Protein AF-A0A7Y5BYQ5-F1 (afdb_monomer)

Sequence (467 aa):
MMKFYLRNGFISLYKTWFILQRSCSLAIIPHFLNCRKAYGVMVCSILTHPNGYDSINAMRAWLTPFIDSIKNLAVIRYLPENFDATERRLVVQAGIVGVVVWAFVFVLKQLVHFTFEWVIRPEERGDSLALLFIPMLFGALVVAWITGLKASTIHFRDSKGKLHALIDAEGDGLERAISLYFSSEPALEQTLLGAEGVEMRWQMPTFSLAIRKFIATLITLGSGGSGGLEGSVTLIGESVAAGLFKPRPVVEKANTRVGWVGKIWKWWQTSTPDDLQTAQLGGIAAAVSALLGAPFAAAFFAIEVMYRRRPIIEKLIYALISSLVSYFLSNVATGGHSSMFEVENLPSPPNNLRFFVALIVLSILIALVSIYFKNMKQSLEHWFFSLPIRRWQRHLLGALVTSMIAYLVTIVCVQWLGYEEGLTLVLGTGEAPLNTALRGELPVMVALLALFAKLFAVLMTVGAGGS

Nearest PDB structures (foldseek):
  6d0n-assembly1_A  TM=8.272E-01  e=2.826E-06  Enterococcus casseliflavus EC10
  6d0k-assembly1_A  TM=7.890E-01  e=6.798E-06  Enterococcus casseliflavus EC10
  6d0j-assembly1_A  TM=7.637E-01  e=7.755E-06  Enterococcus casseliflavus EC10
  8s5z-assembly1_A  TM=1.616E-01  e=8.007E-01  Homo sapiens
  5tzy-assembly1_A  TM=1.833E-01  e=3.562E+00  Homo sapiens

Secondary structure (DSSP, 8-state):
-HHHHHHHHHHHHHHHHHHHHHHHHHHSHHHHTTTHHHHTTTTTSSSS---TTHHHHHHHHHHHHHHHHHHS-THHHHS-TTS-HHHHHHHHHHHHHHHHHHHHHHHHHHHHHHHHHHHHHHHHHSS-GGGGHHHHHHHHHHHHHHHHTT--EEEEE-TT--EEEEETTSS-SHHHHHHHHHTT-HHHHTTTTS--THHHHHHS-SHHHHHHHHHHHHHHHHTT-B--SHHHHHHHHHHHHHHHH---HHHHHHTTT-HHHHHHHHHHS--SHHHHHHHHHHHHHHHHHHHHS-HHHHHHHHHHHHSTT---HHHHHHHHHHHHHHHHHHHHHTTS---SS--TTSPPPP-SHHHHHHHHHHHHHHHHHHHHHHHHHHHHHHHHHHSSS-HHHHHHHHHHHHHHHHHHHHHHIIIII--S-HHHHHSBSSHHHHHHHHTT-S-HHHHHHHHHHHHHHHHHHHHTT--

pLDDT: mean 77.42, std 22.16, range [23.81, 98.38]

Structure (mmCIF, N/CA/C/O backbone):
data_AF-A0A7Y5BYQ5-F1
#
_entry.id   AF-A0A7Y5BYQ5-F1
#
loop_
_atom_site.group_PDB
_atom_site.id
_atom_site.type_symbol
_atom_site.label_atom_id
_atom_site.label_alt_id
_atom_site.label_comp_id
_atom_site.label_asym_id
_atom_site.label_entity_id
_atom_site.label_seq_id
_atom_site.pdbx_PDB_ins_code
_atom_site.Cartn_x
_atom_site.Cartn_y
_atom_site.Cartn_z
_atom_site.occupancy
_atom_site.B_iso_or_equiv
_atom_site.auth_seq_id
_atom_site.auth_comp_id
_atom_site.auth_asym_id
_atom_site.auth_atom_id
_atom_site.pdbx_PDB_model_num
ATOM 1 N N . MET A 1 1 ? 24.410 -1.794 37.552 1.00 28.55 1 MET A N 1
ATOM 2 C CA . MET A 1 1 ? 23.959 -3.205 37.475 1.00 28.55 1 MET A CA 1
ATOM 3 C C . MET A 1 1 ? 22.806 -3.463 36.492 1.00 28.55 1 MET A C 1
ATOM 5 O O . MET A 1 1 ? 22.802 -4.523 35.887 1.00 28.55 1 MET A O 1
ATOM 9 N N . MET A 1 2 ? 21.896 -2.516 36.213 1.00 24.91 2 MET A N 1
ATOM 10 C CA . MET A 1 2 ? 20.742 -2.732 35.306 1.00 24.91 2 MET A CA 1
ATOM 11 C C . MET A 1 2 ? 21.060 -2.727 33.788 1.00 24.91 2 MET A C 1
ATOM 13 O O . MET A 1 2 ? 20.261 -3.191 32.984 1.00 24.91 2 MET A O 1
ATOM 17 N N . LYS A 1 3 ? 22.257 -2.276 33.377 1.00 23.81 3 LYS A N 1
ATOM 18 C CA . LYS A 1 3 ? 22.731 -2.342 31.975 1.00 23.81 3 LYS A CA 1
ATOM 19 C C . LYS A 1 3 ? 23.301 -3.710 31.563 1.00 23.81 3 LYS A C 1
ATOM 21 O O . LYS A 1 3 ? 23.438 -3.962 30.372 1.00 23.81 3 LYS A O 1
ATOM 26 N N . PHE A 1 4 ? 23.619 -4.593 32.515 1.00 24.75 4 PHE A N 1
ATOM 27 C CA . PHE A 1 4 ? 24.216 -5.906 32.216 1.00 24.75 4 PHE A CA 1
ATOM 28 C C . PHE A 1 4 ? 23.153 -7.003 32.003 1.00 24.75 4 PHE A C 1
ATOM 30 O O . PHE A 1 4 ? 23.363 -7.914 31.206 1.00 24.75 4 PHE A O 1
ATOM 37 N N . TYR A 1 5 ? 21.969 -6.869 32.616 1.00 26.53 5 TYR A N 1
ATOM 38 C CA . TYR A 1 5 ? 20.855 -7.815 32.437 1.00 26.53 5 TYR A CA 1
ATOM 39 C C . TYR A 1 5 ? 20.175 -7.711 31.057 1.00 26.53 5 TYR A C 1
ATOM 41 O O . TYR A 1 5 ? 19.800 -8.728 30.479 1.00 26.53 5 TYR A O 1
ATOM 49 N N . LEU A 1 6 ? 20.103 -6.511 30.469 1.00 33.03 6 LEU A N 1
ATOM 50 C CA . LEU A 1 6 ? 19.503 -6.295 29.141 1.00 33.03 6 LEU A CA 1
ATOM 51 C C . LEU A 1 6 ? 20.339 -6.880 27.990 1.00 33.03 6 LEU A C 1
ATOM 53 O O . LEU A 1 6 ? 19.788 -7.287 26.971 1.00 33.03 6 LEU A O 1
ATOM 57 N N . ARG A 1 7 ? 21.666 -6.977 28.153 1.00 29.41 7 ARG A N 1
ATOM 58 C CA . ARG A 1 7 ? 22.562 -7.504 27.110 1.00 29.41 7 ARG A CA 1
ATOM 59 C C . ARG A 1 7 ? 22.572 -9.037 27.059 1.00 29.41 7 ARG A C 1
ATOM 61 O O . ARG A 1 7 ? 22.671 -9.606 25.976 1.00 29.41 7 ARG A O 1
ATOM 68 N N . ASN A 1 8 ? 22.401 -9.700 28.205 1.00 26.36 8 ASN A N 1
ATOM 69 C CA . ASN A 1 8 ? 22.385 -11.164 28.286 1.00 26.36 8 ASN A CA 1
ATOM 70 C C . ASN A 1 8 ? 21.014 -11.775 27.933 1.00 26.36 8 ASN A C 1
ATOM 72 O O . ASN A 1 8 ? 20.973 -12.874 27.382 1.00 26.36 8 ASN A O 1
ATOM 76 N N . GLY A 1 9 ? 19.903 -11.056 28.149 1.00 32.19 9 GLY A N 1
ATOM 77 C CA . GLY A 1 9 ? 18.567 -11.492 27.710 1.00 32.19 9 GLY A CA 1
ATOM 78 C C . GLY A 1 9 ? 18.423 -11.575 26.183 1.00 32.19 9 GLY A C 1
ATOM 79 O O . GLY A 1 9 ? 17.871 -12.544 25.666 1.00 32.19 9 GLY A O 1
ATOM 80 N N . PHE A 1 10 ? 19.006 -10.616 25.456 1.00 33.38 10 PHE A N 1
ATOM 81 C CA . PHE A 1 10 ? 18.963 -10.556 23.987 1.00 33.38 10 PHE A CA 1
ATOM 82 C C . PHE A 1 10 ? 19.744 -11.697 23.308 1.00 33.38 10 PHE A C 1
ATOM 84 O O . PHE A 1 10 ? 19.296 -12.248 22.305 1.00 33.38 10 PHE A O 1
ATOM 91 N N . ILE A 1 11 ? 20.890 -12.096 23.874 1.00 34.03 11 ILE A N 1
ATOM 92 C CA . ILE A 1 11 ? 21.711 -13.209 23.357 1.00 34.03 11 ILE A CA 1
ATOM 93 C C . ILE A 1 11 ? 21.079 -14.568 23.701 1.00 34.03 11 ILE A C 1
ATOM 95 O O . ILE A 1 11 ? 21.167 -15.507 22.909 1.00 34.03 11 ILE A O 1
ATOM 99 N N . SER A 1 12 ? 20.411 -14.667 24.857 1.00 28.33 12 SER A N 1
ATOM 100 C CA . SER A 1 12 ? 19.681 -15.872 25.260 1.00 28.33 12 SER A CA 1
ATOM 101 C C . SER A 1 12 ? 18.512 -16.149 24.310 1.00 28.33 12 SER A C 1
ATOM 103 O O . SER A 1 12 ? 18.453 -17.230 23.739 1.00 28.33 12 SER A O 1
ATOM 105 N N . LEU A 1 13 ? 17.674 -15.145 24.008 1.00 38.09 13 LEU A N 1
ATOM 106 C CA . LEU A 1 13 ? 16.543 -15.272 23.074 1.00 38.09 13 LEU A CA 1
ATOM 107 C C . LEU A 1 13 ? 16.957 -15.724 21.664 1.00 38.09 13 LEU A C 1
ATOM 109 O O . LEU A 1 13 ? 16.285 -16.574 21.086 1.00 38.09 13 LEU A O 1
ATOM 113 N N . TYR A 1 14 ? 18.086 -15.237 21.138 1.00 38.97 14 TYR A N 1
ATOM 114 C CA . TYR A 1 14 ? 18.601 -15.661 19.827 1.00 38.97 14 TYR A CA 1
ATOM 115 C C . TYR A 1 14 ? 19.120 -17.110 19.821 1.00 38.97 14 TYR A C 1
ATOM 117 O O . TYR A 1 14 ? 18.935 -17.838 18.845 1.00 38.97 14 TYR A O 1
ATOM 125 N N . LYS A 1 15 ? 19.740 -17.566 20.919 1.00 28.48 15 LYS A N 1
ATOM 126 C CA . LYS A 1 15 ? 20.156 -18.971 21.069 1.00 28.48 15 LYS A CA 1
ATOM 127 C C . LYS A 1 15 ? 18.957 -19.902 21.233 1.00 28.48 15 LYS A C 1
ATOM 129 O O . LYS A 1 15 ? 18.938 -20.966 20.617 1.00 28.48 15 LYS A O 1
ATOM 134 N N . THR A 1 16 ? 17.942 -19.498 21.996 1.00 32.34 16 THR A N 1
ATOM 135 C CA . THR A 1 16 ? 16.698 -20.267 22.136 1.00 32.34 16 THR A CA 1
ATOM 136 C C . THR A 1 16 ? 15.934 -20.324 20.810 1.00 32.34 16 THR A C 1
ATOM 138 O O . THR A 1 16 ? 15.378 -21.367 20.481 1.00 32.34 16 THR A O 1
ATOM 141 N N . TRP A 1 17 ? 15.987 -19.257 20.002 1.00 37.72 17 TRP A N 1
ATOM 142 C CA . TRP A 1 17 ? 15.413 -19.184 18.652 1.00 37.72 17 TRP A CA 1
ATOM 143 C C . TRP A 1 17 ? 16.045 -20.200 17.683 1.00 37.72 17 TRP A C 1
ATOM 145 O O . TRP A 1 17 ? 15.323 -20.955 17.034 1.00 37.72 17 TRP A O 1
ATOM 155 N N . PHE A 1 18 ? 17.378 -20.328 17.670 1.00 31.55 18 PHE A N 1
ATOM 156 C CA . PHE A 1 18 ? 18.073 -21.309 16.817 1.00 31.55 18 PHE A CA 1
ATOM 157 C C . PHE A 1 18 ? 17.806 -22.769 17.234 1.00 31.55 18 PHE A C 1
ATOM 159 O O . PHE A 1 18 ? 17.791 -23.676 16.399 1.00 31.55 18 PHE A O 1
ATOM 166 N N . ILE A 1 19 ? 17.572 -23.007 18.529 1.00 31.77 19 ILE A N 1
ATOM 167 C CA . ILE A 1 19 ? 17.273 -24.337 19.078 1.00 31.77 19 ILE A CA 1
ATOM 168 C C . ILE A 1 19 ? 15.799 -24.713 18.836 1.00 31.77 19 ILE A C 1
ATOM 170 O O . ILE A 1 19 ? 15.520 -25.843 18.441 1.00 31.77 19 ILE A O 1
ATOM 174 N N . LEU A 1 20 ? 14.855 -23.774 18.978 1.00 29.45 20 LEU A N 1
ATOM 175 C CA . LEU A 1 20 ? 13.424 -24.004 18.719 1.00 29.45 20 LEU A CA 1
ATOM 176 C C . LEU A 1 20 ? 13.118 -24.232 17.232 1.00 29.45 20 LEU A C 1
ATOM 178 O O . LEU A 1 20 ? 12.317 -25.108 16.906 1.00 29.45 20 LEU A O 1
ATOM 182 N N . GLN A 1 21 ? 13.798 -23.523 16.326 1.00 29.75 21 GLN A N 1
ATOM 183 C CA . GLN A 1 21 ? 13.634 -23.713 14.880 1.00 29.75 21 GLN A CA 1
ATOM 184 C C . GLN A 1 21 ? 14.090 -25.113 14.421 1.00 29.75 21 GLN A C 1
ATOM 186 O O . GLN A 1 21 ? 13.446 -25.736 13.571 1.00 29.75 21 GLN A O 1
ATOM 191 N N . ARG A 1 22 ? 15.148 -25.664 15.035 1.00 26.80 22 ARG A N 1
ATOM 192 C CA . ARG A 1 22 ? 15.606 -27.043 14.782 1.00 26.80 22 ARG A CA 1
ATOM 193 C C . ARG A 1 22 ? 14.671 -28.096 15.382 1.00 26.80 22 ARG A C 1
ATOM 195 O O . ARG A 1 22 ? 14.396 -29.094 14.723 1.00 26.80 22 ARG A O 1
ATOM 202 N N . SER A 1 23 ? 14.146 -27.865 16.585 1.00 27.12 23 SER A N 1
ATOM 203 C CA . SER A 1 23 ? 13.278 -28.830 17.277 1.00 27.12 23 SER A CA 1
ATOM 204 C C . SER A 1 23 ? 11.870 -28.935 16.672 1.00 27.12 23 SER A C 1
ATOM 206 O O . SER A 1 23 ? 11.349 -30.043 16.556 1.00 27.12 23 SER A O 1
ATOM 208 N N . CYS A 1 24 ? 11.273 -27.830 16.201 1.00 29.11 24 CYS A N 1
ATOM 209 C CA . CYS A 1 24 ? 9.975 -27.869 15.505 1.00 29.11 24 CYS A CA 1
ATOM 210 C C . CYS A 1 24 ? 10.047 -28.574 14.141 1.00 29.11 24 CYS A C 1
ATOM 212 O O . CYS A 1 24 ? 9.076 -29.203 13.724 1.00 29.11 24 CYS A O 1
ATOM 214 N N . SER A 1 25 ? 11.203 -28.526 13.472 1.00 30.55 25 SER A N 1
ATOM 215 C CA . SER A 1 25 ? 11.397 -29.165 12.164 1.00 30.55 25 SER A CA 1
ATOM 216 C C . SER A 1 25 ? 11.439 -30.698 12.245 1.00 30.55 25 SER A C 1
ATOM 218 O O . SER A 1 25 ? 11.081 -31.361 11.281 1.00 30.55 25 SER A O 1
ATOM 220 N N . LEU A 1 26 ? 11.836 -31.282 13.383 1.00 29.53 26 LEU A N 1
ATOM 221 C CA . LEU A 1 26 ? 12.012 -32.736 13.541 1.00 29.53 26 LEU A CA 1
ATOM 222 C C . LEU A 1 26 ? 10.773 -33.470 14.085 1.00 29.53 26 LEU A C 1
ATOM 224 O O . LEU A 1 26 ? 10.613 -34.659 13.822 1.00 29.53 26 LEU A O 1
ATOM 228 N N . ALA A 1 27 ? 9.874 -32.787 14.800 1.00 28.25 27 ALA A N 1
ATOM 229 C CA . ALA A 1 27 ? 8.742 -33.435 15.474 1.00 28.25 27 ALA A CA 1
ATOM 230 C C . ALA A 1 27 ? 7.498 -33.662 14.584 1.00 28.25 27 ALA A C 1
ATOM 232 O O . ALA A 1 27 ? 6.644 -34.475 14.925 1.00 28.25 27 ALA A O 1
ATOM 233 N N . ILE A 1 28 ? 7.382 -32.974 13.440 1.00 34.12 28 ILE A N 1
ATOM 234 C CA . ILE A 1 28 ? 6.144 -32.937 12.625 1.00 34.12 28 ILE A CA 1
ATOM 235 C C . ILE A 1 28 ? 6.223 -33.849 11.375 1.00 34.12 28 ILE A C 1
ATOM 237 O O . ILE A 1 28 ? 5.218 -34.136 10.723 1.00 34.12 28 ILE A O 1
ATOM 241 N N . ILE A 1 29 ? 7.408 -34.386 11.068 1.00 34.22 29 ILE A N 1
ATOM 242 C CA . ILE A 1 29 ? 7.695 -35.142 9.836 1.00 34.22 29 ILE A CA 1
ATOM 243 C C . ILE A 1 29 ? 6.913 -36.473 9.705 1.00 34.22 29 ILE A C 1
ATOM 245 O O . ILE A 1 29 ? 6.433 -36.750 8.602 1.00 34.22 29 ILE A O 1
ATOM 249 N N . PRO A 1 30 ? 6.704 -37.302 10.754 1.00 26.30 30 PRO A N 1
ATOM 250 C CA . PRO A 1 30 ? 6.110 -38.629 10.548 1.00 26.30 30 PRO A CA 1
ATOM 251 C C . PRO A 1 30 ? 4.612 -38.599 10.211 1.00 26.30 30 PRO A C 1
ATOM 253 O O . PRO A 1 30 ? 4.127 -39.479 9.504 1.00 26.30 30 PRO A O 1
ATOM 256 N N . HIS A 1 31 ? 3.868 -37.586 10.675 1.00 30.16 31 HIS A N 1
ATOM 257 C CA . HIS A 1 31 ? 2.408 -37.550 10.512 1.00 30.16 31 HIS A CA 1
ATOM 258 C C . HIS A 1 31 ? 1.957 -36.955 9.161 1.00 30.16 31 HIS A C 1
ATOM 260 O O . HIS A 1 31 ? 0.866 -37.271 8.684 1.00 30.16 31 HIS A O 1
ATOM 266 N N . PHE A 1 32 ? 2.808 -36.148 8.512 1.00 32.22 32 PHE A N 1
ATOM 267 C CA . PHE A 1 32 ? 2.506 -35.436 7.259 1.00 32.22 32 PHE A CA 1
ATOM 268 C C . PHE A 1 32 ? 2.712 -36.268 5.983 1.00 32.22 32 PHE A C 1
ATOM 270 O O . PHE A 1 32 ? 2.060 -36.016 4.967 1.00 32.22 32 PHE A O 1
ATOM 277 N N . LEU A 1 33 ? 3.571 -37.292 6.025 1.00 29.91 33 LEU A N 1
ATOM 278 C CA . LEU A 1 33 ? 3.846 -38.157 4.868 1.00 29.91 33 LEU A CA 1
ATOM 279 C C . LEU A 1 33 ? 2.621 -38.977 4.427 1.00 29.91 33 LEU A C 1
ATOM 281 O O . LEU A 1 33 ? 2.462 -39.226 3.231 1.00 29.91 33 LEU A O 1
ATOM 285 N N . ASN A 1 34 ? 1.712 -39.314 5.350 1.00 26.88 34 ASN A N 1
ATOM 286 C CA . ASN A 1 34 ? 0.469 -40.020 5.017 1.00 26.88 34 ASN A CA 1
ATOM 287 C C . ASN A 1 34 ? -0.614 -39.111 4.405 1.00 26.88 34 ASN A C 1
ATOM 289 O O . ASN A 1 34 ? -1.394 -39.584 3.583 1.00 26.88 34 ASN A O 1
ATOM 293 N N . CYS A 1 35 ? -0.631 -37.806 4.707 1.00 29.97 35 CYS A N 1
ATOM 294 C CA . CYS A 1 35 ? -1.587 -36.872 4.092 1.00 29.97 35 CYS A CA 1
ATOM 295 C C . CYS A 1 35 ? -1.238 -36.542 2.631 1.00 29.97 35 CYS A C 1
ATOM 297 O O . CYS A 1 35 ? -2.134 -36.330 1.816 1.00 29.97 35 CYS A O 1
ATOM 299 N N . ARG A 1 36 ? 0.048 -36.553 2.253 1.00 28.25 36 ARG A N 1
ATOM 300 C CA . ARG A 1 36 ? 0.512 -36.152 0.909 1.00 28.25 36 ARG A CA 1
ATOM 301 C C . ARG A 1 36 ? -0.052 -37.017 -0.232 1.00 28.25 36 ARG A C 1
ATOM 303 O O . ARG A 1 36 ? -0.213 -36.519 -1.341 1.00 28.25 36 ARG A O 1
ATOM 310 N N . LYS A 1 37 ? -0.383 -38.289 0.031 1.00 29.75 37 LYS A N 1
ATOM 311 C CA . LYS A 1 37 ? -0.948 -39.212 -0.974 1.00 29.75 37 LYS A CA 1
ATOM 312 C C . LYS A 1 37 ? -2.446 -39.014 -1.235 1.00 29.75 37 LYS A C 1
ATOM 314 O O . LYS A 1 37 ? -2.904 -39.388 -2.307 1.00 29.75 37 LYS A O 1
ATOM 319 N N . ALA A 1 38 ? -3.194 -38.416 -0.305 1.00 32.88 38 ALA A N 1
ATOM 320 C CA . ALA A 1 38 ? -4.645 -38.262 -0.439 1.00 32.88 38 ALA A CA 1
ATOM 321 C C . ALA A 1 38 ? -5.052 -37.007 -1.237 1.00 32.88 38 ALA A C 1
ATOM 323 O O . ALA A 1 38 ? -6.038 -37.037 -1.966 1.00 32.88 38 ALA A O 1
ATOM 324 N N . TYR A 1 39 ? -4.280 -35.918 -1.149 1.00 36.16 39 TYR A N 1
ATOM 325 C CA . TYR A 1 39 ? -4.664 -34.621 -1.732 1.00 36.16 39 TYR A CA 1
ATOM 326 C C . TYR A 1 39 ? -4.140 -34.375 -3.158 1.00 36.16 39 TYR A C 1
ATOM 328 O O . TYR A 1 39 ? -4.684 -33.536 -3.872 1.00 36.16 39 TYR A O 1
ATOM 336 N N . GLY A 1 40 ? -3.132 -35.131 -3.611 1.00 29.80 40 GLY A N 1
ATOM 337 C CA . GLY A 1 40 ? -2.525 -34.965 -4.941 1.00 29.80 40 GLY A CA 1
ATOM 338 C C . GLY A 1 40 ? -3.395 -35.407 -6.127 1.00 29.80 40 GLY A C 1
ATOM 339 O O . GLY A 1 40 ? -3.075 -35.073 -7.261 1.00 29.80 40 GLY A O 1
ATOM 340 N N . VAL A 1 41 ? -4.494 -36.133 -5.893 1.00 31.58 41 VAL A N 1
ATOM 341 C CA . VAL A 1 41 ? -5.336 -36.700 -6.968 1.00 31.58 41 VAL A CA 1
ATOM 342 C C . VAL A 1 41 ? -6.572 -35.835 -7.275 1.00 31.58 41 VAL A C 1
ATOM 344 O O . VAL A 1 41 ? -7.161 -35.958 -8.345 1.00 31.58 41 VAL A O 1
ATOM 347 N N . MET A 1 42 ? -6.961 -34.902 -6.397 1.00 29.03 42 MET A N 1
ATOM 348 C CA . MET A 1 42 ? -8.266 -34.227 -6.512 1.00 29.03 42 MET A CA 1
ATOM 349 C C . MET A 1 42 ? -8.250 -32.927 -7.337 1.00 29.03 42 MET A C 1
ATOM 351 O O . MET A 1 42 ? -9.271 -32.550 -7.909 1.00 29.03 42 MET A O 1
ATOM 355 N N . VAL A 1 43 ? -7.094 -32.264 -7.464 1.00 31.09 43 VAL A N 1
ATOM 356 C CA . VAL A 1 43 ? -6.974 -30.946 -8.128 1.00 31.09 43 VAL A CA 1
ATOM 357 C C . VAL A 1 43 ? -7.176 -31.025 -9.652 1.00 31.09 43 VAL A C 1
ATOM 359 O O . VAL A 1 43 ? -7.516 -30.030 -10.283 1.00 31.09 43 VAL A O 1
ATOM 362 N N . CYS A 1 44 ? -7.067 -32.212 -10.256 1.00 26.98 44 CYS A N 1
ATOM 363 C CA . CYS A 1 44 ? -7.225 -32.381 -11.704 1.00 26.98 44 CYS A CA 1
ATOM 364 C C . CYS A 1 44 ? -8.690 -32.550 -12.170 1.00 26.98 44 CYS A C 1
ATOM 366 O O . CYS A 1 44 ? -8.963 -32.445 -13.359 1.00 26.98 44 CYS A O 1
ATOM 368 N N . SER A 1 45 ? -9.652 -32.784 -11.265 1.00 28.34 45 SER A N 1
ATOM 369 C CA . SER A 1 45 ? -11.031 -33.160 -11.655 1.00 28.34 45 SER A CA 1
ATOM 370 C C . SER A 1 45 ? -12.041 -32.002 -11.692 1.00 28.34 45 SER A C 1
ATOM 372 O O . SER A 1 45 ? -13.169 -32.193 -12.133 1.00 28.34 45 SER A O 1
ATOM 374 N N . ILE A 1 46 ? -11.668 -30.797 -11.242 1.00 35.34 46 ILE A N 1
ATOM 375 C CA . ILE A 1 46 ? -12.605 -29.657 -11.124 1.00 35.34 46 IL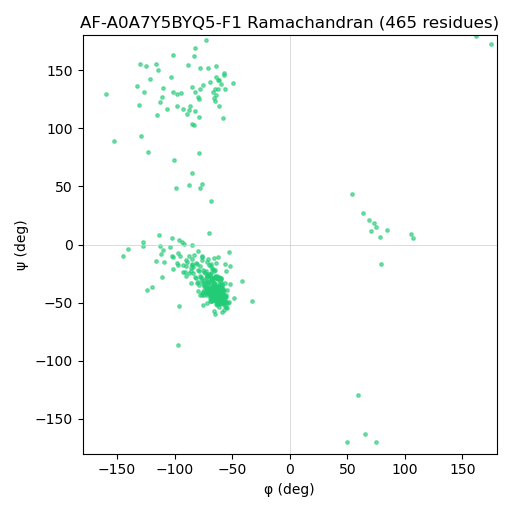E A CA 1
ATOM 376 C C . ILE A 1 46 ? -12.675 -28.817 -12.416 1.00 35.34 46 ILE A C 1
ATOM 378 O O . ILE A 1 46 ? -13.625 -28.064 -12.610 1.00 35.34 46 ILE A O 1
ATOM 382 N N . LEU A 1 47 ? -11.725 -28.976 -13.343 1.00 34.91 47 LEU A N 1
ATOM 383 C CA . LEU A 1 47 ? -11.659 -28.177 -14.576 1.00 34.91 47 LEU A CA 1
ATOM 384 C C . LEU A 1 47 ? -12.290 -28.843 -15.815 1.00 34.91 47 LEU A C 1
ATOM 386 O O . LEU A 1 47 ? -12.229 -28.260 -16.894 1.00 34.91 47 LEU A O 1
ATOM 390 N N . THR A 1 48 ? -12.911 -30.026 -15.699 1.00 32.59 48 THR A N 1
ATOM 391 C CA . THR A 1 48 ? -13.346 -30.809 -16.879 1.00 32.59 48 THR A CA 1
ATOM 392 C C . THR A 1 48 ? -14.811 -31.262 -16.924 1.00 32.59 48 THR A C 1
ATOM 394 O O . THR A 1 48 ? -15.184 -31.884 -17.918 1.00 32.59 48 THR A O 1
ATOM 397 N N . HIS A 1 49 ? -15.686 -30.933 -15.958 1.00 30.33 49 HIS A N 1
ATOM 398 C CA . HIS A 1 49 ? -17.085 -31.409 -15.994 1.00 30.33 49 HIS A CA 1
ATOM 399 C C . HIS A 1 49 ? -18.172 -30.315 -15.875 1.00 30.33 49 HIS A C 1
ATOM 401 O O . HIS A 1 49 ? -18.120 -29.494 -14.961 1.00 30.33 49 HIS A O 1
ATOM 407 N N . PRO A 1 50 ? -19.195 -30.306 -16.764 1.00 33.97 50 PRO A N 1
ATOM 408 C CA . PRO A 1 50 ? -20.145 -29.202 -16.907 1.00 33.97 50 PRO A CA 1
ATOM 409 C C . PRO A 1 50 ? -21.481 -29.431 -16.168 1.00 33.97 50 PRO A C 1
ATOM 411 O O . PRO A 1 50 ? -22.534 -29.248 -16.769 1.00 33.97 50 PRO A O 1
ATOM 414 N N . ASN A 1 51 ? -21.488 -29.831 -14.888 1.00 35.94 51 ASN A N 1
ATOM 415 C CA . ASN A 1 51 ? -22.744 -30.026 -14.139 1.00 35.94 51 ASN A CA 1
ATOM 416 C C . ASN A 1 51 ? -22.737 -29.341 -12.759 1.00 35.94 51 ASN A C 1
ATOM 418 O O . ASN A 1 51 ? -21.948 -29.661 -11.875 1.00 35.94 51 ASN A O 1
ATOM 422 N N . GLY A 1 52 ? -23.681 -28.414 -12.555 1.00 39.28 52 GLY A N 1
ATOM 423 C CA . GLY A 1 52 ? -23.798 -27.535 -11.380 1.00 39.28 52 GLY A CA 1
ATOM 424 C C . GLY A 1 52 ? -24.217 -28.185 -10.052 1.00 39.28 52 GLY A C 1
ATOM 425 O O . GLY A 1 52 ? -24.492 -27.462 -9.099 1.00 39.28 52 GLY A O 1
ATOM 426 N N . TYR A 1 53 ? -24.264 -29.517 -9.961 1.00 35.75 53 TYR A N 1
ATOM 427 C CA . TYR A 1 53 ? -24.547 -30.238 -8.710 1.00 35.75 53 TYR A CA 1
ATOM 428 C C . TYR A 1 53 ? -23.277 -30.507 -7.875 1.00 35.75 53 TYR A C 1
ATOM 430 O O . TYR A 1 53 ? -23.356 -30.586 -6.648 1.00 35.75 53 TYR A O 1
ATOM 438 N N . ASP A 1 54 ? -22.098 -30.561 -8.504 1.00 42.00 54 ASP A N 1
ATOM 439 C CA . ASP A 1 54 ? -20.828 -30.858 -7.820 1.00 42.00 54 ASP A CA 1
ATOM 440 C C . ASP A 1 54 ? -20.176 -29.629 -7.164 1.00 42.00 54 ASP A C 1
ATOM 442 O O . ASP A 1 54 ? -19.397 -29.765 -6.218 1.00 42.00 54 ASP A O 1
ATOM 446 N N . SER A 1 55 ? -20.555 -28.413 -7.572 1.00 46.22 55 SER A N 1
ATOM 447 C CA . SER A 1 55 ? -20.041 -27.165 -6.98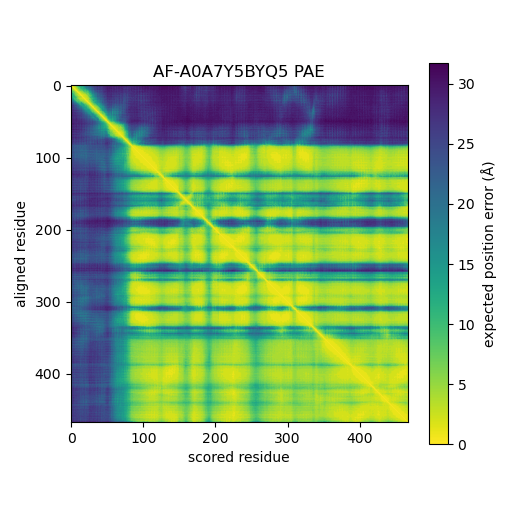4 1.00 46.22 55 SER A CA 1
ATOM 448 C C . SER A 1 55 ? -20.490 -26.968 -5.531 1.00 46.22 55 SER A C 1
ATOM 450 O O . SER A 1 55 ? -19.718 -26.488 -4.703 1.00 46.22 55 SER A O 1
ATOM 452 N N . ILE A 1 56 ? -21.707 -27.402 -5.183 1.00 41.81 56 ILE A N 1
ATOM 453 C CA . ILE A 1 56 ? -22.260 -27.303 -3.824 1.00 41.81 56 ILE A CA 1
ATOM 454 C C . ILE A 1 56 ? -21.572 -28.299 -2.884 1.00 41.81 56 ILE A C 1
ATOM 456 O O . ILE A 1 56 ? -21.288 -27.970 -1.732 1.00 41.81 56 ILE A O 1
ATOM 460 N N . ASN A 1 57 ? -21.247 -29.499 -3.372 1.00 40.97 57 ASN A N 1
ATOM 461 C CA . ASN A 1 57 ? -20.523 -30.502 -2.594 1.00 40.97 57 ASN A CA 1
ATOM 462 C C . ASN A 1 57 ? -19.036 -30.153 -2.447 1.00 40.97 57 ASN A C 1
ATOM 464 O O . ASN A 1 57 ? -18.492 -30.336 -1.361 1.00 40.97 57 ASN A O 1
ATOM 468 N N . ALA A 1 58 ? -18.405 -29.563 -3.467 1.00 45.72 58 ALA A N 1
ATOM 469 C CA . ALA A 1 58 ? -17.052 -29.014 -3.371 1.00 45.72 58 ALA A CA 1
ATOM 470 C C . ALA A 1 58 ? -16.981 -27.823 -2.395 1.00 45.72 58 ALA A C 1
ATOM 472 O O . ALA A 1 58 ? -16.084 -27.753 -1.556 1.00 45.72 58 ALA A O 1
ATOM 473 N N . MET A 1 59 ? -17.974 -26.928 -2.426 1.00 37.97 59 MET A N 1
ATOM 474 C CA . MET A 1 59 ? -18.096 -25.820 -1.475 1.00 37.97 59 MET A CA 1
ATOM 475 C C . MET A 1 59 ? -18.369 -26.318 -0.048 1.00 37.97 59 MET A C 1
ATOM 477 O O . MET A 1 59 ? -17.795 -25.799 0.908 1.00 37.97 59 MET A O 1
ATOM 481 N N . ARG A 1 60 ? -19.190 -27.365 0.117 1.00 40.06 60 ARG A N 1
ATOM 482 C CA . ARG A 1 60 ? -19.407 -28.031 1.409 1.00 40.06 60 ARG A CA 1
ATOM 483 C C . ARG A 1 60 ? -18.130 -28.715 1.904 1.00 40.06 60 ARG A C 1
ATOM 485 O O . ARG A 1 60 ? -17.834 -28.574 3.082 1.00 40.06 60 ARG A O 1
ATOM 492 N N . ALA A 1 61 ? -17.357 -29.364 1.032 1.00 50.94 61 ALA A N 1
ATOM 493 C CA . ALA A 1 61 ? -16.069 -29.979 1.361 1.00 50.94 61 ALA A CA 1
ATOM 494 C C . ALA A 1 61 ? -14.994 -28.945 1.755 1.00 50.94 61 ALA A C 1
ATOM 496 O O . ALA A 1 61 ? -14.184 -29.215 2.640 1.00 50.94 61 ALA A O 1
ATOM 497 N N . TRP A 1 62 ? -15.021 -27.745 1.162 1.00 48.41 62 TRP A N 1
ATOM 498 C CA . TRP A 1 62 ? -14.180 -26.604 1.553 1.00 48.41 62 TRP A CA 1
ATOM 499 C C . TRP A 1 62 ? -14.603 -26.009 2.907 1.00 48.41 62 TRP A C 1
ATOM 501 O O . TRP A 1 62 ? -13.767 -25.683 3.748 1.00 48.41 62 TRP A O 1
ATOM 511 N N . LEU A 1 63 ? -15.914 -25.923 3.154 1.00 41.75 63 LEU A N 1
ATOM 512 C CA . LEU A 1 63 ? -16.473 -25.383 4.394 1.00 41.75 63 LEU A CA 1
ATOM 513 C C . LEU A 1 63 ? -16.385 -26.354 5.576 1.00 41.75 63 LEU A C 1
ATOM 515 O O . LEU A 1 63 ? -16.297 -25.891 6.704 1.00 41.75 63 LEU A O 1
ATOM 519 N N . THR A 1 64 ? -16.404 -27.672 5.372 1.00 49.06 64 THR A N 1
ATOM 520 C CA . THR A 1 64 ? -16.392 -28.662 6.465 1.00 49.06 64 THR A CA 1
ATOM 521 C C . THR A 1 64 ? -15.178 -28.577 7.394 1.00 49.06 64 THR A C 1
ATOM 523 O O . THR A 1 64 ? -15.410 -28.462 8.593 1.00 49.06 64 THR A O 1
ATOM 526 N N . PRO A 1 65 ? -13.911 -28.538 6.928 1.00 51.62 65 PRO A N 1
ATOM 527 C CA . PRO A 1 65 ? -12.769 -28.380 7.830 1.00 51.62 65 PRO A CA 1
ATOM 528 C C . PRO A 1 65 ? -12.758 -27.009 8.518 1.00 51.62 65 PRO A C 1
ATOM 530 O O . PRO A 1 65 ? -12.384 -26.919 9.682 1.00 51.62 65 PRO A O 1
ATOM 533 N N . PHE A 1 66 ? -13.232 -25.949 7.854 1.00 43.53 66 PHE A N 1
ATOM 534 C CA . PHE A 1 66 ? -13.373 -24.619 8.457 1.00 43.53 66 PHE A CA 1
ATOM 535 C C . PHE A 1 66 ? -14.447 -24.600 9.554 1.00 43.53 66 PHE A C 1
ATOM 537 O O . PHE A 1 66 ? -14.212 -24.104 10.653 1.00 43.53 66 PHE A O 1
ATOM 544 N N . ILE A 1 67 ? -15.610 -25.196 9.289 1.00 50.00 67 ILE A N 1
ATOM 545 C CA . ILE A 1 67 ? -16.719 -25.334 10.235 1.00 50.00 67 ILE A CA 1
ATOM 546 C C . ILE A 1 67 ? -16.333 -26.268 11.385 1.00 50.00 67 ILE A C 1
ATOM 548 O O . ILE A 1 67 ? -16.702 -25.979 12.516 1.00 50.00 67 ILE A O 1
ATOM 552 N N . ASP A 1 68 ? -15.577 -27.338 11.146 1.00 46.47 68 ASP A N 1
ATOM 553 C CA . ASP A 1 68 ? -15.107 -28.245 12.197 1.00 46.47 68 ASP A CA 1
ATOM 554 C C . ASP A 1 68 ? -13.972 -27.627 13.025 1.00 46.47 68 ASP A C 1
ATOM 556 O O . ASP A 1 68 ? -13.962 -27.783 14.246 1.00 46.47 68 ASP A O 1
ATOM 560 N N . SER A 1 69 ? -13.084 -26.826 12.426 1.00 46.66 69 SER A N 1
ATOM 561 C CA . SER A 1 69 ? -12.152 -25.972 13.174 1.00 46.66 69 SER A CA 1
ATOM 562 C C . SER A 1 69 ? -12.892 -24.925 14.006 1.00 46.66 69 SER A C 1
ATOM 564 O O . SER A 1 69 ? -12.520 -24.723 15.156 1.00 46.66 69 SER A O 1
ATOM 566 N N . ILE A 1 70 ? -13.963 -24.310 13.484 1.00 43.53 70 ILE A N 1
ATOM 567 C CA . ILE A 1 70 ? -14.809 -23.344 14.210 1.00 43.53 70 ILE A CA 1
ATOM 568 C C . ILE A 1 70 ? -15.642 -24.013 15.316 1.00 43.53 70 ILE A C 1
ATOM 570 O O . ILE A 1 70 ? -15.811 -23.447 16.393 1.00 43.53 70 ILE A O 1
ATOM 574 N N . LYS A 1 71 ? -16.149 -25.228 15.095 1.00 42.31 71 LYS A N 1
ATOM 575 C CA . LYS A 1 71 ? -16.902 -25.998 16.098 1.00 42.31 71 LYS A CA 1
ATOM 576 C C . LYS A 1 71 ? -15.998 -26.510 17.218 1.00 42.31 71 LYS A C 1
ATOM 578 O O . LYS A 1 71 ? -16.423 -26.526 18.369 1.00 42.31 71 LYS A O 1
ATOM 583 N N . ASN A 1 72 ? -14.749 -26.853 16.900 1.00 45.16 72 ASN A N 1
ATOM 584 C CA . ASN A 1 72 ? -13.705 -27.154 17.884 1.00 45.16 72 ASN A CA 1
ATOM 585 C C . ASN A 1 72 ? -13.063 -25.892 18.486 1.00 45.16 72 ASN A C 1
ATOM 587 O O . ASN A 1 72 ? -12.308 -25.980 19.454 1.00 45.16 72 ASN A O 1
ATOM 591 N N . LEU A 1 73 ? -13.423 -24.706 17.989 1.00 43.41 73 LEU A N 1
ATOM 592 C CA . LEU A 1 73 ? -13.097 -23.393 18.547 1.00 43.41 73 LEU A CA 1
ATOM 593 C C . LEU A 1 73 ? -13.982 -23.116 19.777 1.00 43.41 73 LEU A C 1
ATOM 595 O O . LEU A 1 73 ? -14.559 -22.045 19.949 1.00 43.41 73 LEU A O 1
ATOM 599 N N . ALA A 1 74 ? -14.009 -24.057 20.724 1.00 41.53 74 ALA A N 1
ATOM 600 C CA . ALA A 1 74 ? -14.382 -23.813 22.115 1.00 41.53 74 ALA A CA 1
ATOM 601 C C . ALA A 1 74 ? -13.312 -22.951 22.828 1.00 41.53 74 ALA A C 1
ATOM 603 O O . ALA A 1 74 ? -13.012 -23.148 24.003 1.00 41.53 74 ALA A O 1
ATOM 604 N N . VAL A 1 75 ? -12.723 -21.978 22.123 1.00 48.00 75 VAL A N 1
ATOM 605 C CA . VAL A 1 75 ? -11.630 -21.116 22.593 1.00 48.00 75 VAL A CA 1
ATOM 606 C C . VAL A 1 75 ? -12.076 -20.281 23.789 1.00 48.00 75 VAL A C 1
ATOM 608 O O . VAL A 1 75 ? -11.289 -20.036 24.692 1.00 48.00 75 VAL A O 1
ATOM 611 N N . ILE A 1 76 ? -13.365 -19.942 23.885 1.00 46.72 76 ILE A N 1
ATOM 612 C CA . ILE A 1 76 ? -13.897 -19.210 25.043 1.00 46.72 76 ILE A CA 1
ATOM 613 C C . ILE A 1 76 ? -13.882 -20.074 26.324 1.00 46.72 76 ILE A C 1
ATOM 615 O O . ILE A 1 76 ? -13.743 -19.526 27.415 1.00 46.72 76 ILE A O 1
ATOM 619 N N . ARG A 1 77 ? -13.979 -21.413 26.216 1.00 45.84 77 ARG A N 1
ATOM 620 C CA . ARG A 1 77 ? -13.968 -22.337 27.372 1.00 45.84 77 ARG A CA 1
ATOM 621 C C . ARG A 1 77 ? -12.579 -22.832 27.778 1.00 45.84 77 ARG A C 1
ATOM 623 O O . ARG A 1 77 ? -12.442 -23.287 28.906 1.00 45.84 77 ARG A O 1
ATOM 630 N N . TYR A 1 78 ? -11.582 -22.736 26.898 1.00 46.84 78 TYR A N 1
ATOM 631 C CA . TYR A 1 78 ? -10.212 -23.215 27.140 1.00 46.84 78 TYR A CA 1
ATOM 632 C C . TYR A 1 78 ? -9.159 -22.098 27.222 1.00 46.84 78 TYR A C 1
ATOM 634 O O . TYR A 1 78 ? -7.965 -22.385 27.290 1.00 46.84 78 TYR A O 1
ATOM 642 N N . LEU A 1 79 ? -9.568 -20.825 27.233 1.00 52.97 79 LEU A N 1
ATOM 643 C CA . LEU A 1 79 ? -8.665 -19.739 27.615 1.00 52.97 79 LEU A CA 1
ATOM 644 C C . LEU A 1 79 ? -8.268 -19.928 29.091 1.00 52.97 79 LEU A C 1
ATOM 646 O O . LEU A 1 79 ? -9.169 -20.099 29.917 1.00 52.97 79 LEU A O 1
ATOM 650 N N . PRO A 1 80 ? -6.962 -19.916 29.430 1.00 51.59 80 PRO A N 1
ATOM 651 C CA . PRO A 1 80 ? -6.497 -20.124 30.798 1.00 51.59 80 PRO A CA 1
ATOM 652 C C . PRO A 1 80 ? -7.255 -19.228 31.778 1.00 51.59 80 PRO A C 1
ATOM 654 O O . PRO A 1 80 ? -7.471 -18.047 31.493 1.00 51.59 80 PRO A O 1
ATOM 657 N N . GLU A 1 81 ? -7.619 -19.761 32.948 1.00 56.19 81 GLU A N 1
ATOM 658 C CA . GLU A 1 81 ? -8.336 -19.004 33.987 1.00 56.19 81 GLU A CA 1
ATOM 659 C C . GLU A 1 81 ? -7.599 -17.723 34.425 1.00 56.19 81 GLU A C 1
ATOM 661 O O . GLU A 1 81 ? -8.231 -16.806 34.939 1.00 56.19 81 GLU A O 1
ATOM 666 N N . ASN A 1 82 ? -6.303 -17.625 34.113 1.00 60.97 82 ASN A N 1
ATOM 667 C CA . ASN A 1 82 ? -5.417 -16.501 34.410 1.00 60.97 82 ASN A CA 1
ATOM 668 C C . ASN A 1 82 ? -5.664 -15.226 33.578 1.00 60.97 82 ASN A C 1
ATOM 670 O O . ASN A 1 82 ? -5.128 -14.188 33.947 1.00 60.97 82 ASN A O 1
ATOM 674 N N . PHE A 1 83 ? -6.411 -15.284 32.467 1.00 59.62 83 PHE A N 1
ATOM 675 C CA . PHE A 1 83 ? -6.723 -14.086 31.672 1.00 59.62 83 PHE A CA 1
ATOM 676 C C . PHE A 1 83 ? -7.902 -13.314 32.267 1.00 59.62 83 PHE A C 1
ATOM 678 O O . PHE A 1 83 ? -8.973 -13.907 32.477 1.00 59.62 83 PHE A O 1
ATOM 685 N N . ASP A 1 84 ? -7.738 -11.998 32.431 1.00 79.62 84 ASP A N 1
ATOM 686 C CA . ASP A 1 84 ? -8.830 -11.099 32.811 1.00 79.62 84 ASP A CA 1
ATOM 687 C C . ASP A 1 84 ? -9.914 -11.077 31.713 1.00 79.62 84 ASP A C 1
ATOM 689 O O . ASP A 1 84 ? -9.661 -11.339 30.531 1.00 79.62 84 ASP A O 1
ATOM 693 N N . ALA A 1 85 ? -11.158 -10.771 32.085 1.00 77.56 85 ALA A N 1
ATOM 694 C CA . ALA A 1 85 ? -12.295 -10.741 31.166 1.00 77.56 85 ALA A CA 1
ATOM 695 C C . ALA A 1 85 ? -12.056 -9.797 29.970 1.00 77.56 85 ALA A C 1
ATOM 697 O O . ALA A 1 85 ? -12.495 -10.084 28.851 1.00 77.56 85 ALA A O 1
ATOM 698 N N . THR A 1 86 ? -11.323 -8.706 30.200 1.00 80.69 86 THR A N 1
ATOM 699 C CA . THR A 1 86 ? -10.913 -7.734 29.179 1.00 80.69 86 THR A CA 1
ATOM 700 C C . THR A 1 86 ? -9.947 -8.347 28.168 1.00 80.69 86 THR A C 1
ATOM 702 O O . THR A 1 86 ? -10.145 -8.225 26.961 1.00 80.69 86 THR A O 1
ATOM 705 N N . GLU A 1 87 ? -8.938 -9.076 28.636 1.00 83.81 87 GLU A N 1
ATOM 706 C CA . GLU A 1 87 ? -7.938 -9.693 27.767 1.00 83.81 87 GLU A CA 1
ATOM 707 C C . GLU A 1 87 ? -8.551 -10.818 26.925 1.00 83.81 87 GLU A C 1
ATOM 709 O O . GLU A 1 87 ? -8.307 -10.900 25.721 1.00 83.81 87 GLU A O 1
ATOM 714 N N . ARG A 1 88 ? -9.437 -11.637 27.514 1.00 84.69 88 ARG A N 1
ATOM 715 C CA . ARG A 1 88 ? -10.188 -12.661 26.761 1.00 84.69 88 ARG A CA 1
ATOM 716 C C . ARG A 1 88 ? -11.010 -12.039 25.639 1.00 84.69 88 ARG A C 1
ATOM 718 O O . ARG A 1 88 ? -11.058 -12.584 24.536 1.00 84.69 88 ARG A O 1
ATOM 725 N N . ARG A 1 89 ? -11.644 -10.891 25.904 1.00 87.38 89 ARG A N 1
ATOM 726 C CA . ARG A 1 89 ? -12.359 -10.126 24.877 1.00 87.38 89 ARG A CA 1
ATOM 727 C C . ARG A 1 89 ? -11.413 -9.692 23.762 1.00 87.38 89 ARG A C 1
ATOM 729 O O . ARG A 1 89 ? -11.720 -9.946 22.600 1.00 87.38 89 ARG A O 1
ATOM 736 N N . LEU A 1 90 ? -10.281 -9.080 24.101 1.00 89.62 90 LEU A N 1
ATOM 737 C CA . LEU A 1 90 ? -9.316 -8.577 23.122 1.00 89.62 90 LEU A CA 1
ATOM 738 C C . LEU A 1 90 ? -8.723 -9.698 22.259 1.00 89.62 90 LEU A C 1
ATOM 740 O O . LEU A 1 90 ? -8.568 -9.513 21.056 1.00 89.62 90 LEU A O 1
ATOM 744 N N . VAL A 1 91 ? -8.471 -10.886 22.821 1.00 91.44 91 VAL A N 1
ATOM 745 C CA . VAL A 1 91 ? -8.038 -12.070 22.054 1.00 91.44 91 VAL A CA 1
ATOM 746 C C . VAL A 1 91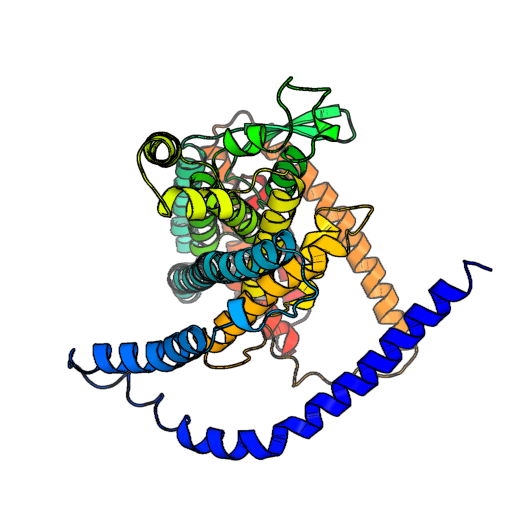 ? -9.077 -12.461 20.999 1.00 91.44 91 VAL A C 1
ATOM 748 O O . VAL A 1 91 ? -8.732 -12.664 19.833 1.00 91.44 91 VAL A O 1
ATOM 751 N N . VAL A 1 92 ? -10.355 -12.548 21.381 1.00 90.88 92 VAL A N 1
ATOM 752 C CA . VAL A 1 92 ? -11.436 -12.912 20.448 1.00 90.88 92 VAL A CA 1
ATOM 753 C C . VAL A 1 92 ? -11.625 -11.831 19.382 1.00 90.88 92 VAL A C 1
ATOM 755 O O . VAL A 1 92 ? -11.742 -12.144 18.196 1.00 90.88 92 VAL A O 1
ATOM 758 N N . GLN A 1 93 ? -11.612 -10.560 19.785 1.00 92.62 93 GLN A N 1
ATOM 759 C CA . GLN A 1 93 ? -11.696 -9.426 18.869 1.00 92.62 93 GLN A CA 1
ATOM 760 C C . GLN A 1 93 ? -10.532 -9.421 17.875 1.00 92.62 93 GLN A C 1
ATOM 762 O O . GLN A 1 93 ? -10.773 -9.277 16.680 1.00 92.62 93 GLN A O 1
ATOM 767 N N . ALA A 1 94 ? -9.298 -9.655 18.330 1.00 95.62 94 ALA A N 1
ATOM 768 C CA . ALA A 1 94 ? -8.121 -9.757 17.470 1.00 95.62 94 ALA A CA 1
ATOM 769 C C . ALA A 1 94 ? -8.250 -10.892 16.446 1.00 95.62 94 ALA A C 1
ATOM 771 O O . ALA A 1 94 ? -7.944 -10.695 15.273 1.00 95.62 94 ALA A O 1
ATOM 772 N N . GLY A 1 95 ? -8.767 -12.056 16.855 1.00 96.19 95 GLY A N 1
ATOM 773 C CA . GLY A 1 95 ? -9.042 -13.153 15.929 1.00 96.19 95 GLY A CA 1
ATOM 774 C C . GLY A 1 95 ? -10.050 -12.766 14.842 1.00 96.19 95 GLY A C 1
ATOM 775 O O . GLY A 1 95 ? -9.818 -13.020 13.663 1.00 96.19 95 GLY A O 1
ATOM 776 N N . ILE A 1 96 ? -11.142 -12.090 15.212 1.00 95.88 96 ILE A N 1
ATOM 777 C CA . ILE A 1 96 ? -12.171 -11.659 14.253 1.00 95.88 96 ILE A CA 1
ATOM 778 C C . ILE A 1 96 ? -11.656 -10.545 13.335 1.00 95.88 96 ILE A C 1
ATOM 780 O O . ILE A 1 96 ? -11.917 -10.584 12.133 1.00 95.88 96 ILE A O 1
ATOM 784 N N . VAL A 1 97 ? -10.889 -9.589 13.866 1.00 97.31 97 VAL A N 1
ATOM 785 C CA . VAL A 1 97 ? -10.191 -8.577 13.059 1.00 97.31 97 VAL A CA 1
ATOM 786 C C . VAL A 1 97 ? -9.290 -9.260 12.031 1.00 97.31 97 VAL A C 1
ATOM 788 O O . VAL A 1 97 ? -9.369 -8.917 10.853 1.00 97.31 97 VAL A O 1
ATOM 791 N N . GLY A 1 98 ? -8.527 -10.275 12.448 1.00 98.00 98 GLY A N 1
ATOM 792 C CA . GLY A 1 98 ? -7.696 -11.093 11.568 1.00 98.00 98 GLY A CA 1
ATOM 793 C C . GLY A 1 98 ? -8.482 -11.692 10.403 1.00 98.00 98 GLY A C 1
ATOM 794 O O . GLY A 1 98 ? -8.095 -11.497 9.255 1.00 98.00 98 GLY A O 1
ATOM 795 N N . VAL A 1 99 ? -9.619 -12.344 10.677 1.00 98.00 99 VAL A N 1
ATOM 796 C CA . VAL A 1 99 ? -10.493 -12.941 9.644 1.00 98.00 99 VAL A CA 1
ATOM 797 C C . VAL A 1 99 ? -11.039 -11.888 8.679 1.00 98.00 99 VAL A C 1
ATOM 799 O O . VAL A 1 99 ? -10.962 -12.051 7.461 1.00 98.00 99 VAL A O 1
ATOM 802 N N . VAL A 1 100 ? -11.627 -10.812 9.207 1.00 97.88 100 VAL A N 1
ATOM 803 C CA . VAL A 1 100 ? -12.327 -9.820 8.380 1.00 97.88 100 VAL A CA 1
ATOM 804 C C . VAL A 1 100 ? -11.337 -9.039 7.524 1.00 97.88 100 VAL A C 1
ATOM 806 O O . VAL A 1 100 ? -11.567 -8.863 6.329 1.00 97.88 100 VAL A O 1
ATOM 809 N N . VAL A 1 101 ? -10.228 -8.582 8.106 1.00 98.31 101 VAL A N 1
ATOM 810 C CA . VAL A 1 101 ? -9.215 -7.827 7.361 1.00 98.31 101 VAL A CA 1
ATOM 811 C C . VAL A 1 101 ? -8.527 -8.711 6.328 1.00 98.31 101 VAL A C 1
ATOM 813 O O . VAL A 1 101 ? -8.333 -8.263 5.198 1.00 98.31 101 VAL A O 1
ATOM 816 N N . TRP A 1 102 ? -8.228 -9.969 6.673 1.00 97.75 102 TRP A N 1
ATOM 817 C CA . TRP A 1 102 ? -7.723 -10.947 5.713 1.00 97.75 102 TRP A CA 1
ATOM 818 C C . TRP A 1 102 ? -8.630 -11.050 4.488 1.00 97.75 102 TRP A C 1
ATOM 820 O O . TRP A 1 102 ? -8.141 -10.916 3.372 1.00 97.75 102 TRP A O 1
ATOM 830 N N . ALA A 1 103 ? -9.945 -11.201 4.675 1.00 97.06 103 ALA A N 1
ATOM 831 C CA . ALA A 1 103 ? -10.878 -11.332 3.559 1.00 97.06 103 ALA A CA 1
ATOM 832 C C . ALA A 1 103 ? -10.832 -10.112 2.622 1.00 97.06 103 ALA A C 1
ATOM 834 O O . ALA A 1 103 ? -10.789 -10.271 1.404 1.00 97.06 103 ALA A O 1
ATOM 835 N N . PHE A 1 104 ? -10.778 -8.895 3.172 1.00 97.12 104 PHE A N 1
ATOM 836 C CA . PHE A 1 104 ? -10.643 -7.676 2.367 1.00 97.12 104 PHE A CA 1
ATOM 837 C C . PHE A 1 104 ? -9.316 -7.640 1.603 1.00 97.12 104 PHE A C 1
ATOM 839 O O . PHE A 1 104 ? -9.301 -7.407 0.397 1.00 97.12 104 PHE A O 1
ATOM 846 N N . VAL A 1 105 ? -8.196 -7.860 2.287 1.00 97.12 105 VAL A N 1
ATOM 847 C CA . VAL A 1 105 ? -6.867 -7.681 1.689 1.00 97.12 105 VAL A CA 1
ATOM 848 C C . VAL A 1 105 ? -6.523 -8.807 0.719 1.00 97.12 105 VAL A C 1
ATOM 850 O O . VAL A 1 105 ? -5.979 -8.539 -0.350 1.00 97.12 105 VAL A O 1
ATOM 853 N N . PHE A 1 106 ? -6.892 -10.046 1.039 1.00 95.38 106 PHE A N 1
ATOM 854 C CA . PHE A 1 106 ? -6.715 -11.186 0.147 1.00 95.38 106 PHE A CA 1
ATOM 855 C C . PHE A 1 106 ? -7.498 -10.984 -1.152 1.00 95.38 106 PHE A C 1
ATOM 857 O O . PHE A 1 106 ? -6.926 -11.108 -2.231 1.00 95.38 106 PHE A O 1
ATOM 864 N N . VAL A 1 107 ? -8.772 -10.580 -1.069 1.00 96.19 107 VAL A N 1
ATOM 865 C CA . VAL A 1 107 ? -9.576 -10.280 -2.264 1.00 96.19 107 VAL A CA 1
ATOM 866 C C . VAL A 1 107 ? -8.972 -9.122 -3.058 1.00 96.19 107 VAL A C 1
ATOM 868 O O . VAL A 1 107 ? -8.884 -9.227 -4.277 1.00 96.19 107 VAL A O 1
ATOM 871 N N . LEU A 1 108 ? -8.497 -8.053 -2.404 1.00 96.81 108 LEU A N 1
ATOM 872 C CA . LEU A 1 108 ? -7.827 -6.952 -3.106 1.00 96.81 108 LEU A CA 1
ATOM 873 C C . LEU A 1 108 ? -6.604 -7.442 -3.884 1.00 96.81 108 LEU A C 1
ATOM 875 O O . LEU A 1 108 ? -6.474 -7.123 -5.062 1.00 96.81 108 LEU A O 1
ATOM 879 N N . LYS A 1 109 ? -5.733 -8.229 -3.237 1.00 94.31 109 LYS A N 1
ATOM 880 C CA . LYS A 1 109 ? -4.521 -8.784 -3.852 1.00 94.31 109 LYS A CA 1
ATOM 881 C C . LYS A 1 109 ? -4.865 -9.607 -5.094 1.00 94.31 109 LYS A C 1
ATOM 883 O O . LYS A 1 109 ? -4.285 -9.378 -6.152 1.00 94.31 109 LYS A O 1
ATOM 888 N N . GLN A 1 110 ? -5.840 -10.513 -4.981 1.00 93.75 110 GLN A N 1
ATOM 889 C CA . GLN A 1 110 ? -6.262 -11.357 -6.103 1.00 93.75 110 GLN A CA 1
ATOM 890 C C . GLN A 1 110 ? -6.879 -10.541 -7.238 1.00 93.75 110 GLN A C 1
ATOM 892 O O . GLN A 1 110 ? -6.561 -10.771 -8.402 1.00 93.75 110 GLN A O 1
ATOM 897 N N . LEU A 1 111 ? -7.729 -9.564 -6.911 1.00 96.31 111 LEU A N 1
ATOM 898 C CA . LEU A 1 111 ? -8.350 -8.712 -7.918 1.00 96.31 111 LEU A CA 1
ATOM 899 C C . LEU A 1 111 ? -7.324 -7.837 -8.632 1.00 96.31 111 LEU A C 1
ATOM 901 O O . LEU A 1 111 ? -7.418 -7.724 -9.842 1.00 96.31 111 LEU A O 1
ATOM 905 N N . VAL A 1 112 ? -6.350 -7.256 -7.925 1.00 95.19 112 VAL A N 1
ATOM 906 C CA . VAL A 1 112 ? -5.285 -6.442 -8.537 1.00 95.19 112 VAL A CA 1
ATOM 907 C C . VAL A 1 112 ? -4.435 -7.275 -9.482 1.00 95.19 112 VAL A C 1
ATOM 909 O O . VAL A 1 112 ? -4.194 -6.848 -10.606 1.00 95.19 112 VAL A O 1
ATOM 912 N N . HIS A 1 113 ? -4.010 -8.466 -9.056 1.00 91.62 113 HIS A N 1
ATOM 913 C CA . HIS A 1 113 ? -3.239 -9.354 -9.920 1.00 91.62 113 HIS A CA 1
ATOM 914 C C . HIS A 1 113 ? -4.060 -9.758 -11.150 1.00 91.62 113 HIS A C 1
ATOM 916 O O . HIS A 1 113 ? -3.585 -9.654 -12.273 1.00 91.62 113 HIS A O 1
ATOM 922 N N . PHE A 1 114 ? -5.318 -10.162 -10.954 1.00 93.56 114 PHE A N 1
ATOM 923 C CA . PHE A 1 114 ? -6.212 -10.540 -12.045 1.00 93.56 114 PHE A CA 1
ATOM 924 C C . PHE A 1 114 ? -6.460 -9.390 -13.030 1.00 93.56 114 PHE A C 1
ATOM 926 O O . PHE A 1 114 ? -6.363 -9.594 -14.235 1.00 93.56 114 PHE A O 1
ATOM 933 N N . THR A 1 115 ? -6.767 -8.183 -12.552 1.00 94.06 115 THR A N 1
ATOM 934 C CA . THR A 1 115 ? -7.053 -7.044 -13.433 1.00 94.06 115 THR A CA 1
ATOM 935 C C . THR A 1 115 ? -5.806 -6.561 -14.156 1.00 94.06 115 THR A C 1
ATOM 937 O O . THR A 1 115 ? -5.884 -6.335 -15.356 1.00 94.06 115 THR A O 1
ATOM 940 N N . PHE A 1 116 ? -4.660 -6.476 -13.475 1.00 92.44 116 PHE A N 1
ATOM 941 C CA . PHE A 1 116 ? -3.391 -6.103 -14.102 1.00 92.44 116 PHE A CA 1
ATOM 942 C C . PHE A 1 116 ? -3.025 -7.067 -15.236 1.00 92.44 116 PHE A C 1
ATOM 944 O O . PHE A 1 116 ? -2.713 -6.646 -16.345 1.00 92.44 116 PHE A O 1
ATOM 951 N N . GLU A 1 117 ? -3.135 -8.369 -14.982 1.00 89.00 117 GLU A N 1
ATOM 952 C CA . GLU A 1 117 ? -2.910 -9.421 -15.973 1.00 89.00 117 GLU A CA 1
ATOM 953 C C . GLU A 1 117 ? -3.827 -9.293 -17.193 1.00 89.00 117 GLU A C 1
ATOM 955 O O . GLU A 1 117 ? -3.379 -9.414 -18.329 1.00 89.00 117 GLU A O 1
ATOM 960 N N . TRP A 1 118 ? -5.105 -8.995 -16.971 1.00 89.44 118 TRP A N 1
ATOM 961 C CA . TRP A 1 118 ? -6.083 -8.825 -18.044 1.00 89.44 118 TRP A CA 1
ATOM 962 C C . TRP A 1 118 ? -5.930 -7.527 -18.843 1.00 89.44 118 TRP A C 1
ATOM 964 O O . TRP A 1 118 ? -6.392 -7.479 -19.979 1.00 89.44 118 TRP A O 1
ATOM 974 N N . VAL A 1 119 ? -5.339 -6.486 -18.253 1.00 89.94 119 VAL A N 1
ATOM 975 C CA . VAL A 1 119 ? -5.305 -5.119 -18.806 1.00 89.94 119 VAL A CA 1
ATOM 976 C C . VAL A 1 119 ? -3.919 -4.703 -19.307 1.00 89.94 119 VAL A C 1
ATOM 978 O O . VAL A 1 119 ? -3.817 -3.677 -19.964 1.00 89.94 119 VAL A O 1
ATOM 981 N N . ILE A 1 120 ? -2.849 -5.422 -18.948 1.00 88.12 120 ILE A N 1
ATOM 982 C CA . ILE A 1 120 ? -1.474 -5.062 -19.338 1.00 88.12 120 ILE A CA 1
ATOM 983 C C . ILE A 1 120 ? -0.795 -6.155 -20.167 1.00 88.12 120 ILE A C 1
ATOM 985 O O . ILE A 1 120 ? -0.044 -5.834 -21.090 1.00 88.12 120 ILE A O 1
ATOM 989 N N . ARG A 1 121 ? -1.031 -7.449 -19.888 1.00 78.19 121 ARG A N 1
ATOM 990 C CA . ARG A 1 121 ? -0.390 -8.519 -20.680 1.00 78.19 121 ARG A CA 1
ATOM 991 C C . ARG A 1 121 ? -0.809 -8.541 -22.156 1.00 78.19 121 ARG A C 1
ATOM 993 O O . ARG A 1 121 ? 0.053 -8.855 -22.979 1.00 78.19 121 ARG A O 1
ATOM 1000 N N . PRO A 1 122 ? -2.075 -8.277 -22.537 1.00 82.81 122 PRO A N 1
ATOM 1001 C CA . PRO A 1 122 ? -2.439 -8.200 -23.952 1.00 82.81 122 PRO A CA 1
ATOM 1002 C C . PRO A 1 122 ? -1.667 -7.105 -24.700 1.00 82.81 122 PRO A C 1
ATOM 1004 O O . PRO A 1 122 ? -1.235 -7.319 -25.828 1.00 82.81 122 PRO A O 1
ATOM 1007 N N . GLU A 1 123 ? -1.448 -5.962 -24.058 1.00 79.56 123 GLU A N 1
ATOM 1008 C CA . GLU A 1 123 ? -0.762 -4.784 -24.585 1.00 79.56 123 GLU A CA 1
ATOM 1009 C C . GLU A 1 123 ? 0.738 -5.034 -24.756 1.00 79.56 123 GLU A C 1
ATOM 1011 O O . GLU A 1 123 ? 1.335 -4.518 -25.696 1.00 79.56 123 GLU A O 1
ATOM 1016 N N . GLU A 1 124 ? 1.335 -5.858 -23.891 1.00 74.50 124 GLU A N 1
ATOM 1017 C CA . GLU A 1 124 ? 2.733 -6.295 -24.003 1.00 74.50 124 GLU A CA 1
ATOM 1018 C C . GLU A 1 124 ? 2.962 -7.240 -25.197 1.00 74.50 124 GLU A C 1
ATOM 1020 O O . GLU A 1 124 ? 4.064 -7.301 -25.735 1.00 74.50 124 GLU A O 1
ATOM 1025 N N . ARG A 1 125 ? 1.917 -7.956 -25.642 1.00 72.44 125 ARG A N 1
ATOM 1026 C CA . ARG A 1 125 ? 1.964 -8.898 -26.779 1.00 72.44 125 ARG A CA 1
ATOM 1027 C C . ARG A 1 125 ? 1.382 -8.346 -28.081 1.00 72.44 125 ARG A C 1
ATOM 1029 O O . ARG A 1 125 ? 1.478 -9.011 -29.109 1.00 72.44 125 ARG A O 1
ATOM 1036 N N . GLY A 1 126 ? 0.709 -7.201 -28.025 1.00 74.31 126 GLY A N 1
ATOM 1037 C CA . GLY A 1 126 ? 0.030 -6.599 -29.167 1.00 74.31 126 GLY A CA 1
ATOM 1038 C C . GLY A 1 126 ? 0.963 -5.775 -30.054 1.00 74.31 126 GLY A C 1
ATOM 1039 O O . GLY A 1 126 ? 2.020 -5.319 -29.628 1.00 74.31 126 GLY A O 1
ATOM 1040 N N . ASP A 1 127 ? 0.520 -5.504 -31.283 1.00 70.19 127 ASP A N 1
ATOM 1041 C CA . ASP A 1 127 ? 1.309 -4.762 -32.279 1.00 70.19 127 ASP A CA 1
ATOM 1042 C C . ASP A 1 127 ? 1.511 -3.275 -31.925 1.00 70.19 127 ASP A C 1
ATOM 1044 O O . ASP A 1 127 ? 2.395 -2.608 -32.467 1.00 70.19 127 ASP A O 1
ATOM 1048 N N . SER A 1 128 ? 0.692 -2.721 -31.022 1.00 83.12 128 SER A N 1
ATOM 1049 C CA . SER A 1 128 ? 0.705 -1.296 -30.681 1.00 83.12 128 SER A CA 1
ATOM 1050 C C . SER A 1 128 ? 0.786 -1.042 -29.176 1.00 83.12 128 SER A C 1
ATOM 1052 O O . SER A 1 128 ? -0.232 -0.880 -28.499 1.00 83.12 128 SER A O 1
ATOM 1054 N N . LEU A 1 129 ? 2.014 -0.863 -28.685 1.00 85.50 129 LEU A N 1
ATOM 1055 C CA . LEU A 1 129 ? 2.325 -0.461 -27.306 1.00 85.50 129 LEU A CA 1
ATOM 1056 C C . LEU A 1 129 ? 1.624 0.849 -26.879 1.00 85.50 129 LEU A C 1
ATOM 1058 O O . LEU A 1 129 ? 1.388 1.093 -25.699 1.00 85.50 129 LEU A O 1
ATOM 1062 N N . ALA A 1 130 ? 1.238 1.692 -27.843 1.00 86.19 130 ALA A N 1
ATOM 1063 C CA . ALA A 1 130 ? 0.482 2.921 -27.603 1.00 86.19 130 ALA A CA 1
ATOM 1064 C C . ALA A 1 130 ? -0.935 2.688 -27.031 1.00 86.19 130 ALA A C 1
ATOM 1066 O O . ALA A 1 130 ? -1.531 3.621 -26.494 1.00 86.19 130 ALA A O 1
ATOM 1067 N N . LEU A 1 131 ? -1.483 1.468 -27.097 1.00 88.69 131 LEU A N 1
ATOM 1068 C CA . LEU A 1 131 ? -2.775 1.160 -26.472 1.00 88.69 131 LEU A CA 1
ATOM 1069 C C . LEU A 1 131 ? -2.723 1.228 -24.940 1.00 88.69 131 LEU A C 1
ATOM 1071 O O . LEU A 1 131 ? -3.756 1.498 -24.333 1.00 88.69 131 LEU A O 1
ATOM 1075 N N . LEU A 1 132 ? -1.534 1.121 -24.331 1.00 91.62 132 LEU A N 1
ATOM 1076 C CA . LEU A 1 132 ? -1.311 1.254 -22.885 1.00 91.62 132 LEU A CA 1
ATOM 1077 C C . LEU A 1 132 ? -1.904 2.541 -22.287 1.00 91.62 132 LEU A C 1
ATOM 1079 O O . LEU A 1 132 ? -2.359 2.561 -21.142 1.00 91.62 132 LEU A O 1
ATOM 1083 N N . PHE A 1 133 ? -1.905 3.638 -23.046 1.00 94.62 133 PHE A N 1
ATOM 1084 C CA . PHE A 1 133 ? -2.390 4.926 -22.551 1.00 94.62 133 PHE A CA 1
ATOM 1085 C C . PHE A 1 133 ? -3.891 4.896 -22.225 1.00 94.62 133 PHE A C 1
ATOM 1087 O O . PHE A 1 133 ? -4.335 5.614 -21.332 1.00 94.62 133 PHE A O 1
ATOM 1094 N N . ILE A 1 134 ? -4.679 4.061 -22.911 1.00 94.31 134 ILE A N 1
ATOM 1095 C CA . ILE A 1 134 ? -6.136 4.000 -22.745 1.00 94.31 134 ILE A CA 1
ATOM 1096 C C . ILE A 1 134 ? -6.525 3.517 -21.337 1.00 94.31 134 ILE A C 1
ATOM 1098 O O . ILE A 1 134 ? -7.185 4.288 -20.628 1.00 94.31 134 ILE A O 1
ATOM 1102 N N . PRO A 1 135 ? -6.129 2.307 -20.882 1.00 94.56 135 PRO A N 1
ATOM 1103 C CA . PRO A 1 135 ? -6.473 1.846 -19.542 1.00 94.56 135 PRO A CA 1
ATOM 1104 C C . PRO A 1 135 ? -5.874 2.743 -18.456 1.00 94.56 135 PRO A C 1
ATOM 1106 O O . PRO A 1 135 ? -6.578 3.058 -17.498 1.00 94.56 135 PRO A O 1
ATOM 1109 N N . MET A 1 136 ? -4.643 3.242 -18.630 1.00 95.56 136 MET A N 1
ATOM 1110 C CA . MET A 1 136 ? -4.000 4.131 -17.654 1.00 95.56 136 MET A CA 1
ATOM 1111 C C . MET A 1 136 ? -4.771 5.442 -17.444 1.00 95.56 136 MET A C 1
ATOM 1113 O O . MET A 1 136 ? -5.056 5.828 -16.307 1.00 95.56 136 MET A O 1
ATOM 1117 N N . LEU A 1 137 ? -5.135 6.140 -18.526 1.00 96.88 137 LEU A N 1
ATOM 1118 C CA . LEU A 1 137 ? -5.863 7.409 -18.433 1.00 96.88 137 LEU A CA 1
ATOM 1119 C C . LEU A 1 137 ? -7.297 7.194 -17.938 1.00 96.88 137 LEU A C 1
ATOM 1121 O O . LEU A 1 137 ? -7.792 7.978 -17.126 1.00 96.88 137 LEU A O 1
ATOM 1125 N N . PHE A 1 138 ? -7.955 6.117 -18.377 1.00 96.12 138 PHE A N 1
ATOM 1126 C CA . PHE A 1 138 ? -9.286 5.762 -17.892 1.00 96.12 138 PHE A CA 1
ATOM 1127 C C . PHE A 1 138 ? -9.274 5.444 -16.391 1.00 96.12 138 PHE A C 1
ATOM 1129 O O . PHE A 1 138 ? -10.063 6.013 -15.635 1.00 96.12 138 PHE A O 1
ATOM 1136 N N . GLY A 1 139 ? -8.335 4.612 -15.933 1.00 95.75 139 GLY A N 1
ATOM 1137 C CA . GLY A 1 139 ? -8.158 4.295 -14.518 1.00 95.75 139 GLY A CA 1
ATOM 1138 C C . GLY A 1 139 ? -7.920 5.549 -13.677 1.00 95.75 139 GLY A C 1
ATOM 1139 O O . GLY A 1 139 ? -8.576 5.744 -12.653 1.00 95.75 139 GLY A O 1
ATOM 1140 N N . ALA A 1 140 ? -7.071 6.463 -14.152 1.00 96.44 140 ALA A N 1
ATOM 1141 C CA . ALA A 1 140 ? -6.809 7.736 -13.486 1.00 96.44 140 ALA A CA 1
ATOM 1142 C C . ALA A 1 140 ? -8.050 8.636 -13.368 1.00 96.44 140 ALA A C 1
ATOM 1144 O O . ALA A 1 140 ? -8.252 9.265 -12.327 1.00 96.44 140 ALA A O 1
ATOM 1145 N N . LEU A 1 141 ? -8.909 8.681 -14.394 1.00 96.38 141 LEU A N 1
ATOM 1146 C CA . LEU A 1 141 ? -10.183 9.407 -14.339 1.00 96.38 141 LEU A CA 1
ATOM 1147 C C . LEU A 1 141 ? -11.133 8.815 -13.301 1.00 96.38 141 LEU A C 1
ATOM 1149 O O . LEU A 1 141 ? -11.743 9.561 -12.532 1.00 96.38 141 LEU A O 1
ATOM 1153 N N . VAL A 1 142 ? -11.249 7.487 -13.256 1.00 95.56 142 VAL A N 1
ATOM 1154 C CA . VAL A 1 142 ? -12.125 6.819 -12.289 1.00 95.56 142 VAL A CA 1
ATOM 1155 C C . VAL A 1 142 ? -11.606 7.016 -10.864 1.00 95.56 142 VAL A C 1
ATOM 1157 O O . VAL A 1 142 ? -12.392 7.324 -9.969 1.00 95.56 142 VAL A O 1
ATOM 1160 N N . VAL A 1 143 ? -10.291 6.938 -10.643 1.00 94.38 143 VAL A N 1
ATOM 1161 C CA . VAL A 1 143 ? -9.679 7.232 -9.335 1.00 94.38 143 VAL A CA 1
ATOM 1162 C C . VAL A 1 143 ? -9.930 8.684 -8.937 1.00 94.38 143 VAL A C 1
ATOM 1164 O O . VAL A 1 143 ? -10.385 8.929 -7.822 1.00 94.38 143 VAL A O 1
ATOM 1167 N N . ALA A 1 144 ? -9.745 9.642 -9.849 1.00 93.12 144 ALA A N 1
ATOM 1168 C CA . ALA A 1 144 ? -10.047 11.049 -9.588 1.00 93.12 144 ALA A CA 1
ATOM 1169 C C . ALA A 1 144 ? -11.525 11.293 -9.242 1.00 93.12 144 ALA A C 1
ATOM 1171 O O . ALA A 1 144 ? -11.846 12.170 -8.434 1.00 93.12 144 ALA A O 1
ATOM 1172 N N . TRP A 1 145 ? -12.432 10.526 -9.850 1.00 92.38 145 TRP A N 1
ATOM 1173 C CA . TRP A 1 145 ? -13.849 10.558 -9.516 1.00 92.38 145 TRP A CA 1
ATOM 1174 C C . TRP A 1 145 ? -14.099 10.001 -8.109 1.00 92.38 145 TRP A C 1
ATOM 1176 O O . TRP A 1 145 ? -14.720 10.684 -7.298 1.00 92.38 145 TRP A O 1
ATOM 1186 N N . ILE A 1 146 ? -13.544 8.830 -7.770 1.00 90.94 146 ILE A N 1
ATOM 1187 C CA . ILE A 1 146 ? -13.676 8.200 -6.443 1.00 90.94 146 ILE A CA 1
ATOM 1188 C C . ILE A 1 146 ? -13.127 9.104 -5.337 1.00 90.94 146 ILE A C 1
ATOM 1190 O O . ILE A 1 146 ? -13.788 9.292 -4.314 1.00 90.94 146 ILE A O 1
ATOM 1194 N N . THR A 1 147 ? -11.946 9.693 -5.532 1.00 85.62 147 THR A N 1
ATOM 1195 C CA . THR A 1 147 ? -11.327 10.605 -4.557 1.00 85.62 147 THR A CA 1
ATOM 1196 C C . THR A 1 147 ? -12.109 11.918 -4.446 1.00 85.62 147 THR A C 1
ATOM 1198 O O . THR A 1 147 ? -12.097 12.571 -3.401 1.00 85.62 147 THR A O 1
ATOM 1201 N N . GLY A 1 148 ? -12.851 12.294 -5.493 1.00 83.12 148 GLY A N 1
ATOM 1202 C CA . GLY A 1 148 ? -13.872 13.346 -5.497 1.00 83.12 148 GLY A CA 1
ATOM 1203 C C . GLY A 1 148 ? -15.067 13.087 -4.572 1.00 83.12 148 GLY A C 1
ATOM 1204 O O . GLY A 1 148 ? -15.646 14.036 -4.042 1.00 83.12 148 GLY A O 1
ATOM 1205 N N . LEU A 1 149 ? -15.434 11.824 -4.335 1.00 81.62 149 LEU A N 1
ATOM 1206 C CA . LEU A 1 149 ? -16.635 11.463 -3.581 1.00 81.62 149 LEU A CA 1
ATOM 1207 C C . LEU A 1 149 ? -16.398 11.520 -2.065 1.00 81.62 149 LEU A C 1
ATOM 1209 O O . LEU A 1 149 ? -15.676 10.698 -1.496 1.00 81.62 149 LEU A O 1
ATOM 1213 N N . LYS A 1 150 ? -17.095 12.442 -1.383 1.00 66.12 150 LYS A N 1
ATOM 1214 C CA . LYS A 1 150 ? -17.126 12.575 0.090 1.00 66.12 150 LYS A CA 1
ATOM 1215 C C . LYS A 1 150 ? -15.732 12.691 0.727 1.00 66.12 150 LYS A C 1
ATOM 1217 O O . LYS A 1 150 ? -15.458 12.021 1.722 1.00 66.12 150 LYS A O 1
ATOM 1222 N N . ALA A 1 151 ? -14.835 13.485 0.146 1.00 62.41 151 ALA A N 1
ATOM 1223 C CA . ALA A 1 151 ? -13.491 13.677 0.688 1.00 62.41 151 ALA A CA 1
ATOM 1224 C C . ALA A 1 151 ? -13.566 14.223 2.126 1.00 62.41 151 ALA A C 1
ATOM 1226 O O . ALA A 1 151 ? -13.955 15.373 2.322 1.00 62.41 151 ALA A O 1
ATOM 1227 N N . SER A 1 152 ? -13.227 13.401 3.125 1.00 66.06 152 SER A N 1
ATOM 1228 C CA . SER A 1 152 ? -12.870 13.918 4.441 1.00 66.06 152 SER A CA 1
ATOM 1229 C C . SER A 1 152 ? -11.387 14.277 4.401 1.00 66.06 152 SER A C 1
ATOM 1231 O O . SER A 1 152 ? -10.565 13.562 3.819 1.00 66.06 152 SER A O 1
ATOM 1233 N N . THR A 1 153 ? -11.057 15.442 4.938 1.00 68.06 153 THR A N 1
ATOM 1234 C CA . THR A 1 153 ? -9.695 15.964 4.924 1.00 68.06 153 THR A CA 1
ATOM 1235 C C . THR A 1 153 ? -9.202 15.964 6.355 1.00 68.06 153 THR A C 1
ATOM 1237 O O . THR A 1 153 ? -9.833 16.579 7.212 1.00 68.06 153 THR A O 1
ATOM 1240 N N . ILE A 1 154 ? -8.091 15.276 6.619 1.00 68.12 154 ILE A N 1
ATOM 1241 C CA . ILE A 1 154 ? -7.381 15.453 7.889 1.00 68.12 154 ILE A CA 1
ATOM 1242 C C . ILE A 1 154 ? -6.246 16.422 7.640 1.00 68.12 154 ILE A C 1
ATOM 1244 O O . ILE A 1 154 ? -5.468 16.261 6.697 1.00 68.12 154 ILE A O 1
ATOM 1248 N N . HIS A 1 155 ? -6.175 17.432 8.495 1.00 68.25 155 HIS A N 1
ATOM 1249 C CA . HIS A 1 155 ? -5.097 18.393 8.476 1.00 68.25 155 HIS A CA 1
ATOM 1250 C C . HIS A 1 155 ? -4.018 17.975 9.466 1.00 68.25 155 HIS A C 1
ATOM 1252 O O . HIS A 1 155 ? -4.314 17.699 10.624 1.00 68.25 155 HIS A O 1
ATOM 1258 N N . PHE A 1 156 ? -2.765 17.961 9.022 1.00 67.12 156 PHE A N 1
ATOM 1259 C CA . PHE A 1 156 ? -1.620 17.756 9.905 1.00 67.12 156 PHE A CA 1
ATOM 1260 C C . PHE A 1 156 ? -0.574 18.841 9.663 1.00 67.12 156 PHE A C 1
ATOM 1262 O O . PHE A 1 156 ? -0.527 19.448 8.592 1.00 67.12 156 PHE A O 1
ATOM 1269 N N . ARG A 1 157 ? 0.261 19.111 10.669 1.00 65.38 157 ARG A N 1
ATOM 1270 C CA . ARG A 1 157 ? 1.401 20.020 10.524 1.00 65.38 157 ARG A CA 1
ATOM 1271 C C . ARG A 1 157 ? 2.680 19.222 10.355 1.00 65.38 157 ARG A C 1
ATOM 1273 O O . ARG A 1 157 ? 2.940 18.299 11.124 1.00 65.38 157 ARG A O 1
ATOM 1280 N N . ASP A 1 158 ? 3.479 19.582 9.358 1.00 67.25 158 ASP A N 1
ATOM 1281 C CA . ASP A 1 158 ? 4.813 19.007 9.213 1.00 67.25 158 ASP A CA 1
ATOM 1282 C C . ASP A 1 158 ? 5.789 19.546 10.275 1.00 67.25 158 ASP A C 1
ATOM 1284 O O . ASP A 1 158 ? 5.479 20.445 11.061 1.00 67.25 158 ASP A O 1
ATOM 1288 N N . SER A 1 159 ? 7.019 19.021 10.280 1.00 61.16 159 SER A N 1
ATOM 1289 C CA . SER A 1 159 ? 8.086 19.470 11.185 1.00 61.16 159 SER A CA 1
ATOM 1290 C C . SER A 1 159 ? 8.496 20.937 10.991 1.00 61.16 159 SER A C 1
ATOM 1292 O O . SER A 1 159 ? 9.270 21.456 11.789 1.00 61.16 159 SER A O 1
ATOM 1294 N N . LYS A 1 160 ? 8.031 21.593 9.921 1.00 71.38 160 LYS A N 1
ATOM 1295 C CA . LYS A 1 160 ? 8.256 23.010 9.610 1.00 71.38 160 LYS A CA 1
ATOM 1296 C C . LYS A 1 160 ? 7.023 23.868 9.937 1.00 71.38 160 LYS A C 1
ATOM 1298 O O . LYS A 1 160 ? 7.023 25.060 9.650 1.00 71.38 160 LYS A O 1
ATOM 1303 N N . GLY A 1 161 ? 5.983 23.283 10.538 1.00 66.38 161 GLY A N 1
ATOM 1304 C CA . GLY A 1 161 ? 4.752 23.965 10.932 1.00 66.38 161 GLY A CA 1
ATOM 1305 C C . GLY A 1 161 ? 3.770 24.230 9.788 1.00 66.38 161 GLY A C 1
ATOM 1306 O O . GLY A 1 161 ? 2.753 24.887 10.022 1.00 66.38 161 GLY A O 1
ATOM 1307 N N . LYS A 1 162 ? 4.032 23.729 8.575 1.00 69.94 162 LYS A N 1
ATOM 1308 C CA . LYS A 1 162 ? 3.152 23.903 7.416 1.00 69.94 162 LYS A CA 1
ATOM 1309 C C . LYS A 1 162 ? 1.969 22.943 7.511 1.00 69.94 162 LYS A C 1
ATOM 1311 O O . LYS A 1 162 ? 2.151 21.763 7.804 1.00 69.94 162 LYS A O 1
ATOM 1316 N N . LEU A 1 163 ? 0.768 23.462 7.262 1.00 68.06 163 LEU A N 1
ATOM 1317 C CA . LEU A 1 163 ? -0.464 22.678 7.252 1.00 68.06 163 LEU A CA 1
ATOM 1318 C C . LEU A 1 163 ? -0.591 21.916 5.928 1.00 68.06 163 LEU A C 1
ATOM 1320 O O . LEU A 1 163 ? -0.573 22.523 4.858 1.00 68.06 163 LEU A O 1
ATOM 1324 N N . HIS A 1 164 ? -0.758 20.603 6.019 1.00 64.62 164 HIS A N 1
ATOM 1325 C CA . HIS A 1 164 ? -1.001 19.702 4.896 1.00 64.62 164 HIS A CA 1
ATOM 1326 C C . HIS A 1 164 ? -2.389 19.088 5.016 1.00 64.62 164 HIS A C 1
ATOM 1328 O O . HIS A 1 164 ? -2.912 18.935 6.119 1.00 64.62 164 HIS A O 1
ATOM 1334 N N . ALA A 1 165 ? -2.997 18.766 3.879 1.00 66.00 165 ALA A N 1
ATOM 1335 C CA . ALA A 1 165 ? -4.337 18.202 3.788 1.00 66.00 165 ALA A CA 1
ATOM 1336 C C . ALA A 1 165 ? -4.252 16.787 3.207 1.00 66.00 165 ALA A C 1
ATOM 1338 O O . ALA A 1 165 ? -3.942 16.625 2.030 1.00 66.00 165 ALA A O 1
ATOM 1339 N N . LEU A 1 166 ? -4.550 15.774 4.022 1.00 65.12 166 LEU A N 1
ATOM 1340 C CA . LEU A 1 166 ? -4.633 14.385 3.575 1.00 65.12 166 LEU A CA 1
ATOM 1341 C C . LEU A 1 166 ? -6.054 14.087 3.114 1.00 65.12 166 LEU A C 1
ATOM 1343 O O . LEU A 1 166 ? -6.980 14.049 3.932 1.00 65.12 166 LEU A O 1
ATOM 1347 N N . ILE A 1 167 ? -6.211 13.857 1.813 1.00 71.19 167 ILE A N 1
ATOM 1348 C CA . ILE A 1 167 ? -7.467 13.394 1.227 1.00 71.19 167 ILE A CA 1
ATOM 1349 C C . ILE A 1 167 ? -7.576 11.887 1.453 1.00 71.19 167 ILE A C 1
ATOM 1351 O O . ILE A 1 167 ? -6.691 11.126 1.090 1.00 71.19 167 ILE A O 1
ATOM 1355 N N . ASP A 1 168 ? -8.702 11.474 2.023 1.00 73.88 168 ASP A N 1
ATOM 1356 C CA . ASP A 1 168 ? -9.056 10.104 2.405 1.00 73.88 168 ASP A CA 1
ATOM 1357 C C . ASP A 1 168 ? -8.511 8.945 1.545 1.00 73.88 168 ASP A C 1
ATOM 1359 O O . ASP A 1 168 ? -8.016 7.964 2.093 1.00 73.88 168 ASP A O 1
ATOM 1363 N N . ALA A 1 169 ? -8.647 9.011 0.220 1.00 82.88 169 ALA A N 1
ATOM 1364 C CA . ALA A 1 169 ? -8.332 7.891 -0.671 1.00 82.88 169 ALA A CA 1
ATOM 1365 C C . ALA A 1 169 ? -7.113 8.133 -1.584 1.00 82.88 169 ALA A C 1
ATOM 1367 O O . ALA A 1 169 ? -6.768 7.235 -2.347 1.00 82.88 169 ALA A O 1
ATOM 1368 N N . GLU A 1 170 ? -6.481 9.311 -1.518 1.00 88.31 170 GLU A N 1
ATOM 1369 C CA . GLU A 1 170 ? -5.309 9.656 -2.342 1.00 88.31 170 GLU A CA 1
ATOM 1370 C C . GLU A 1 170 ? -3.993 9.234 -1.667 1.00 88.31 170 GLU A C 1
ATOM 1372 O O . GLU A 1 170 ? -3.905 9.158 -0.438 1.00 88.31 170 GLU A O 1
ATOM 1377 N N . GLY A 1 171 ? -2.957 9.009 -2.479 1.00 87.25 171 GLY A N 1
ATOM 1378 C CA . GLY A 1 171 ? -1.602 8.706 -2.010 1.00 87.25 171 GLY A CA 1
ATOM 1379 C C . GLY A 1 171 ? -1.459 7.284 -1.471 1.00 87.25 171 GLY A C 1
ATOM 1380 O O . GLY A 1 171 ? -2.369 6.477 -1.593 1.00 87.25 171 GLY A O 1
ATOM 1381 N N . ASP A 1 172 ? -0.334 6.963 -0.830 1.00 87.56 172 ASP A N 1
ATOM 1382 C CA . ASP A 1 172 ? -0.029 5.588 -0.393 1.00 87.56 172 ASP A CA 1
ATOM 1383 C C . ASP A 1 172 ? -0.918 5.059 0.749 1.00 87.56 172 ASP A C 1
ATOM 1385 O O . ASP A 1 172 ? -0.960 3.861 0.985 1.00 87.56 172 ASP A O 1
ATOM 1389 N N . GLY A 1 173 ? -1.635 5.923 1.473 1.00 88.56 173 GLY A N 1
ATOM 1390 C CA . GLY A 1 173 ? -2.486 5.553 2.607 1.00 88.56 173 GLY A CA 1
ATOM 1391 C C . GLY A 1 173 ? -1.766 5.306 3.941 1.00 88.56 173 GLY A C 1
ATOM 1392 O O . GLY A 1 173 ? -2.418 5.381 4.984 1.00 88.56 173 GLY A O 1
ATOM 1393 N N . LEU A 1 174 ? -0.446 5.097 3.971 1.00 89.88 174 LEU A N 1
ATOM 1394 C CA . LEU A 1 174 ? 0.291 4.828 5.213 1.00 89.88 174 LEU A CA 1
ATOM 1395 C C . LEU A 1 174 ? 0.321 6.062 6.121 1.00 89.88 174 LEU A C 1
ATOM 1397 O O . LEU A 1 174 ? 0.048 5.964 7.316 1.00 89.88 174 LEU A O 1
ATOM 1401 N N . GLU A 1 175 ? 0.591 7.237 5.549 1.00 86.31 175 GLU A N 1
ATOM 1402 C CA . GLU A 1 175 ? 0.584 8.510 6.286 1.00 86.31 175 GLU A CA 1
ATOM 1403 C C . GLU A 1 175 ? -0.791 8.777 6.915 1.00 86.31 175 GLU A C 1
ATOM 1405 O O . GLU A 1 175 ? -0.905 9.238 8.054 1.00 86.31 175 GLU A O 1
ATOM 1410 N N . ARG A 1 176 ? -1.854 8.389 6.202 1.00 86.56 176 ARG A N 1
ATOM 1411 C CA . ARG A 1 176 ? -3.224 8.509 6.687 1.00 86.56 176 ARG A CA 1
ATOM 1412 C C . ARG A 1 176 ? -3.546 7.503 7.787 1.00 86.56 176 ARG A C 1
ATOM 1414 O O . ARG A 1 176 ? -4.186 7.885 8.762 1.00 86.56 176 ARG A O 1
ATOM 1421 N N . ALA A 1 177 ? -3.100 6.256 7.661 1.00 89.62 177 ALA A N 1
ATOM 1422 C CA . ALA A 1 177 ? -3.271 5.243 8.699 1.00 89.62 177 ALA A CA 1
ATOM 1423 C C . ALA A 1 177 ? -2.595 5.677 10.008 1.00 89.62 177 ALA A C 1
ATOM 1425 O O . ALA A 1 177 ? -3.216 5.615 11.067 1.00 89.62 177 ALA A O 1
ATOM 1426 N N . ILE A 1 178 ? -1.374 6.218 9.919 1.00 87.31 178 ILE A N 1
ATOM 1427 C CA . ILE A 1 178 ? -0.652 6.801 11.058 1.00 87.31 178 ILE A CA 1
ATOM 1428 C C . ILE A 1 178 ? -1.460 7.955 11.666 1.00 87.31 178 ILE A C 1
ATOM 1430 O O . ILE A 1 178 ? -1.671 7.997 12.875 1.00 87.31 178 ILE A O 1
ATOM 1434 N N . SER A 1 179 ? -1.966 8.875 10.843 1.00 83.00 179 SER A N 1
ATOM 1435 C CA . SER A 1 179 ? -2.763 10.003 11.335 1.00 83.00 179 SER A CA 1
ATOM 1436 C C . SER A 1 179 ? -4.060 9.569 12.033 1.00 83.00 179 SER A C 1
ATOM 1438 O O . SER A 1 179 ? -4.417 10.160 13.047 1.00 83.00 179 SER A O 1
ATOM 1440 N N . LEU A 1 180 ? -4.757 8.553 11.513 1.00 83.94 180 LEU A N 1
ATOM 1441 C CA . LEU A 1 180 ? -5.988 8.000 12.102 1.00 83.94 180 LEU A CA 1
ATOM 1442 C C . LEU A 1 180 ? -5.728 7.207 13.384 1.00 83.94 180 LEU A C 1
ATOM 1444 O O . LEU A 1 180 ? -6.568 7.161 14.286 1.00 83.94 180 LEU A O 1
ATOM 1448 N N . TYR A 1 181 ? -4.565 6.568 13.461 1.00 85.88 181 TYR A N 1
ATOM 1449 C CA . TYR A 1 181 ? -4.099 5.927 14.675 1.00 85.88 181 TYR A CA 1
ATOM 1450 C C . TYR A 1 181 ? -3.896 6.972 15.775 1.00 85.88 181 TYR A C 1
ATOM 1452 O O . TYR A 1 181 ? -4.487 6.875 16.848 1.00 85.88 181 TYR A O 1
ATOM 1460 N N . PHE A 1 182 ? -3.148 8.033 15.479 1.00 79.81 182 PHE A N 1
ATOM 1461 C CA . PHE A 1 182 ? -2.843 9.088 16.442 1.00 79.81 182 PHE A CA 1
ATOM 1462 C C . PHE A 1 182 ? -4.034 9.983 16.801 1.00 79.81 182 PHE A C 1
ATOM 1464 O O . PHE A 1 182 ? -4.079 10.485 17.919 1.00 79.81 182 PHE A O 1
ATOM 1471 N N . SER A 1 183 ? -5.044 10.120 15.935 1.00 71.44 183 SER A N 1
ATOM 1472 C CA . SER A 1 183 ? -6.285 10.832 16.288 1.00 71.44 183 SER A CA 1
ATOM 1473 C C . SER A 1 183 ? -7.102 10.137 17.384 1.00 71.44 183 SER A C 1
ATOM 1475 O O . SER A 1 183 ? -8.065 10.699 17.883 1.00 71.44 183 SER A O 1
ATOM 1477 N N . SER A 1 184 ? -6.771 8.890 17.733 1.00 66.25 184 SER A N 1
ATOM 1478 C CA . SER A 1 184 ? -7.384 8.201 18.874 1.00 66.25 184 SER A CA 1
ATOM 1479 C C . SER A 1 184 ? -6.663 8.475 20.202 1.00 66.25 184 SER A C 1
ATOM 1481 O O . SER A 1 184 ? -7.181 8.102 21.253 1.00 66.25 184 SER A O 1
ATOM 1483 N N . GLU A 1 185 ? -5.484 9.113 20.182 1.00 69.38 185 GLU A N 1
ATOM 1484 C CA . GLU A 1 185 ? -4.649 9.325 21.365 1.00 69.38 185 GLU A CA 1
ATOM 1485 C C . GLU A 1 185 ? -5.050 10.610 22.124 1.00 69.38 185 GLU A C 1
ATOM 1487 O O . GLU A 1 185 ? -4.923 11.708 21.579 1.00 69.38 185 GLU A O 1
ATOM 1492 N N . PRO A 1 186 ? -5.480 10.520 23.401 1.00 57.25 186 PRO A N 1
ATOM 1493 C CA . PRO A 1 186 ? -6.019 11.665 24.149 1.00 57.25 186 PRO A CA 1
ATOM 1494 C C . PRO A 1 186 ? -5.043 12.842 24.314 1.00 57.25 186 PRO A C 1
ATOM 1496 O O . PRO A 1 186 ? -5.456 13.999 24.355 1.00 57.25 186 PRO A O 1
ATOM 1499 N N . ALA A 1 187 ? -3.740 12.559 24.408 1.00 55.88 187 ALA A N 1
ATOM 1500 C CA . ALA A 1 187 ? -2.716 13.561 24.704 1.00 55.88 187 ALA A CA 1
ATOM 1501 C C . ALA A 1 187 ? -2.375 14.475 23.514 1.00 55.88 187 ALA A C 1
ATOM 1503 O O . ALA A 1 187 ? -1.845 15.567 23.717 1.00 55.88 187 ALA A O 1
ATOM 1504 N N . LEU A 1 188 ? -2.647 14.040 22.278 1.00 49.75 188 LEU A N 1
ATOM 1505 C CA . LEU A 1 188 ? -2.239 14.776 21.080 1.00 49.75 188 LEU A CA 1
ATOM 1506 C C . LEU A 1 188 ? -3.164 15.967 20.778 1.00 49.75 188 LEU A C 1
ATOM 1508 O O . LEU A 1 188 ? -2.736 16.908 20.114 1.00 49.75 188 LEU A O 1
ATOM 1512 N N . GLU A 1 189 ? -4.406 15.948 21.273 1.00 50.62 189 GLU A N 1
ATOM 1513 C CA . GLU A 1 189 ? -5.471 16.811 20.744 1.00 50.62 189 GLU A CA 1
ATOM 1514 C C . GLU A 1 189 ? -6.223 17.670 21.771 1.00 50.62 189 GLU A C 1
ATOM 1516 O O . GLU A 1 189 ? -7.002 18.538 21.365 1.00 50.62 189 GLU A O 1
ATOM 1521 N N . GLN A 1 190 ? -5.901 17.572 23.071 1.00 47.81 190 GLN A N 1
ATOM 1522 C CA . GLN A 1 190 ? -6.336 18.560 24.081 1.00 47.81 190 GLN A CA 1
ATOM 1523 C C . GLN A 1 190 ? -5.988 20.011 23.673 1.00 47.81 190 GLN A C 1
ATOM 1525 O O . GLN A 1 190 ? -6.569 20.971 24.168 1.00 47.81 190 GLN A O 1
ATOM 1530 N N . THR A 1 191 ? -5.054 20.171 22.734 1.00 48.84 191 THR A N 1
ATOM 1531 C CA . THR A 1 191 ? -4.551 21.437 22.202 1.00 48.84 191 THR A CA 1
ATOM 1532 C C . THR A 1 191 ? -5.217 21.922 20.903 1.00 48.84 191 THR A C 1
ATOM 1534 O O . THR A 1 191 ? -4.947 23.061 20.524 1.00 48.84 191 THR A O 1
ATOM 1537 N N . LEU A 1 192 ? -6.056 21.133 20.203 1.00 50.72 192 LEU A N 1
ATOM 1538 C CA . LEU A 1 192 ? -6.489 21.465 18.827 1.00 50.72 192 LEU A CA 1
ATOM 1539 C C . LEU A 1 192 ? -8.008 21.566 18.573 1.00 50.72 192 LEU A C 1
ATOM 1541 O O . LEU A 1 192 ? -8.393 22.449 17.807 1.00 50.72 192 LEU A O 1
ATOM 1545 N N . LEU A 1 193 ? -8.874 20.709 19.141 1.00 49.72 193 LEU A N 1
ATOM 1546 C CA . LEU A 1 193 ? -10.282 20.607 18.680 1.00 49.72 193 LEU A CA 1
ATOM 1547 C C . LEU A 1 193 ? -11.362 20.436 19.770 1.00 49.72 193 LEU A C 1
ATOM 1549 O O . LEU A 1 193 ? -12.547 20.463 19.447 1.00 49.72 193 LEU A O 1
ATOM 1553 N N . GLY A 1 194 ? -10.995 20.309 21.050 1.00 54.16 194 GLY A N 1
ATOM 1554 C CA . GLY A 1 194 ? -11.962 20.276 22.163 1.00 54.16 194 GLY A CA 1
ATOM 1555 C C . GLY A 1 194 ? -12.824 19.007 22.269 1.00 54.16 194 GLY A C 1
ATOM 1556 O O . GLY A 1 194 ? -13.782 18.998 23.036 1.00 54.16 194 GLY A O 1
ATOM 1557 N N . ALA A 1 195 ? -12.492 17.947 21.527 1.00 54.06 195 ALA A N 1
ATOM 1558 C CA . ALA A 1 195 ? -13.097 16.619 21.628 1.00 54.06 195 ALA A CA 1
ATOM 1559 C C . ALA A 1 195 ? -1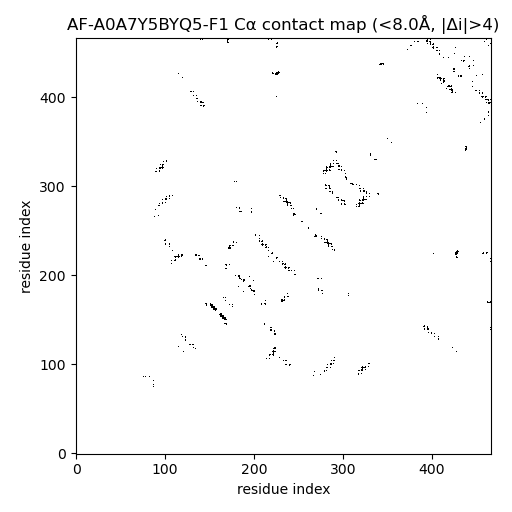2.007 15.580 21.942 1.00 54.06 195 ALA A C 1
ATOM 1561 O O . ALA A 1 195 ? -10.881 15.703 21.461 1.00 54.06 195 ALA A O 1
ATOM 1562 N N . GLU A 1 196 ? -12.320 14.583 22.775 1.00 55.81 196 GLU A N 1
ATOM 1563 C CA . GLU A 1 196 ? -11.320 13.679 23.358 1.00 55.81 196 GLU A CA 1
ATOM 1564 C C . GLU A 1 196 ? -11.395 12.247 22.792 1.00 55.81 196 GLU A C 1
ATOM 1566 O O . GLU A 1 196 ? -12.457 11.626 22.707 1.00 55.81 196 GLU A O 1
ATOM 1571 N N . GLY A 1 197 ? -10.228 11.683 22.464 1.00 63.53 197 GLY A N 1
ATOM 1572 C CA . GLY A 1 197 ? -10.014 10.242 22.299 1.00 63.53 197 GLY A CA 1
ATOM 1573 C C . GLY A 1 197 ? -10.867 9.550 21.225 1.00 63.53 197 GLY A C 1
ATOM 1574 O O . GLY A 1 197 ? -10.910 9.945 20.062 1.00 63.53 197 GLY A O 1
ATOM 1575 N N . VAL A 1 198 ? -11.518 8.446 21.608 1.00 72.44 198 VAL A N 1
ATOM 1576 C CA . VAL A 1 198 ? -12.223 7.510 20.704 1.00 72.44 198 VAL A CA 1
ATOM 1577 C C . VAL A 1 198 ? -13.348 8.186 19.908 1.00 72.44 198 VAL A C 1
ATOM 1579 O O . VAL A 1 198 ? -13.650 7.791 18.779 1.00 72.44 198 VAL A O 1
ATOM 1582 N N . GLU A 1 199 ? -13.967 9.220 20.474 1.00 73.94 199 GLU A N 1
ATOM 1583 C CA . GLU A 1 199 ? -15.125 9.895 19.891 1.00 73.94 199 GLU A CA 1
ATOM 1584 C C . GLU A 1 199 ? -14.788 10.600 18.571 1.00 73.94 199 GLU A C 1
ATOM 1586 O O . GLU A 1 199 ? -15.563 10.531 17.614 1.00 73.94 199 GLU A O 1
ATOM 1591 N N . MET A 1 200 ? -13.577 11.151 18.456 1.00 71.19 200 MET A N 1
ATOM 1592 C CA . MET A 1 200 ? -13.077 11.736 17.209 1.00 71.19 200 MET A CA 1
ATOM 1593 C C . MET A 1 200 ? -12.956 10.694 16.100 1.00 71.19 200 MET A C 1
ATOM 1595 O O . MET A 1 200 ? -13.403 10.915 14.967 1.00 71.19 200 MET A O 1
ATOM 1599 N N . ARG A 1 201 ? -12.446 9.498 16.425 1.00 80.50 201 ARG A N 1
ATOM 1600 C CA . ARG A 1 201 ? -12.361 8.403 15.449 1.00 80.50 201 ARG A CA 1
ATOM 1601 C C . ARG A 1 201 ? -13.744 7.999 14.936 1.00 80.50 201 ARG A C 1
ATOM 1603 O O . ARG A 1 201 ? -13.876 7.625 13.765 1.00 80.50 201 ARG A O 1
ATOM 1610 N N . TRP A 1 202 ? -14.774 8.089 15.775 1.00 82.31 202 TRP A N 1
ATOM 1611 C CA . TRP A 1 202 ? -16.157 7.773 15.413 1.00 82.31 202 TRP A CA 1
ATOM 1612 C C . TRP A 1 202 ? -16.831 8.833 14.548 1.00 82.31 202 TRP A C 1
ATOM 1614 O O . TRP A 1 202 ? -17.722 8.486 13.768 1.00 82.31 202 TRP A O 1
ATOM 1624 N N . GLN A 1 203 ? -16.380 10.082 14.575 1.00 78.06 203 GLN A N 1
ATOM 1625 C CA . GLN A 1 203 ? -16.854 11.100 13.634 1.00 78.06 203 GLN A CA 1
ATOM 1626 C C . GLN A 1 203 ? -16.319 10.856 12.213 1.00 78.06 203 GLN A C 1
ATOM 1628 O O . GLN A 1 203 ? -16.988 11.160 11.225 1.00 78.06 203 GLN A O 1
ATOM 1633 N N . MET A 1 204 ? -15.158 10.209 12.090 1.00 79.44 204 MET A N 1
ATOM 1634 C CA . MET A 1 204 ? -14.524 9.933 10.801 1.00 79.44 204 MET A CA 1
ATOM 1635 C C . MET A 1 204 ? -15.163 8.749 10.045 1.00 79.44 204 MET A C 1
ATOM 1637 O O . MET A 1 204 ? -15.688 7.798 10.651 1.00 79.44 204 MET A O 1
ATOM 1641 N N . PRO A 1 205 ? -15.109 8.747 8.698 1.00 80.44 205 PRO A N 1
ATOM 1642 C CA . PRO A 1 205 ? -15.509 7.590 7.906 1.00 80.44 205 PRO A CA 1
ATOM 1643 C C . PRO A 1 205 ? -14.558 6.409 8.176 1.00 80.44 205 PRO A C 1
ATOM 1645 O O . PRO A 1 205 ? -13.349 6.525 8.015 1.00 80.44 205 PRO A O 1
ATOM 1648 N N . THR A 1 206 ? -15.102 5.262 8.595 1.00 86.38 206 THR A N 1
ATOM 1649 C CA . THR A 1 206 ? -14.348 4.008 8.799 1.00 86.38 206 THR A CA 1
ATOM 1650 C C . THR A 1 206 ? -14.486 3.108 7.570 1.00 86.38 206 THR A C 1
ATOM 1652 O O . THR A 1 206 ? -13.723 3.228 6.620 1.00 86.38 206 THR A O 1
ATOM 1655 N N . PHE A 1 207 ? -15.537 2.288 7.489 1.00 89.69 207 PHE A N 1
ATOM 1656 C CA . PHE A 1 207 ? -15.749 1.370 6.362 1.00 89.69 207 PHE A CA 1
ATOM 1657 C C . PHE A 1 207 ? -15.843 2.071 5.007 1.00 89.69 207 PHE A C 1
ATOM 1659 O O . PHE A 1 207 ? -15.310 1.580 4.017 1.00 89.69 207 PHE A O 1
ATOM 1666 N N . SER A 1 208 ? -16.475 3.246 4.952 1.00 88.75 208 SER A N 1
ATOM 1667 C CA . SER A 1 208 ? -16.543 4.021 3.708 1.00 88.75 208 SER A CA 1
ATOM 1668 C C . SER A 1 208 ? -15.162 4.475 3.230 1.00 88.75 208 SER A C 1
ATOM 1670 O O . SER A 1 208 ? -14.979 4.667 2.031 1.00 88.75 208 SER A O 1
ATOM 1672 N N . LEU A 1 209 ? -14.206 4.686 4.138 1.00 90.12 209 LEU A N 1
ATOM 1673 C CA . LEU A 1 209 ? -12.826 5.002 3.789 1.00 90.12 209 LEU A CA 1
ATOM 1674 C C . LEU A 1 209 ? -12.123 3.766 3.230 1.00 90.12 209 LEU A C 1
ATOM 1676 O O . LEU A 1 209 ? -11.610 3.820 2.117 1.00 90.12 209 LEU A O 1
ATOM 1680 N N . ALA A 1 210 ? -12.207 2.643 3.948 1.00 93.75 210 ALA A N 1
ATOM 1681 C CA . ALA A 1 210 ? -11.634 1.372 3.518 1.00 93.75 210 ALA A CA 1
ATOM 1682 C C . ALA A 1 210 ? -12.129 0.943 2.126 1.00 93.75 210 ALA A C 1
ATOM 1684 O O . ALA A 1 210 ? -11.320 0.588 1.279 1.00 93.75 210 ALA A O 1
ATOM 1685 N N . ILE A 1 211 ? -13.436 1.039 1.852 1.00 94.00 211 ILE A N 1
ATOM 1686 C CA . ILE A 1 211 ? -14.015 0.669 0.549 1.00 94.00 211 ILE A CA 1
ATOM 1687 C C . ILE A 1 211 ? -13.520 1.595 -0.564 1.00 94.00 211 ILE A C 1
ATOM 1689 O O . ILE A 1 211 ? -13.134 1.124 -1.630 1.00 94.00 211 ILE A O 1
ATOM 1693 N N . ARG A 1 212 ? -13.497 2.914 -0.336 1.00 92.88 212 ARG A N 1
ATOM 1694 C CA . ARG A 1 212 ? -12.989 3.857 -1.346 1.00 92.88 212 ARG A CA 1
ATOM 1695 C C . ARG A 1 212 ? -11.515 3.611 -1.638 1.00 92.88 212 ARG A C 1
ATOM 1697 O O . ARG A 1 212 ? -11.145 3.576 -2.804 1.00 92.88 212 ARG A O 1
ATOM 1704 N N . LYS A 1 213 ? -10.705 3.388 -0.599 1.00 94.75 213 LYS A N 1
ATOM 1705 C CA . LYS A 1 213 ? -9.282 3.078 -0.743 1.00 94.75 213 LYS A CA 1
ATOM 1706 C C . LYS A 1 213 ? -9.064 1.744 -1.457 1.00 94.75 213 LYS A C 1
ATOM 1708 O O . LYS A 1 213 ? -8.227 1.674 -2.347 1.00 94.75 213 LYS A O 1
ATOM 1713 N N . PHE A 1 214 ? -9.855 0.722 -1.136 1.00 96.38 214 PHE A N 1
ATOM 1714 C CA . PHE A 1 214 ? -9.850 -0.569 -1.826 1.00 96.38 214 PHE A CA 1
ATOM 1715 C C . PHE A 1 214 ? -10.104 -0.400 -3.327 1.00 96.38 214 PHE A C 1
ATOM 1717 O O . PHE A 1 214 ? -9.305 -0.857 -4.137 1.00 96.38 214 PHE A O 1
ATOM 1724 N N . ILE A 1 215 ? -11.187 0.290 -3.703 1.00 96.25 215 ILE A N 1
ATOM 1725 C CA . ILE A 1 215 ? -11.565 0.452 -5.113 1.00 96.25 215 ILE A CA 1
ATOM 1726 C C . ILE A 1 215 ? -10.542 1.332 -5.839 1.00 96.25 215 ILE A C 1
ATOM 1728 O O . ILE A 1 215 ? -10.133 0.996 -6.946 1.00 96.25 215 ILE A O 1
ATOM 1732 N N . ALA A 1 216 ? -10.090 2.424 -5.218 1.00 95.69 216 ALA A N 1
ATOM 1733 C CA . ALA A 1 216 ? -9.071 3.289 -5.801 1.00 95.69 216 ALA A CA 1
ATOM 1734 C C . ALA A 1 216 ? -7.758 2.527 -6.037 1.00 95.69 216 ALA A C 1
ATOM 1736 O O . ALA A 1 216 ? -7.220 2.602 -7.133 1.00 95.69 216 ALA A O 1
ATOM 1737 N N . THR A 1 217 ? -7.297 1.727 -5.069 1.00 96.62 217 THR A N 1
ATOM 1738 C CA . THR A 1 217 ? -6.076 0.908 -5.202 1.00 96.62 217 THR A CA 1
ATOM 1739 C C . THR A 1 217 ? -6.239 -0.147 -6.295 1.00 96.62 217 THR A C 1
ATOM 1741 O O . THR A 1 217 ? -5.348 -0.316 -7.125 1.00 96.62 217 THR A O 1
ATOM 1744 N N . LEU A 1 218 ? -7.395 -0.825 -6.334 1.00 97.31 218 LEU A N 1
ATOM 1745 C CA . LEU A 1 218 ? -7.708 -1.814 -7.364 1.00 97.31 218 LEU A CA 1
ATOM 1746 C C . LEU A 1 218 ? -7.638 -1.207 -8.765 1.00 97.31 218 LEU A C 1
ATOM 1748 O O . LEU A 1 218 ? -7.062 -1.806 -9.664 1.00 97.31 218 LEU A O 1
ATOM 1752 N N . ILE A 1 219 ? -8.215 -0.022 -8.949 1.00 96.94 219 ILE A N 1
ATOM 1753 C CA . ILE A 1 219 ? -8.241 0.641 -10.251 1.00 96.94 219 ILE A CA 1
ATOM 1754 C C . ILE A 1 219 ? -6.872 1.224 -10.588 1.00 96.94 219 ILE A C 1
ATOM 1756 O O . ILE A 1 219 ? -6.423 1.051 -11.715 1.00 96.94 219 ILE A O 1
ATOM 1760 N N . THR A 1 220 ? -6.183 1.872 -9.642 1.00 96.44 220 THR A N 1
ATOM 1761 C CA . THR A 1 220 ? -4.838 2.415 -9.866 1.00 96.44 220 THR A CA 1
ATOM 1762 C C . THR A 1 220 ? -3.886 1.312 -10.307 1.00 96.44 220 THR A C 1
ATOM 1764 O O . THR A 1 220 ? -3.329 1.421 -11.390 1.00 96.44 220 THR A O 1
ATOM 1767 N N . LEU A 1 221 ? -3.735 0.236 -9.534 1.00 95.62 221 LEU A N 1
ATOM 1768 C CA . LEU A 1 221 ? -2.794 -0.832 -9.878 1.00 95.62 221 LEU A CA 1
ATOM 1769 C C . LEU A 1 221 ? -3.311 -1.712 -11.018 1.00 95.62 221 LEU A C 1
ATOM 1771 O O . LEU A 1 221 ? -2.552 -2.025 -11.925 1.00 95.62 221 LEU A O 1
ATOM 1775 N N . GLY A 1 222 ? -4.602 -2.048 -11.029 1.00 94.69 222 GLY A N 1
ATOM 1776 C CA . GLY A 1 222 ? -5.203 -2.897 -12.059 1.00 94.69 222 GLY A CA 1
ATOM 1777 C C . GLY A 1 222 ? -5.204 -2.286 -13.460 1.00 94.69 222 GLY A C 1
ATOM 1778 O O . GLY A 1 222 ? -5.157 -3.020 -14.436 1.00 94.69 222 GLY A O 1
ATOM 1779 N N . SER A 1 223 ? -5.219 -0.953 -13.575 1.00 94.75 223 SER A N 1
ATOM 1780 C CA . SER A 1 223 ? -5.090 -0.249 -14.863 1.00 94.75 223 SER A CA 1
ATOM 1781 C C . SER A 1 223 ? -3.644 -0.020 -15.316 1.00 94.75 223 SER A C 1
ATOM 1783 O O . SER A 1 223 ? -3.430 0.577 -16.369 1.00 94.75 223 SER A O 1
ATOM 1785 N N . GLY A 1 224 ? -2.656 -0.463 -14.530 1.00 93.19 224 GLY A N 1
ATOM 1786 C CA . GLY A 1 224 ? -1.235 -0.318 -14.846 1.00 93.19 224 GLY A CA 1
ATOM 1787 C C . GLY A 1 224 ? -0.499 0.756 -14.048 1.00 93.19 224 GLY A C 1
ATOM 1788 O O . GLY A 1 224 ? 0.645 1.052 -14.358 1.00 93.19 224 GLY A O 1
ATOM 1789 N N . GLY A 1 225 ? -1.094 1.361 -13.019 1.00 95.25 225 GLY A N 1
ATOM 1790 C CA . GLY A 1 225 ? -0.374 2.258 -12.111 1.00 95.25 225 GLY A CA 1
ATOM 1791 C C . GLY A 1 225 ? 0.833 1.571 -11.463 1.00 95.25 225 GLY A C 1
ATOM 1792 O O . GLY A 1 225 ? 0.821 0.369 -11.203 1.00 95.25 225 GLY A O 1
ATOM 1793 N N . SER A 1 226 ? 1.888 2.342 -11.198 1.00 95.38 226 SER A N 1
ATOM 1794 C CA . SER A 1 226 ? 3.097 1.839 -10.541 1.00 95.38 226 SER A CA 1
ATOM 1795 C C . SER A 1 226 ? 3.053 2.165 -9.051 1.00 95.38 226 SER A C 1
ATOM 1797 O O . SER A 1 226 ? 3.028 3.336 -8.673 1.00 95.38 226 SER A O 1
ATOM 1799 N N . GLY A 1 227 ? 3.081 1.147 -8.195 1.00 92.62 227 GLY A N 1
ATOM 1800 C CA . GLY A 1 227 ? 2.984 1.320 -6.746 1.00 92.62 227 GLY A CA 1
ATOM 1801 C C . GLY A 1 227 ? 2.915 -0.009 -6.003 1.00 92.62 227 GLY A C 1
ATOM 1802 O O . GLY A 1 227 ? 2.815 -1.061 -6.621 1.00 92.62 227 GLY A O 1
ATOM 1803 N N . GLY A 1 228 ? 2.982 0.050 -4.676 1.00 90.50 228 GLY A N 1
ATOM 1804 C CA . GLY A 1 228 ? 2.843 -1.113 -3.799 1.00 90.50 228 GLY A CA 1
ATOM 1805 C C . GLY A 1 228 ? 1.456 -1.198 -3.163 1.00 90.50 228 GLY A C 1
ATOM 1806 O O . GLY A 1 228 ? 0.717 -0.214 -3.116 1.00 90.50 228 GLY A O 1
ATOM 1807 N N . LEU A 1 229 ? 1.107 -2.372 -2.641 1.00 92.88 229 LEU A N 1
ATOM 1808 C CA . LEU A 1 229 ? -0.136 -2.572 -1.888 1.00 92.88 229 LEU A CA 1
ATOM 1809 C C . LEU A 1 229 ? 0.020 -2.213 -0.405 1.00 92.88 229 LEU A C 1
ATOM 1811 O O . LEU A 1 229 ? -0.974 -1.960 0.267 1.00 92.88 229 LEU A O 1
ATOM 1815 N N . GLU A 1 230 ? 1.247 -2.173 0.111 1.00 91.94 230 GLU A N 1
ATOM 1816 C CA . GLU A 1 230 ? 1.595 -2.163 1.534 1.00 91.94 230 GLU A CA 1
ATOM 1817 C C . GLU A 1 230 ? 0.978 -0.981 2.293 1.00 91.94 230 GLU A C 1
ATOM 1819 O O . GLU A 1 230 ? 0.359 -1.163 3.347 1.00 91.94 230 GLU A O 1
ATOM 1824 N N . GLY A 1 231 ? 1.112 0.236 1.758 1.00 91.56 231 GLY A N 1
ATOM 1825 C CA . GLY A 1 231 ? 0.534 1.432 2.378 1.00 91.56 231 GLY A CA 1
ATOM 1826 C C . GLY A 1 231 ? -0.996 1.402 2.354 1.00 91.56 231 GLY A C 1
ATOM 1827 O O . GLY A 1 231 ? -1.659 1.660 3.364 1.00 91.56 231 GLY A O 1
ATOM 1828 N N . SER A 1 232 ? -1.562 0.996 1.219 1.00 94.62 232 SER A N 1
ATOM 1829 C CA . SER A 1 232 ? -3.002 0.998 0.987 1.00 94.62 232 SER A CA 1
ATOM 1830 C C . SER A 1 232 ? -3.713 -0.042 1.840 1.00 94.62 232 SER A C 1
ATOM 1832 O O . SER A 1 232 ? -4.724 0.271 2.474 1.00 94.62 232 SER A O 1
ATOM 1834 N N . VAL A 1 233 ? -3.158 -1.253 1.947 1.00 95.94 233 VAL A N 1
ATOM 1835 C CA . VAL A 1 233 ? -3.703 -2.305 2.816 1.00 95.94 233 VAL A CA 1
ATOM 1836 C C . VAL A 1 233 ? -3.548 -1.954 4.291 1.00 95.94 233 VAL A C 1
ATOM 1838 O O . VAL A 1 233 ? -4.409 -2.327 5.080 1.00 95.94 233 VAL A O 1
ATOM 1841 N N . THR A 1 234 ? -2.521 -1.184 4.666 1.00 95.75 234 THR A N 1
ATOM 1842 C CA . THR A 1 234 ? -2.365 -0.674 6.036 1.00 95.75 234 THR A CA 1
ATOM 1843 C C . THR A 1 234 ? -3.534 0.243 6.411 1.00 95.75 234 THR A C 1
ATOM 1845 O O . THR A 1 234 ? -4.158 0.044 7.455 1.00 95.75 234 THR A O 1
ATOM 1848 N N . LEU A 1 235 ? -3.908 1.184 5.534 1.00 95.06 235 LEU A N 1
ATOM 1849 C CA . LEU A 1 235 ? -5.083 2.040 5.739 1.00 95.06 235 LEU A CA 1
ATOM 1850 C C . LEU A 1 235 ? -6.396 1.251 5.727 1.00 95.06 235 LEU A C 1
ATOM 1852 O O . LEU A 1 235 ? -7.258 1.469 6.577 1.00 95.06 235 LEU A O 1
ATOM 1856 N N . ILE A 1 236 ? -6.559 0.327 4.777 1.00 96.69 236 ILE A N 1
ATOM 1857 C CA . ILE A 1 236 ? -7.754 -0.524 4.692 1.00 96.69 236 ILE A CA 1
ATOM 1858 C C . ILE A 1 236 ? -7.892 -1.361 5.968 1.00 96.69 236 ILE A C 1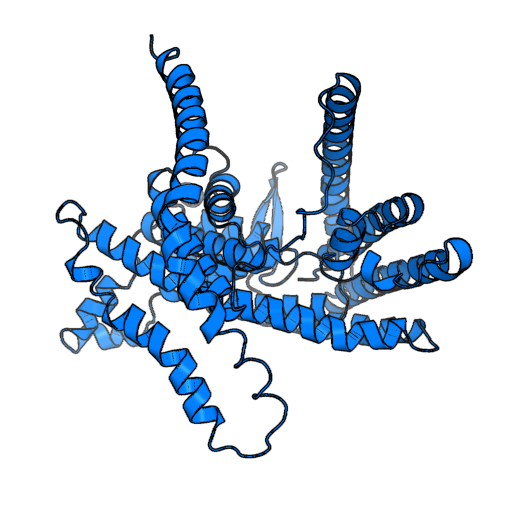
ATOM 1860 O O . ILE A 1 236 ? -8.968 -1.380 6.559 1.00 96.69 236 ILE A O 1
ATOM 1864 N N . GLY A 1 237 ? -6.814 -2.001 6.421 1.00 97.00 237 GLY A N 1
ATOM 1865 C CA . GLY A 1 237 ? -6.782 -2.824 7.627 1.00 97.00 237 GLY A CA 1
ATOM 1866 C C . GLY A 1 237 ? -7.121 -2.033 8.886 1.00 97.00 237 GLY A C 1
ATOM 1867 O O . GLY A 1 237 ? -8.005 -2.445 9.637 1.00 97.00 237 GLY A O 1
ATOM 1868 N N . GLU A 1 238 ? -6.494 -0.868 9.081 1.00 95.19 238 GLU A N 1
ATOM 1869 C CA . GLU A 1 238 ? -6.815 0.054 10.180 1.00 95.19 238 GLU A CA 1
ATOM 1870 C C . GLU A 1 238 ? -8.298 0.444 10.164 1.00 95.19 238 GLU A C 1
ATOM 1872 O O . GLU A 1 238 ? -8.986 0.347 11.182 1.00 95.19 238 GLU A O 1
ATOM 1877 N N . SER A 1 239 ? -8.815 0.850 9.002 1.00 94.50 239 SER A N 1
ATOM 1878 C CA . SER A 1 239 ? -10.164 1.405 8.886 1.00 94.50 239 SER A CA 1
ATOM 1879 C C . SER A 1 239 ? -11.264 0.348 8.942 1.00 94.50 239 SER A C 1
ATOM 1881 O O . SER A 1 239 ? -12.352 0.633 9.450 1.00 94.50 239 SER A O 1
ATOM 1883 N N . VAL A 1 240 ? -10.997 -0.870 8.460 1.00 96.38 240 VAL A N 1
ATOM 1884 C CA . VAL A 1 240 ? -11.874 -2.036 8.640 1.00 96.38 240 VAL A CA 1
ATOM 1885 C C . VAL A 1 240 ? -11.918 -2.422 10.113 1.00 96.38 240 VAL A C 1
ATOM 1887 O O . VAL A 1 240 ? -13.012 -2.561 10.659 1.00 96.38 240 VAL A O 1
ATOM 1890 N N . ALA A 1 241 ? -10.763 -2.525 10.775 1.00 95.31 241 ALA A N 1
ATOM 1891 C CA . ALA A 1 241 ? -10.703 -2.873 12.189 1.00 95.31 241 ALA A CA 1
ATOM 1892 C C . ALA A 1 241 ? -11.420 -1.834 13.061 1.00 95.31 241 ALA A C 1
ATOM 1894 O O . ALA A 1 241 ? -12.322 -2.191 13.812 1.00 95.31 241 ALA A O 1
ATOM 1895 N N . ALA A 1 242 ? -11.125 -0.542 12.893 1.00 91.94 242 ALA A N 1
ATOM 1896 C CA . ALA A 1 242 ? -11.848 0.526 13.587 1.00 91.94 242 ALA A CA 1
ATOM 1897 C C . ALA A 1 242 ? -13.353 0.509 13.254 1.00 91.94 242 ALA A C 1
ATOM 1899 O O . ALA A 1 242 ? -14.202 0.734 14.116 1.00 91.94 242 ALA A O 1
ATOM 1900 N N . GLY A 1 243 ? -13.710 0.207 12.003 1.00 91.06 243 GLY A N 1
ATOM 1901 C CA . GLY A 1 243 ? -15.096 0.089 11.563 1.00 91.06 243 GLY A CA 1
ATOM 1902 C C . GLY A 1 243 ? -15.883 -1.000 12.289 1.00 91.06 243 GLY A C 1
ATOM 1903 O O . GLY A 1 243 ? -17.050 -0.768 12.613 1.00 91.06 243 GLY A O 1
ATOM 1904 N N . LEU A 1 244 ? -15.263 -2.151 12.572 1.00 90.56 244 LEU A N 1
ATOM 1905 C CA . LEU A 1 244 ? -15.897 -3.274 13.275 1.00 90.56 244 LEU A CA 1
ATOM 1906 C C . LEU A 1 244 ? -16.382 -2.901 14.678 1.00 90.56 244 LEU A C 1
ATOM 1908 O O . LEU A 1 244 ? -17.372 -3.466 15.139 1.00 90.56 244 LEU A O 1
ATOM 1912 N N . PHE A 1 245 ? -15.723 -1.938 15.322 1.00 88.19 245 PHE A N 1
ATOM 1913 C CA . PHE A 1 245 ? -16.011 -1.517 16.694 1.00 88.19 245 PHE A CA 1
ATOM 1914 C C . PHE A 1 245 ? -16.766 -0.186 16.789 1.00 88.19 245 PHE A C 1
ATOM 1916 O O . PHE A 1 245 ? -17.137 0.234 17.886 1.00 88.19 245 PHE A O 1
ATOM 1923 N N . LYS A 1 246 ? -17.036 0.465 15.649 1.00 85.25 246 LYS A N 1
ATOM 1924 C CA . LYS A 1 246 ? -17.713 1.764 15.601 1.00 85.25 246 LYS A CA 1
ATOM 1925 C C . LYS A 1 246 ? -19.169 1.652 16.095 1.00 85.25 246 LYS A C 1
ATOM 1927 O O . LYS A 1 246 ? -19.940 0.871 15.520 1.00 85.25 246 LYS A O 1
ATOM 1932 N N . PRO A 1 247 ? -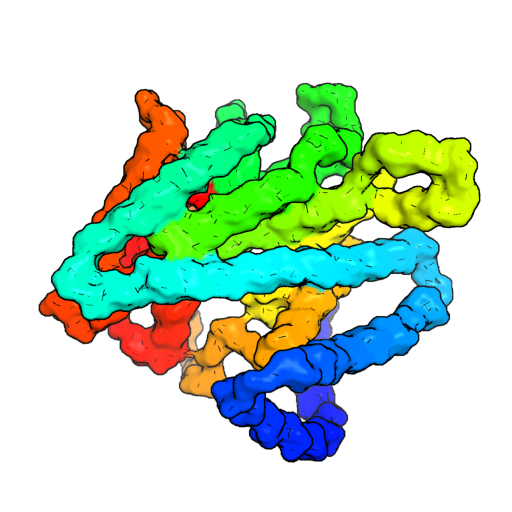19.594 2.460 17.087 1.00 78.12 247 PRO A N 1
ATOM 1933 C CA . PRO A 1 247 ? -20.981 2.482 17.539 1.00 78.12 247 PRO A CA 1
ATOM 1934 C C . PRO A 1 247 ? -21.931 2.871 16.406 1.00 78.12 247 PRO A C 1
ATOM 1936 O O . PRO A 1 247 ? -21.657 3.775 15.614 1.00 78.12 247 PRO A O 1
ATOM 1939 N N . ARG A 1 248 ? -23.071 2.175 16.321 1.00 77.06 248 ARG A N 1
ATOM 1940 C CA . ARG A 1 248 ? -24.124 2.468 15.342 1.00 77.06 248 ARG A CA 1
ATOM 1941 C C . ARG A 1 248 ? -25.353 3.020 16.068 1.00 77.06 248 ARG A C 1
ATOM 1943 O O . ARG A 1 248 ? -25.884 2.321 16.930 1.00 77.06 248 ARG A O 1
ATOM 1950 N N . PRO A 1 249 ? -25.882 4.192 15.671 1.00 64.69 249 PRO A N 1
ATOM 1951 C CA . PRO A 1 249 ? -26.999 4.838 16.370 1.00 64.69 249 PRO A CA 1
ATOM 1952 C C . PRO A 1 249 ? -28.291 4.005 16.344 1.00 64.69 249 PRO A C 1
ATOM 1954 O O . PRO A 1 249 ? -29.107 4.079 17.257 1.00 64.69 249 PRO A O 1
ATOM 1957 N N . VAL A 1 250 ? -28.468 3.161 15.320 1.00 61.56 250 VAL A N 1
ATOM 1958 C CA . VAL A 1 250 ? -29.582 2.196 15.241 1.00 61.56 250 VAL A CA 1
ATOM 1959 C C . VAL A 1 250 ? -29.488 1.150 16.355 1.00 61.56 250 VAL A C 1
ATOM 1961 O O . VAL A 1 250 ? -30.498 0.775 16.943 1.00 61.56 250 VAL A O 1
ATOM 1964 N N . VAL A 1 251 ? -28.272 0.710 16.677 1.00 59.31 251 VAL A N 1
ATOM 1965 C CA . VAL A 1 251 ? -28.027 -0.300 17.709 1.00 59.31 251 VAL A CA 1
ATOM 1966 C C . VAL A 1 251 ? -28.098 0.319 19.101 1.00 59.31 251 VAL A C 1
ATOM 1968 O O . VAL A 1 251 ? -28.631 -0.296 20.015 1.00 59.31 251 VAL A O 1
ATOM 1971 N N . GLU A 1 252 ? -27.657 1.564 19.257 1.00 61.47 252 GLU A N 1
ATOM 1972 C CA . GLU A 1 252 ? -27.753 2.307 20.516 1.00 61.47 252 GLU A CA 1
ATOM 1973 C C . GLU A 1 252 ? -29.212 2.567 20.931 1.00 61.47 252 GLU A C 1
ATOM 1975 O O . GLU A 1 252 ? -29.576 2.368 22.089 1.00 61.47 252 GLU A O 1
ATOM 1980 N N . LYS A 1 253 ? -30.085 2.876 19.961 1.00 58.44 253 LYS A N 1
ATOM 1981 C CA . LYS A 1 253 ? -31.539 2.985 20.172 1.00 58.44 253 LYS A CA 1
ATOM 1982 C C . LYS A 1 253 ? -32.231 1.636 20.401 1.00 58.44 253 LYS A C 1
ATOM 1984 O O . LYS A 1 253 ? -33.268 1.600 21.055 1.00 58.44 253 LYS A O 1
ATOM 1989 N N . ALA A 1 254 ? -31.685 0.533 19.886 1.00 56.25 254 ALA A N 1
ATOM 1990 C CA . ALA A 1 254 ? -32.175 -0.818 20.178 1.00 56.25 254 ALA A CA 1
ATOM 1991 C C . ALA A 1 254 ? -31.722 -1.312 21.568 1.00 56.25 254 ALA A C 1
ATOM 1993 O O . ALA A 1 254 ? -32.425 -2.087 22.219 1.00 56.25 254 ALA A O 1
ATOM 1994 N N . ASN A 1 255 ? -30.581 -0.809 22.051 1.00 53.56 255 ASN A N 1
ATOM 1995 C CA . ASN A 1 255 ? -29.968 -1.161 23.333 1.00 53.56 255 ASN A CA 1
ATOM 1996 C C . ASN A 1 255 ? -30.817 -0.756 24.548 1.00 53.56 255 ASN A C 1
ATOM 1998 O O . ASN A 1 255 ? -30.670 -1.327 25.626 1.00 53.56 255 ASN A O 1
ATOM 2002 N N . THR A 1 256 ? -31.721 0.213 24.383 1.00 56.72 256 THR A N 1
ATOM 2003 C CA . THR A 1 256 ? -32.650 0.643 25.434 1.00 56.72 256 THR A CA 1
ATOM 2004 C C . THR A 1 256 ? -33.895 -0.237 25.545 1.00 56.72 256 THR A C 1
ATOM 2006 O O . THR A 1 256 ? -34.636 -0.074 26.512 1.00 56.72 256 THR A O 1
ATOM 2009 N N . ARG A 1 257 ? -34.146 -1.178 24.612 1.00 59.22 257 ARG A N 1
ATOM 2010 C CA . ARG A 1 257 ? -35.404 -1.948 24.594 1.00 59.22 257 ARG A CA 1
ATOM 2011 C C . ARG A 1 257 ? -35.346 -3.461 24.814 1.00 59.22 257 ARG A C 1
ATOM 2013 O O . ARG A 1 257 ? -36.412 -3.981 25.111 1.00 59.22 257 ARG A O 1
ATOM 2020 N N . VAL A 1 258 ? -34.223 -4.195 24.760 1.00 54.66 258 VAL A N 1
ATOM 2021 C CA . VAL A 1 258 ? -34.250 -5.644 25.108 1.00 54.66 258 VAL A CA 1
ATOM 2022 C C . VAL A 1 258 ? -32.879 -6.238 25.491 1.00 54.66 258 VAL A C 1
ATOM 2024 O O . VAL A 1 258 ? -31.942 -6.173 24.705 1.00 54.66 258 VAL A O 1
ATOM 2027 N N . GLY A 1 259 ? -32.829 -6.934 26.639 1.00 73.19 259 GLY A N 1
ATOM 2028 C CA . GLY A 1 259 ? -32.170 -8.240 26.860 1.00 73.19 259 GLY A CA 1
ATOM 2029 C C . GLY A 1 259 ? -30.716 -8.493 26.411 1.00 73.19 259 GLY A C 1
ATOM 2030 O O . GLY A 1 259 ? -29.946 -7.613 26.057 1.00 73.19 259 GLY A O 1
ATOM 2031 N N . TRP A 1 260 ? -30.321 -9.765 26.481 1.00 67.31 260 TRP A N 1
ATOM 2032 C CA . TRP A 1 260 ? -28.995 -10.336 26.187 1.00 67.31 260 TRP A CA 1
ATOM 2033 C C . TRP A 1 260 ? -28.253 -9.788 24.944 1.00 67.31 260 TRP A C 1
ATOM 2035 O O . TRP A 1 260 ? -27.027 -9.693 24.976 1.00 67.31 260 TRP A O 1
ATOM 2045 N N . VAL A 1 261 ? -28.962 -9.364 23.890 1.00 68.94 261 VAL A N 1
ATOM 2046 C CA . VAL A 1 261 ? -28.379 -8.754 22.675 1.00 68.94 261 VAL A CA 1
ATOM 2047 C C . VAL A 1 261 ? -27.630 -7.459 22.996 1.00 68.94 261 VAL A C 1
ATOM 2049 O O . VAL A 1 261 ? -26.530 -7.233 22.490 1.00 68.94 261 VAL A O 1
ATOM 2052 N N . GLY A 1 262 ? -28.168 -6.642 23.903 1.00 69.81 262 GLY A N 1
ATOM 2053 C CA . GLY A 1 262 ? -27.504 -5.418 24.330 1.00 69.81 262 GLY A CA 1
ATOM 2054 C C . GLY A 1 262 ? -26.219 -5.664 25.122 1.00 69.81 262 GLY A C 1
ATOM 2055 O O . GLY A 1 262 ? -25.247 -4.919 24.989 1.00 69.81 262 GLY A O 1
ATOM 2056 N N . LYS A 1 263 ? -26.167 -6.764 25.891 1.00 72.25 263 LYS A N 1
ATOM 2057 C CA . LYS A 1 263 ? -24.938 -7.206 26.574 1.00 72.25 263 LYS A CA 1
ATOM 2058 C C . LYS A 1 263 ? -23.864 -7.636 25.575 1.00 72.25 263 LYS A C 1
ATOM 2060 O O . LYS A 1 263 ? -22.715 -7.244 25.746 1.00 72.25 263 LYS A O 1
ATOM 2065 N N . ILE A 1 264 ? -24.229 -8.382 24.529 1.00 78.12 264 ILE A N 1
ATOM 2066 C CA . ILE A 1 264 ? -23.292 -8.794 23.469 1.00 78.12 264 ILE A CA 1
ATOM 2067 C C . ILE A 1 264 ? -22.738 -7.570 22.739 1.00 78.12 264 ILE A C 1
ATOM 2069 O O . ILE A 1 264 ? -21.533 -7.480 22.527 1.00 78.12 264 ILE A O 1
ATOM 2073 N N . TRP A 1 265 ? -23.588 -6.597 22.399 1.00 75.50 265 TRP A N 1
ATOM 2074 C CA . TRP A 1 265 ? -23.126 -5.401 21.696 1.00 75.50 265 TRP A CA 1
ATOM 2075 C C . TRP A 1 265 ? -22.227 -4.513 22.561 1.00 75.50 265 TRP A C 1
ATOM 2077 O O . TRP A 1 265 ? -21.194 -4.050 22.089 1.00 75.50 265 TRP A O 1
ATOM 2087 N N . LYS A 1 266 ? -22.568 -4.318 23.842 1.00 75.19 266 LYS A N 1
ATOM 2088 C CA . LYS A 1 266 ? -21.688 -3.612 24.790 1.00 75.19 266 LYS A CA 1
ATOM 2089 C C . LYS A 1 266 ? -20.358 -4.332 24.993 1.00 75.19 266 LYS A C 1
ATOM 2091 O O . LYS A 1 266 ? -19.340 -3.676 25.162 1.00 75.19 266 LYS A O 1
ATOM 2096 N N . TRP A 1 267 ? -20.366 -5.665 24.984 1.00 80.44 267 TRP A N 1
ATOM 2097 C CA . TRP A 1 267 ? -19.140 -6.455 25.025 1.00 80.44 267 TRP A CA 1
ATOM 2098 C C . TRP A 1 267 ? -18.317 -6.277 23.747 1.00 80.44 267 TRP A C 1
ATOM 2100 O O . TRP A 1 267 ? -17.102 -6.189 23.834 1.00 80.44 267 TRP A O 1
ATOM 2110 N N . TRP A 1 268 ? -18.965 -6.179 22.584 1.00 83.00 268 TRP A N 1
ATOM 2111 C CA . TRP A 1 268 ? -18.299 -5.983 21.298 1.00 83.00 268 TRP A CA 1
ATOM 2112 C C . TRP A 1 268 ? -17.705 -4.583 21.133 1.00 83.00 268 TRP A C 1
ATOM 2114 O O . TRP A 1 268 ? -16.640 -4.445 20.546 1.00 83.00 268 TRP A O 1
ATOM 2124 N N . GLN A 1 269 ? -18.388 -3.549 21.621 1.00 79.19 269 GLN A N 1
ATOM 2125 C CA . GLN A 1 269 ? -17.987 -2.163 21.422 1.00 79.19 269 GLN A CA 1
ATOM 2126 C C . GLN A 1 269 ? -16.708 -1.818 22.188 1.00 79.19 269 GLN A C 1
ATOM 2128 O O . GLN A 1 269 ? -16.522 -2.178 23.351 1.00 79.19 269 GLN A O 1
ATOM 2133 N N . THR A 1 270 ? -15.859 -1.038 21.529 1.00 75.12 270 THR A N 1
ATOM 2134 C CA . THR A 1 270 ? -14.646 -0.511 22.127 1.00 75.12 270 THR A CA 1
ATOM 2135 C C . THR A 1 270 ? -14.891 0.868 22.727 1.00 75.12 270 THR A C 1
ATOM 2137 O O . THR A 1 270 ? -15.211 1.817 22.008 1.00 75.12 270 THR A O 1
ATOM 2140 N N . SER A 1 271 ? -14.739 0.970 24.046 1.00 68.12 271 SER A N 1
ATOM 2141 C CA . SER A 1 271 ? -14.976 2.211 24.797 1.00 68.12 271 SER A CA 1
ATOM 2142 C C . SER A 1 271 ? -13.687 2.947 25.161 1.00 68.12 271 SER A C 1
ATOM 2144 O O . SER A 1 271 ? -13.732 4.142 25.434 1.00 68.12 271 SER A O 1
ATOM 2146 N N . THR A 1 272 ? -12.547 2.250 25.184 1.00 80.56 272 THR A N 1
ATOM 2147 C CA . THR A 1 272 ? -11.249 2.812 25.569 1.00 80.56 272 THR A CA 1
ATOM 2148 C C . THR A 1 272 ? -10.380 3.081 24.333 1.00 80.56 272 THR A C 1
ATOM 2150 O O . THR A 1 272 ? -10.409 2.301 23.374 1.00 80.56 272 THR A O 1
ATOM 2153 N N . PRO A 1 273 ? -9.579 4.164 24.336 1.00 80.38 273 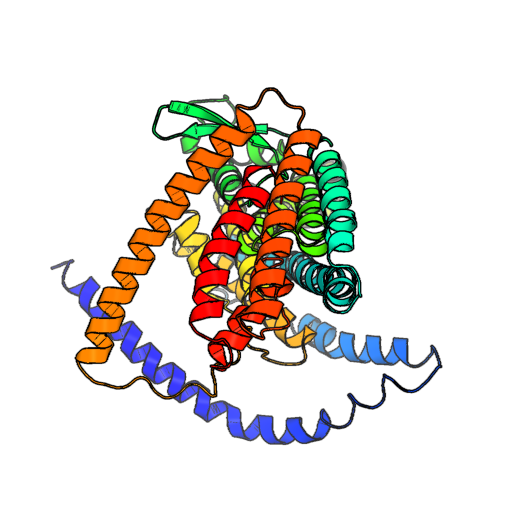PRO A N 1
ATOM 2154 C CA . PRO A 1 273 ? -8.589 4.419 23.289 1.00 80.38 273 PRO A CA 1
ATOM 2155 C C . PRO A 1 273 ? -7.622 3.255 23.081 1.00 80.38 273 PRO A C 1
ATOM 2157 O O . PRO A 1 273 ? -7.308 2.911 21.945 1.00 80.38 273 PRO A O 1
ATOM 2160 N N . ASP A 1 274 ? -7.201 2.600 24.163 1.00 83.00 274 ASP A N 1
ATOM 2161 C CA . ASP A 1 274 ? -6.237 1.504 24.096 1.00 83.00 274 ASP A CA 1
ATOM 2162 C C . ASP A 1 274 ? -6.770 0.265 23.381 1.00 83.00 274 ASP A C 1
ATOM 2164 O O . ASP A 1 274 ? -6.061 -0.315 22.554 1.00 83.00 274 ASP A O 1
ATOM 2168 N N . ASP A 1 275 ? -8.020 -0.113 23.630 1.00 88.19 275 ASP A N 1
ATOM 2169 C CA . ASP A 1 275 ? -8.666 -1.233 22.948 1.00 88.19 275 ASP A CA 1
ATOM 2170 C C . ASP A 1 275 ? -8.848 -0.913 21.451 1.00 88.19 275 ASP A C 1
ATOM 2172 O O . ASP A 1 275 ? -8.682 -1.787 20.598 1.00 88.19 275 ASP A O 1
ATOM 2176 N N . LEU A 1 276 ? -9.156 0.348 21.107 1.00 88.62 276 LEU A N 1
ATOM 2177 C CA . LEU A 1 276 ? -9.354 0.769 19.715 1.00 88.62 276 LEU A CA 1
ATOM 2178 C C . LEU A 1 276 ? -8.026 0.717 18.967 1.00 88.62 276 LEU A C 1
ATOM 2180 O O . LEU A 1 276 ? -7.945 0.160 17.875 1.00 88.62 276 LEU A O 1
ATOM 2184 N N . GLN A 1 277 ? -6.978 1.248 19.583 1.00 89.06 277 GLN A N 1
ATOM 2185 C CA . GLN A 1 277 ? -5.624 1.180 19.059 1.00 89.06 277 GLN A CA 1
ATOM 2186 C C . GLN A 1 277 ? -5.149 -0.264 18.910 1.00 89.06 277 GLN A C 1
ATOM 2188 O O . GLN A 1 277 ? -4.523 -0.606 17.911 1.00 89.06 277 GLN A O 1
ATOM 2193 N N . THR A 1 278 ? -5.496 -1.139 19.855 1.00 91.56 278 THR A N 1
ATOM 2194 C CA . THR A 1 278 ? -5.207 -2.575 19.763 1.00 91.56 278 THR A CA 1
ATOM 2195 C C . THR A 1 278 ? -5.886 -3.196 18.542 1.00 91.56 278 THR A C 1
ATOM 2197 O O . THR A 1 278 ? -5.240 -3.910 17.775 1.00 91.56 278 THR A O 1
ATOM 2200 N N . ALA A 1 279 ? -7.157 -2.870 18.299 1.00 93.50 279 ALA A N 1
ATOM 2201 C CA . ALA A 1 279 ? -7.870 -3.293 17.099 1.00 93.50 279 ALA A CA 1
ATOM 2202 C C . ALA A 1 279 ? -7.243 -2.732 15.812 1.00 93.50 279 ALA A C 1
ATOM 2204 O O . ALA A 1 279 ? -7.032 -3.486 14.864 1.00 93.50 279 ALA A O 1
ATOM 2205 N N . GLN A 1 280 ? -6.909 -1.438 15.773 1.00 94.00 280 GLN A N 1
ATOM 2206 C CA . GLN A 1 280 ? -6.267 -0.787 14.626 1.00 94.00 280 GLN A CA 1
ATOM 2207 C C . GLN A 1 280 ? -4.923 -1.447 14.292 1.00 94.00 280 GLN A C 1
ATOM 2209 O O . GLN A 1 280 ? -4.701 -1.822 13.142 1.00 94.00 280 GLN A O 1
ATOM 2214 N N . LEU A 1 281 ? -4.063 -1.670 15.293 1.00 94.88 281 LEU A N 1
ATOM 2215 C CA . LEU A 1 281 ? -2.793 -2.387 15.135 1.00 94.88 281 LEU A CA 1
ATOM 2216 C C . LEU A 1 281 ? -3.011 -3.825 14.664 1.00 94.88 281 LEU A C 1
ATOM 2218 O O . LEU A 1 281 ? -2.305 -4.286 13.770 1.00 94.88 281 LEU A O 1
ATOM 2222 N N . GLY A 1 282 ? -4.011 -4.517 15.217 1.00 96.75 282 GLY A N 1
ATOM 2223 C CA . GLY A 1 282 ? -4.419 -5.844 14.763 1.00 96.75 282 GLY A CA 1
ATOM 2224 C C . GLY A 1 282 ? -4.857 -5.857 13.301 1.00 96.75 282 GLY A C 1
ATOM 2225 O O . GLY A 1 282 ? -4.494 -6.775 12.566 1.00 96.75 282 GLY A O 1
ATOM 2226 N N . GLY A 1 283 ? -5.579 -4.831 12.852 1.00 97.56 283 GLY A N 1
ATOM 2227 C CA . GLY A 1 283 ? -5.984 -4.676 11.459 1.00 97.56 283 GLY A CA 1
ATOM 2228 C C . GLY A 1 283 ? -4.799 -4.437 10.531 1.00 97.56 283 GLY A C 1
ATOM 2229 O O . GLY A 1 283 ? -4.669 -5.112 9.514 1.00 97.56 283 GLY A O 1
ATOM 2230 N N . ILE A 1 284 ? -3.886 -3.542 10.907 1.00 97.25 284 ILE A N 1
ATOM 2231 C CA . ILE A 1 284 ? -2.650 -3.290 10.152 1.00 97.25 284 ILE A CA 1
ATOM 2232 C C . ILE A 1 284 ? -1.813 -4.573 10.051 1.00 97.25 284 ILE A C 1
ATOM 2234 O O . ILE A 1 284 ? -1.403 -4.965 8.959 1.00 97.25 284 ILE A O 1
ATOM 2238 N N . ALA A 1 285 ? -1.610 -5.273 11.169 1.00 97.75 285 ALA A N 1
ATOM 2239 C CA . ALA A 1 285 ? -0.835 -6.509 11.208 1.00 97.75 285 ALA A CA 1
ATOM 2240 C C . ALA A 1 285 ? -1.481 -7.630 10.373 1.00 97.75 285 ALA A C 1
ATOM 2242 O O . ALA A 1 285 ? -0.785 -8.333 9.639 1.00 97.75 285 ALA A O 1
ATOM 2243 N N . ALA A 1 286 ? -2.808 -7.787 10.423 1.00 98.38 286 ALA A N 1
ATOM 2244 C CA . ALA A 1 286 ? -3.521 -8.752 9.586 1.00 98.38 286 ALA A CA 1
ATOM 2245 C C . ALA A 1 286 ? -3.410 -8.427 8.095 1.00 98.38 286 ALA A C 1
ATOM 2247 O O . ALA A 1 286 ? -3.196 -9.339 7.295 1.00 98.38 286 ALA A O 1
ATOM 2248 N N . ALA A 1 287 ? -3.514 -7.148 7.729 1.00 97.75 287 ALA A N 1
ATOM 2249 C CA . ALA A 1 287 ? -3.400 -6.689 6.352 1.00 97.75 287 ALA A CA 1
ATOM 2250 C C . ALA A 1 287 ? -2.009 -6.962 5.768 1.00 97.75 287 ALA A C 1
ATOM 2252 O O . ALA A 1 287 ? -1.882 -7.586 4.716 1.00 97.75 287 ALA A O 1
ATOM 2253 N N . VAL A 1 288 ? -0.958 -6.561 6.485 1.00 96.19 288 VAL A N 1
ATOM 2254 C CA . VAL A 1 288 ? 0.431 -6.784 6.061 1.00 96.19 288 VAL A CA 1
ATOM 2255 C C . VAL A 1 288 ? 0.757 -8.281 6.016 1.00 96.19 288 VAL A C 1
ATOM 2257 O O . VAL A 1 288 ? 1.422 -8.741 5.090 1.00 96.19 288 VAL A O 1
ATOM 2260 N N . SER A 1 289 ? 0.235 -9.073 6.958 1.00 95.88 289 SER A N 1
ATOM 2261 C CA . SER A 1 289 ? 0.414 -10.529 6.957 1.00 95.88 289 SER A CA 1
ATOM 2262 C C . SER A 1 289 ? -0.279 -11.216 5.777 1.00 95.88 289 SER A C 1
ATOM 2264 O O . SER A 1 289 ? 0.314 -12.101 5.162 1.00 95.88 289 SER A O 1
ATOM 2266 N N . ALA A 1 290 ? -1.494 -10.784 5.412 1.00 94.69 290 ALA A N 1
ATOM 2267 C CA . ALA A 1 290 ? -2.207 -11.303 4.240 1.00 94.69 290 ALA A CA 1
ATOM 2268 C C . ALA A 1 290 ? -1.424 -11.049 2.943 1.00 94.69 290 ALA A C 1
ATOM 2270 O O . ALA A 1 290 ? -1.450 -11.877 2.033 1.00 94.69 290 ALA A O 1
ATOM 2271 N N . LEU A 1 291 ? -0.731 -9.909 2.867 1.00 91.94 291 LEU A N 1
ATOM 2272 C CA . LEU A 1 291 ? 0.047 -9.511 1.700 1.00 91.94 291 LEU A CA 1
ATOM 2273 C C . LEU A 1 291 ? 1.369 -10.286 1.589 1.00 91.94 291 LEU A C 1
ATOM 2275 O O . LEU A 1 291 ? 1.639 -10.861 0.531 1.00 91.94 291 LEU A O 1
ATOM 2279 N N . LEU A 1 292 ? 2.155 -10.306 2.675 1.00 89.50 292 LEU A N 1
ATOM 2280 C CA . LEU A 1 292 ? 3.554 -10.757 2.687 1.00 89.50 292 LEU A CA 1
ATOM 2281 C C . LEU A 1 292 ? 3.758 -12.209 3.143 1.00 89.50 292 LEU A C 1
ATOM 2283 O O . LEU A 1 292 ? 4.835 -12.764 2.950 1.00 89.50 292 LEU A O 1
ATOM 2287 N N . GLY A 1 293 ? 2.777 -12.819 3.815 1.00 90.56 293 GLY A N 1
ATOM 2288 C CA . GLY A 1 293 ? 2.936 -14.156 4.396 1.00 90.56 293 GLY A CA 1
ATOM 2289 C C . GLY A 1 293 ? 3.913 -14.214 5.582 1.00 90.56 293 GLY A C 1
ATOM 2290 O O . GLY A 1 293 ? 4.439 -15.278 5.897 1.00 90.56 293 GLY A O 1
ATOM 2291 N N . ALA A 1 294 ? 4.175 -13.082 6.246 1.00 92.44 294 ALA A N 1
ATOM 2292 C CA . ALA A 1 294 ? 5.143 -12.964 7.340 1.00 92.44 294 ALA A CA 1
ATOM 2293 C C . ALA A 1 294 ? 4.479 -12.423 8.628 1.00 92.44 294 ALA A C 1
ATOM 2295 O O . ALA A 1 294 ? 4.621 -11.238 8.946 1.00 92.44 294 ALA A O 1
ATOM 2296 N N . PRO A 1 295 ? 3.763 -13.260 9.408 1.00 95.12 295 PRO A N 1
ATOM 2297 C CA . PRO A 1 295 ? 2.906 -12.797 10.507 1.00 95.12 295 PRO A CA 1
ATOM 2298 C C . PRO A 1 295 ? 3.666 -12.100 11.642 1.00 95.12 295 PRO A C 1
ATOM 2300 O O . PRO A 1 295 ? 3.176 -11.114 12.198 1.00 95.12 295 PRO A O 1
ATOM 2303 N N . PHE A 1 296 ? 4.874 -12.567 11.969 1.00 95.19 296 PHE A N 1
ATOM 2304 C CA . PHE A 1 296 ? 5.717 -11.931 12.985 1.00 95.19 296 PHE A CA 1
ATOM 2305 C C . PHE A 1 296 ? 6.209 -10.558 12.526 1.00 95.19 296 PHE A C 1
ATOM 2307 O O . PHE A 1 296 ? 6.058 -9.581 13.256 1.00 95.19 296 PHE A O 1
ATOM 2314 N N . ALA A 1 297 ? 6.741 -10.470 11.302 1.00 94.19 297 ALA A N 1
ATOM 2315 C CA . ALA A 1 297 ? 7.201 -9.206 10.732 1.00 94.19 297 ALA A CA 1
ATOM 2316 C C . ALA A 1 297 ? 6.054 -8.189 10.645 1.00 94.19 297 ALA A C 1
ATOM 2318 O O . ALA A 1 297 ? 6.240 -7.032 11.003 1.00 94.19 297 ALA A O 1
ATOM 2319 N N . ALA A 1 298 ? 4.853 -8.633 10.264 1.00 95.62 298 ALA A N 1
ATOM 2320 C CA . ALA A 1 298 ? 3.663 -7.794 10.199 1.00 95.62 298 ALA A CA 1
ATOM 2321 C C . ALA A 1 298 ? 3.239 -7.232 11.570 1.00 95.62 298 ALA A C 1
ATOM 2323 O O . ALA A 1 298 ? 2.894 -6.055 11.675 1.00 95.62 298 ALA A O 1
ATOM 2324 N N . ALA A 1 299 ? 3.294 -8.045 12.631 1.00 95.50 299 ALA A N 1
ATOM 2325 C CA . ALA A 1 299 ? 2.968 -7.600 13.988 1.00 95.50 299 ALA A CA 1
ATOM 2326 C C . ALA A 1 299 ? 3.990 -6.582 14.526 1.00 95.50 299 ALA A C 1
ATOM 2328 O O . ALA A 1 299 ? 3.602 -5.559 15.095 1.00 95.50 299 ALA A O 1
ATOM 2329 N N . PHE A 1 300 ? 5.287 -6.823 14.299 1.00 93.44 300 PHE A N 1
ATOM 2330 C CA . PHE A 1 300 ? 6.338 -5.865 14.656 1.00 93.44 300 PHE A CA 1
ATOM 2331 C C . PHE A 1 300 ? 6.231 -4.573 13.850 1.00 93.44 300 PHE A C 1
ATOM 2333 O O . PHE A 1 300 ? 6.297 -3.497 14.436 1.00 93.44 300 PHE A O 1
ATOM 2340 N N . PHE A 1 301 ? 5.985 -4.669 12.541 1.00 92.62 301 PHE A N 1
ATOM 2341 C CA . PHE A 1 301 ? 5.768 -3.517 11.671 1.00 92.62 301 PHE A CA 1
ATOM 2342 C C . PHE A 1 301 ? 4.630 -2.632 12.184 1.00 92.62 301 PHE A C 1
ATOM 2344 O O . PHE A 1 301 ? 4.821 -1.428 12.344 1.00 92.62 301 PHE A O 1
ATOM 2351 N N . ALA A 1 302 ? 3.471 -3.220 12.501 1.00 93.00 302 ALA A N 1
ATOM 2352 C CA . ALA A 1 302 ? 2.327 -2.467 13.003 1.00 93.00 302 ALA A CA 1
ATOM 2353 C C . ALA A 1 302 ? 2.692 -1.660 14.258 1.00 93.00 302 ALA A C 1
ATOM 2355 O O . ALA A 1 302 ? 2.367 -0.480 14.355 1.00 93.00 302 ALA A O 1
ATOM 2356 N N . ILE A 1 303 ? 3.418 -2.264 15.199 1.00 90.25 303 ILE A N 1
ATOM 2357 C CA . ILE A 1 303 ? 3.780 -1.594 16.451 1.00 90.25 303 ILE A CA 1
ATOM 2358 C C . ILE A 1 303 ? 4.902 -0.586 16.276 1.00 90.25 303 ILE A C 1
ATOM 2360 O O . ILE A 1 303 ? 4.815 0.499 16.835 1.00 90.25 303 ILE A O 1
ATOM 2364 N N . GLU A 1 304 ? 5.948 -0.911 15.529 1.00 88.31 304 GLU A N 1
ATOM 2365 C CA . GLU A 1 304 ? 7.113 -0.040 15.386 1.00 88.31 304 GLU A CA 1
ATOM 2366 C C . GLU A 1 304 ? 6.795 1.203 14.550 1.00 88.31 304 GLU A C 1
ATOM 2368 O O . GLU A 1 304 ? 7.184 2.316 14.913 1.00 88.31 304 GLU A O 1
ATOM 2373 N N . VAL A 1 305 ? 6.043 1.032 13.458 1.00 85.31 305 VAL A N 1
ATOM 2374 C CA . VAL A 1 305 ? 5.700 2.142 12.562 1.00 85.31 305 VAL A CA 1
ATOM 2375 C C . VAL A 1 305 ? 4.678 3.076 13.204 1.00 85.31 305 VAL A C 1
ATOM 2377 O O . VAL A 1 305 ? 4.805 4.293 13.057 1.00 85.31 305 VAL A O 1
ATOM 2380 N N . MET A 1 306 ? 3.712 2.545 13.964 1.00 84.06 306 MET A N 1
ATOM 2381 C CA . MET A 1 306 ? 2.745 3.377 14.688 1.00 84.06 306 MET A CA 1
ATOM 2382 C C . MET A 1 306 ? 3.353 3.976 15.967 1.00 84.06 306 MET A C 1
ATOM 2384 O O . MET A 1 306 ? 3.223 5.173 16.199 1.00 84.06 306 MET A O 1
ATOM 2388 N N . TYR A 1 307 ? 4.103 3.209 16.767 1.00 73.75 307 TYR A N 1
ATOM 2389 C CA . TYR A 1 307 ? 4.798 3.694 17.967 1.00 73.75 307 TYR A CA 1
ATOM 2390 C C . TYR A 1 307 ? 6.282 3.930 17.714 1.00 73.75 307 TYR A C 1
ATOM 2392 O O . TYR A 1 307 ? 7.156 3.260 18.265 1.00 73.75 307 TYR A O 1
ATOM 2400 N N . ARG A 1 308 ? 6.569 4.997 16.971 1.00 58.97 308 ARG A N 1
ATOM 2401 C CA . ARG A 1 308 ? 7.910 5.435 16.546 1.00 58.97 308 ARG A CA 1
ATOM 2402 C C . ARG A 1 308 ? 8.964 5.591 17.671 1.00 58.97 308 ARG A C 1
ATOM 2404 O O . ARG A 1 308 ? 10.113 5.902 17.363 1.00 58.97 308 ARG A O 1
ATOM 2411 N N . ARG A 1 309 ? 8.610 5.457 18.967 1.00 50.28 309 ARG A N 1
ATOM 2412 C CA . ARG A 1 309 ? 9.518 5.641 20.130 1.00 50.28 309 ARG A CA 1
ATOM 2413 C C . ARG A 1 309 ? 9.299 4.740 21.363 1.00 50.28 309 ARG A C 1
ATOM 2415 O O . ARG A 1 309 ? 10.151 4.781 22.249 1.00 50.28 309 ARG A O 1
ATOM 2422 N N . ARG A 1 310 ? 8.210 3.965 21.473 1.00 60.00 310 ARG A N 1
ATOM 2423 C CA . ARG A 1 310 ? 7.942 3.057 22.616 1.00 60.00 310 ARG A CA 1
ATOM 2424 C C . ARG A 1 310 ? 7.071 1.877 22.162 1.00 60.00 310 ARG A C 1
ATOM 2426 O O . ARG A 1 310 ? 5.851 2.000 22.231 1.00 60.00 310 ARG A O 1
ATOM 2433 N N . PRO A 1 311 ? 7.652 0.761 21.681 1.00 59.47 311 PRO A N 1
ATOM 2434 C CA . PRO A 1 311 ? 6.848 -0.393 21.299 1.00 59.47 311 PRO A CA 1
ATOM 2435 C C . PRO A 1 311 ? 6.088 -0.907 22.528 1.00 59.47 311 PRO A C 1
ATOM 2437 O O . PRO A 1 311 ? 6.696 -1.272 23.536 1.00 59.47 311 PRO A O 1
ATOM 2440 N N . ILE A 1 312 ? 4.756 -0.897 22.459 1.00 71.69 312 ILE A N 1
ATOM 2441 C CA . ILE A 1 312 ? 3.900 -1.370 23.550 1.00 71.69 312 ILE A CA 1
ATOM 2442 C C . ILE A 1 312 ? 3.777 -2.887 23.430 1.00 71.69 312 ILE A C 1
ATOM 2444 O O . ILE A 1 312 ? 3.046 -3.399 22.584 1.00 71.69 312 ILE A O 1
ATOM 2448 N N . ILE A 1 313 ? 4.510 -3.603 24.285 1.00 76.25 313 ILE A N 1
ATOM 2449 C CA . ILE A 1 313 ? 4.553 -5.074 24.298 1.00 76.25 313 ILE A CA 1
ATOM 2450 C C . ILE A 1 313 ? 3.153 -5.665 24.524 1.00 76.25 313 ILE A C 1
ATOM 2452 O O . ILE A 1 313 ? 2.814 -6.683 23.931 1.00 76.25 313 ILE A O 1
ATOM 2456 N N . GLU A 1 314 ? 2.310 -4.998 25.312 1.00 82.56 314 GLU A N 1
ATOM 2457 C CA . GLU A 1 314 ? 0.944 -5.449 25.613 1.00 82.56 314 GLU A CA 1
ATOM 2458 C C . GLU A 1 314 ? 0.073 -5.548 24.349 1.00 82.56 314 GLU A C 1
ATOM 2460 O O . GLU A 1 314 ? -0.649 -6.526 24.165 1.00 82.56 314 GLU A O 1
ATOM 2465 N N . LYS A 1 315 ? 0.206 -4.596 23.413 1.00 89.69 315 LYS A N 1
ATOM 2466 C CA . LYS A 1 315 ? -0.553 -4.587 22.150 1.00 89.69 315 LYS A CA 1
ATOM 2467 C C . LYS A 1 315 ? 0.012 -5.581 21.116 1.00 89.69 315 LYS A C 1
ATOM 2469 O O . LYS A 1 315 ? -0.702 -5.976 20.192 1.00 89.69 315 LYS A O 1
ATOM 2474 N N . LEU A 1 316 ? 1.264 -6.034 21.282 1.00 91.69 316 LEU A N 1
ATOM 2475 C CA . LEU A 1 316 ? 1.954 -6.950 20.353 1.00 91.69 316 LEU A CA 1
ATOM 2476 C C . LEU A 1 316 ? 1.299 -8.315 20.275 1.00 91.69 316 LEU A C 1
ATOM 2478 O O . LEU A 1 316 ? 1.185 -8.865 19.183 1.00 91.69 316 LEU A O 1
ATOM 2482 N N . ILE A 1 317 ? 0.846 -8.849 21.405 1.00 92.56 317 ILE A N 1
ATOM 2483 C CA . ILE A 1 317 ? 0.239 -10.181 21.446 1.00 92.56 317 ILE A CA 1
ATOM 2484 C C . ILE A 1 317 ? -1.045 -10.199 20.608 1.00 92.56 317 ILE A C 1
ATOM 2486 O O . ILE A 1 317 ? -1.232 -11.093 19.786 1.00 92.56 317 ILE A O 1
ATOM 2490 N N . TYR A 1 318 ? -1.895 -9.179 20.737 1.00 94.50 318 TYR A N 1
ATOM 2491 C CA . TYR A 1 318 ? -3.135 -9.070 19.965 1.00 94.50 318 TYR A CA 1
ATOM 2492 C C . TYR A 1 318 ? -2.876 -8.823 18.474 1.00 94.50 318 TYR A C 1
ATOM 2494 O O . TYR A 1 318 ? -3.517 -9.444 17.624 1.00 94.50 318 TYR A O 1
ATOM 2502 N N . ALA A 1 319 ? -1.892 -7.980 18.140 1.00 96.19 319 ALA A N 1
ATOM 2503 C CA . ALA A 1 319 ? -1.467 -7.784 16.756 1.00 96.19 319 ALA A CA 1
ATOM 2504 C C . ALA A 1 319 ? -0.951 -9.089 16.125 1.00 96.19 319 ALA A C 1
ATOM 2506 O O . ALA A 1 319 ? -1.293 -9.398 14.983 1.00 96.19 319 ALA A O 1
ATOM 2507 N N . LEU A 1 320 ? -0.194 -9.884 16.889 1.00 96.94 320 LEU A N 1
ATOM 2508 C CA . LEU A 1 320 ? 0.311 -11.190 16.471 1.00 96.94 320 LEU A CA 1
ATOM 2509 C C . LEU A 1 320 ? -0.810 -12.221 16.286 1.00 96.94 320 LEU A C 1
ATOM 2511 O O . LEU A 1 320 ? -0.777 -12.985 15.328 1.00 96.94 320 LEU A O 1
ATOM 2515 N N . ILE A 1 321 ? -1.819 -12.242 17.161 1.00 97.12 321 ILE A N 1
ATOM 2516 C CA . ILE A 1 321 ? -2.993 -13.114 16.993 1.00 97.12 321 ILE A CA 1
ATOM 2517 C C . ILE A 1 321 ? -3.700 -12.783 15.675 1.00 97.12 321 ILE A C 1
ATOM 2519 O O . ILE A 1 321 ? -3.954 -13.675 14.867 1.00 97.12 321 ILE A O 1
ATOM 2523 N N . SER A 1 322 ? -3.965 -11.499 15.432 1.00 98.06 322 SER A N 1
ATOM 2524 C CA . SER A 1 322 ? -4.622 -11.030 14.210 1.00 98.06 322 SER A CA 1
ATOM 2525 C C . SER A 1 322 ? -3.810 -11.367 12.946 1.00 98.06 322 SER A C 1
ATOM 2527 O O . SER A 1 322 ? -4.364 -11.858 11.957 1.00 98.06 322 SER A O 1
ATOM 2529 N N . SER A 1 323 ? -2.481 -11.186 12.980 1.00 97.69 323 SER A N 1
ATOM 2530 C CA . SER A 1 323 ? -1.598 -11.516 11.854 1.00 97.69 323 SER A CA 1
ATOM 2531 C C . SER A 1 323 ? -1.476 -13.020 11.600 1.00 97.69 323 SER A C 1
ATOM 2533 O O . SER A 1 323 ? -1.522 -13.437 10.441 1.00 97.69 323 SER A O 1
ATOM 2535 N N . LEU A 1 324 ? -1.379 -13.844 12.649 1.00 97.25 324 LEU A N 1
ATOM 2536 C CA . LEU A 1 324 ? -1.349 -15.307 12.545 1.00 97.25 324 LEU A CA 1
ATOM 2537 C C . LEU A 1 324 ? -2.652 -15.858 11.969 1.00 97.25 324 LEU A C 1
ATOM 2539 O O . LEU A 1 324 ? -2.606 -16.710 11.086 1.00 97.25 324 LEU A O 1
ATOM 2543 N N . VAL A 1 325 ? -3.806 -15.357 12.418 1.00 97.62 325 VAL A N 1
ATOM 2544 C CA . VAL A 1 325 ? -5.104 -15.757 11.855 1.00 97.62 325 VAL A CA 1
ATOM 2545 C C . VAL A 1 325 ? -5.154 -15.447 10.360 1.00 97.62 325 VAL A C 1
ATOM 2547 O O . VAL A 1 325 ? -5.455 -16.335 9.566 1.00 97.62 325 VAL A O 1
ATOM 2550 N N . SER A 1 326 ? -4.778 -14.228 9.968 1.00 97.25 326 SER A N 1
ATOM 2551 C CA . SER A 1 326 ? -4.686 -13.831 8.559 1.00 97.25 326 SER A CA 1
ATOM 2552 C C . SER A 1 326 ? -3.740 -14.735 7.753 1.00 97.25 326 SER A C 1
ATOM 2554 O O . SER A 1 326 ? -4.092 -15.216 6.678 1.00 97.25 326 SER A O 1
ATOM 2556 N N . TYR A 1 327 ? -2.566 -15.052 8.306 1.00 95.19 327 TYR A N 1
ATOM 2557 C CA . TYR A 1 327 ? -1.585 -15.938 7.680 1.00 95.19 327 TYR A CA 1
ATOM 2558 C C . TYR A 1 327 ? -2.127 -17.353 7.437 1.00 95.19 327 TYR A C 1
ATOM 2560 O O . TYR A 1 327 ? -2.038 -17.873 6.325 1.00 95.19 327 TYR A O 1
ATOM 2568 N N . PHE A 1 328 ? -2.723 -17.977 8.457 1.00 94.50 328 PHE A N 1
ATOM 2569 C CA . PHE A 1 328 ? -3.264 -19.328 8.323 1.00 94.50 328 PHE A CA 1
ATOM 2570 C C . PHE A 1 328 ? -4.440 -19.383 7.349 1.00 94.50 328 PHE A C 1
ATOM 2572 O O . PHE A 1 328 ? -4.549 -20.348 6.596 1.00 94.50 328 PHE A O 1
ATOM 2579 N N . LEU A 1 329 ? -5.285 -18.350 7.310 1.00 94.56 329 LEU A N 1
ATOM 2580 C CA . LEU A 1 329 ? -6.362 -18.264 6.324 1.00 94.56 329 LEU A CA 1
ATOM 2581 C C . LEU A 1 329 ? -5.823 -18.134 4.899 1.00 94.56 329 LEU A C 1
ATOM 2583 O O . LEU A 1 329 ? -6.332 -18.812 4.008 1.00 94.56 329 LEU A O 1
ATOM 2587 N N . SER A 1 330 ? -4.766 -17.344 4.683 1.00 91.38 330 SER A N 1
ATOM 2588 C CA . SER A 1 330 ? -4.086 -17.290 3.385 1.00 91.38 330 SER A CA 1
ATOM 2589 C C . SER A 1 330 ? -3.566 -18.665 2.976 1.00 91.38 330 SER A C 1
ATOM 2591 O O . SER A 1 330 ? -3.849 -19.090 1.862 1.00 91.38 330 SER A O 1
ATOM 2593 N N . ASN A 1 331 ? -2.913 -19.397 3.883 1.00 88.56 331 ASN A N 1
ATOM 2594 C CA . ASN A 1 331 ? -2.411 -20.745 3.596 1.00 88.56 331 ASN A CA 1
ATOM 2595 C C . ASN A 1 331 ? -3.533 -21.738 3.254 1.00 88.56 331 ASN A C 1
ATOM 2597 O O . ASN A 1 331 ? -3.363 -22.596 2.389 1.00 88.56 331 ASN A O 1
ATOM 2601 N N . VAL A 1 332 ? -4.682 -21.644 3.930 1.00 89.62 332 VAL A N 1
ATOM 2602 C CA . VAL A 1 332 ? -5.859 -22.470 3.613 1.00 89.62 332 VAL A CA 1
ATOM 2603 C C . VAL A 1 332 ? -6.420 -22.103 2.239 1.00 89.62 332 VAL A C 1
ATOM 2605 O O . VAL A 1 332 ? -6.750 -22.993 1.458 1.00 89.62 332 VAL A O 1
ATOM 2608 N N . ALA A 1 333 ? -6.503 -20.812 1.917 1.00 87.81 333 ALA A N 1
ATOM 2609 C CA . ALA A 1 333 ? -7.048 -20.342 0.648 1.00 87.81 333 ALA A CA 1
ATOM 2610 C C . ALA A 1 333 ? -6.145 -20.644 -0.557 1.00 87.81 333 ALA A C 1
ATOM 2612 O O . ALA A 1 333 ? -6.661 -20.896 -1.642 1.00 87.81 333 ALA A O 1
ATOM 2613 N N . THR A 1 334 ? -4.821 -20.650 -0.385 1.00 82.75 334 THR A N 1
ATOM 2614 C CA . THR A 1 334 ? -3.858 -20.964 -1.456 1.00 82.75 334 THR A CA 1
ATOM 2615 C C . THR A 1 334 ? -3.482 -22.447 -1.525 1.00 82.75 334 THR A C 1
ATOM 2617 O O . THR A 1 334 ? -2.701 -22.839 -2.388 1.00 82.75 334 THR A O 1
ATOM 2620 N N . GLY A 1 335 ? -4.043 -23.293 -0.654 1.00 75.69 335 GLY A N 1
ATOM 2621 C CA . GLY A 1 335 ? -3.780 -24.735 -0.651 1.00 75.69 335 GLY A CA 1
ATOM 2622 C C . GLY A 1 335 ? -2.394 -25.124 -0.122 1.00 75.69 335 GLY A C 1
ATOM 2623 O O . GLY A 1 335 ? -1.933 -26.236 -0.380 1.00 75.69 335 GLY A O 1
ATOM 2624 N N . GLY A 1 336 ? -1.718 -24.242 0.620 1.00 72.50 336 GLY A N 1
ATOM 2625 C CA . GLY A 1 336 ? -0.407 -24.516 1.201 1.00 72.50 336 GLY A CA 1
ATOM 2626 C C . GLY A 1 336 ? 0.362 -23.267 1.626 1.00 72.50 336 GLY A C 1
ATOM 2627 O O . GLY A 1 336 ? -0.092 -22.139 1.473 1.00 72.50 336 GLY A O 1
ATOM 2628 N N . HIS A 1 337 ? 1.564 -23.480 2.165 1.00 64.69 337 HIS A N 1
ATOM 2629 C CA . HIS A 1 337 ? 2.488 -22.398 2.514 1.00 64.69 337 HIS A CA 1
ATOM 2630 C C . HIS A 1 337 ? 3.199 -21.909 1.244 1.00 64.69 337 HIS A C 1
ATOM 2632 O O . HIS A 1 337 ? 4.328 -22.306 0.972 1.00 64.69 337 HIS A O 1
ATOM 2638 N N . SER A 1 338 ? 2.534 -21.085 0.436 1.00 58.78 338 SER A N 1
ATOM 2639 C CA . SER A 1 338 ? 3.180 -20.420 -0.698 1.00 58.78 338 SER A CA 1
ATOM 2640 C C . SER A 1 338 ? 3.986 -19.225 -0.183 1.00 58.78 338 SER A C 1
ATOM 2642 O O . SER A 1 338 ? 3.400 -18.240 0.274 1.00 58.78 338 SER A O 1
ATOM 2644 N N . SER A 1 339 ? 5.319 -19.308 -0.224 1.00 66.94 339 SER A N 1
ATOM 2645 C CA . SER A 1 339 ? 6.175 -18.134 -0.015 1.00 66.94 339 SER A CA 1
ATOM 2646 C C . SER A 1 339 ? 5.884 -17.096 -1.101 1.00 66.94 339 SER A C 1
ATOM 2648 O O . SER A 1 339 ? 5.672 -17.461 -2.254 1.00 66.94 339 SER A O 1
ATOM 2650 N N . MET A 1 340 ? 5.890 -15.806 -0.748 1.00 70.25 340 MET A N 1
ATOM 2651 C CA . MET A 1 340 ? 5.748 -14.720 -1.730 1.00 70.25 340 MET A CA 1
ATOM 2652 C C . MET A 1 340 ? 6.884 -14.738 -2.766 1.00 70.25 340 MET A C 1
ATOM 2654 O O . MET A 1 340 ? 6.680 -14.327 -3.903 1.00 70.25 340 MET A O 1
ATOM 2658 N N . PHE A 1 341 ? 8.056 -15.242 -2.367 1.00 77.50 341 PHE A N 1
ATOM 2659 C CA . PHE A 1 341 ? 9.247 -15.336 -3.204 1.00 77.50 341 PHE A CA 1
ATOM 2660 C C . PHE A 1 341 ? 9.881 -16.724 -3.099 1.00 77.50 341 PHE A C 1
ATOM 2662 O O . PHE A 1 341 ? 10.038 -17.267 -2.000 1.00 77.50 341 PHE A O 1
ATOM 2669 N N . GLU A 1 342 ? 10.285 -17.284 -4.234 1.00 74.00 342 GLU A N 1
ATOM 2670 C CA . GLU A 1 342 ? 11.005 -18.556 -4.309 1.00 74.00 342 GLU A CA 1
ATOM 2671 C C . GLU A 1 342 ? 12.508 -18.306 -4.118 1.00 74.00 342 GLU A C 1
ATOM 2673 O O . GLU A 1 342 ? 13.191 -17.806 -5.007 1.00 74.00 342 GLU A O 1
ATOM 2678 N N . VAL A 1 343 ? 13.030 -18.627 -2.931 1.00 74.88 343 VAL A N 1
ATOM 2679 C CA . VAL A 1 343 ? 14.432 -18.354 -2.538 1.00 74.88 343 VAL A CA 1
ATOM 2680 C C . VAL A 1 343 ? 15.255 -19.652 -2.433 1.00 74.88 343 VAL A C 1
ATOM 2682 O O . VAL A 1 343 ? 16.461 -19.629 -2.214 1.00 74.88 343 VAL A O 1
ATOM 2685 N N . GLU A 1 344 ? 14.614 -20.808 -2.607 1.00 68.31 344 GLU A N 1
ATOM 2686 C CA . GLU A 1 344 ? 15.181 -22.141 -2.339 1.00 68.31 344 GLU A CA 1
ATOM 2687 C C . GLU A 1 344 ? 16.343 -22.515 -3.270 1.00 68.31 344 GLU A C 1
ATOM 2689 O O . GLU A 1 344 ? 17.193 -23.320 -2.897 1.00 68.31 344 GLU A O 1
ATOM 2694 N N . ASN A 1 345 ? 16.417 -21.888 -4.446 1.00 70.31 345 ASN A N 1
ATOM 2695 C CA . ASN A 1 345 ? 17.461 -22.133 -5.441 1.00 70.31 345 ASN A CA 1
ATOM 2696 C C . ASN A 1 345 ? 18.655 -21.167 -5.332 1.00 70.31 345 ASN A C 1
ATOM 2698 O O . ASN A 1 345 ? 19.574 -21.243 -6.148 1.00 70.31 345 ASN A O 1
ATOM 2702 N N . LEU A 1 346 ? 18.668 -20.250 -4.355 1.00 76.44 346 LEU A N 1
ATOM 2703 C CA . LEU A 1 346 ? 19.777 -19.310 -4.208 1.00 76.44 346 LEU A CA 1
ATOM 2704 C C . LEU A 1 346 ? 21.018 -19.987 -3.606 1.00 76.44 346 LEU A C 1
ATOM 2706 O O . LEU A 1 346 ? 20.912 -20.733 -2.628 1.00 76.44 346 LEU A O 1
ATOM 2710 N N . PRO A 1 347 ? 22.221 -19.702 -4.138 1.00 80.38 347 PRO A N 1
ATOM 2711 C CA . PRO A 1 347 ? 23.455 -20.230 -3.580 1.00 80.38 347 PRO A CA 1
ATOM 2712 C C . PRO A 1 347 ? 23.685 -19.693 -2.165 1.00 80.38 347 PRO A C 1
ATOM 2714 O O . PRO A 1 347 ? 23.420 -18.526 -1.865 1.00 80.38 347 PRO A O 1
ATOM 2717 N N . SER A 1 348 ? 24.247 -20.539 -1.299 1.00 82.94 348 SER A N 1
ATOM 2718 C CA . SER A 1 348 ? 24.655 -20.129 0.045 1.00 82.94 348 SER A CA 1
ATOM 2719 C C . SER A 1 348 ? 25.625 -18.943 -0.022 1.00 82.94 348 SER A C 1
ATOM 2721 O O . SER A 1 348 ? 26.587 -18.988 -0.799 1.00 82.94 348 SER A O 1
ATOM 2723 N N . PRO A 1 349 ? 25.425 -17.894 0.798 1.00 85.50 349 PRO A N 1
ATOM 2724 C CA . PRO A 1 349 ? 26.274 -16.716 0.757 1.00 85.50 349 PRO A CA 1
ATOM 2725 C C . PRO A 1 349 ? 27.722 -17.085 1.122 1.00 85.50 349 PRO A C 1
ATOM 2727 O O . PRO A 1 349 ? 27.949 -17.804 2.103 1.00 85.50 349 PRO A O 1
ATOM 2730 N N . PRO A 1 350 ? 28.723 -16.605 0.364 1.00 90.56 350 PRO A N 1
ATOM 2731 C CA . PRO A 1 350 ? 30.118 -16.908 0.647 1.00 90.56 350 PRO A CA 1
ATOM 2732 C C . PRO A 1 350 ? 30.557 -16.267 1.970 1.00 90.56 350 PRO A C 1
ATOM 2734 O O . PRO A 1 350 ? 30.381 -15.070 2.191 1.00 90.56 350 PRO A O 1
ATOM 2737 N N . ASN A 1 351 ? 31.204 -17.046 2.839 1.00 91.62 351 ASN A N 1
ATOM 2738 C CA . ASN A 1 351 ? 31.724 -16.563 4.121 1.00 91.62 351 ASN A CA 1
ATOM 2739 C C . ASN A 1 351 ? 33.116 -15.923 3.965 1.00 91.62 351 ASN A C 1
ATOM 2741 O O . ASN A 1 351 ? 34.109 -16.424 4.492 1.00 91.62 351 ASN A O 1
ATOM 2745 N N . ASN A 1 352 ? 33.214 -14.848 3.180 1.00 95.19 352 ASN A N 1
ATOM 2746 C CA . ASN A 1 352 ? 34.469 -14.129 2.967 1.00 95.19 352 ASN A CA 1
ATOM 2747 C C . ASN A 1 352 ? 34.335 -12.635 3.304 1.00 95.19 352 ASN A C 1
ATOM 2749 O O . ASN A 1 352 ? 33.262 -12.041 3.217 1.00 95.19 352 ASN A O 1
ATOM 2753 N N . LEU A 1 353 ? 35.453 -12.005 3.684 1.00 95.31 353 LEU A N 1
ATOM 2754 C CA . LEU A 1 353 ? 35.470 -10.583 4.047 1.00 95.31 353 LEU A CA 1
ATOM 2755 C C . LEU A 1 353 ? 34.973 -9.692 2.897 1.00 95.31 353 LEU A C 1
ATOM 2757 O O . LEU A 1 353 ? 34.292 -8.702 3.140 1.00 95.31 353 LEU A O 1
ATOM 2761 N N . ARG A 1 354 ? 35.273 -10.066 1.645 1.00 95.69 354 ARG A N 1
ATOM 2762 C CA . ARG A 1 354 ? 34.847 -9.325 0.446 1.00 95.69 354 ARG A CA 1
ATOM 2763 C C . ARG A 1 354 ? 33.324 -9.224 0.350 1.00 95.69 354 ARG A C 1
ATOM 2765 O O . ARG A 1 354 ? 32.818 -8.149 0.055 1.00 95.69 354 ARG A O 1
ATOM 2772 N N . PHE A 1 355 ? 32.608 -10.307 0.642 1.00 93.44 355 PHE A N 1
ATOM 2773 C CA . PHE A 1 355 ? 31.150 -10.347 0.655 1.00 93.44 355 PHE A CA 1
ATOM 2774 C C . PHE A 1 355 ? 30.578 -9.451 1.754 1.00 93.44 355 PHE A C 1
ATOM 2776 O O . PHE A 1 355 ? 29.714 -8.628 1.473 1.00 93.44 355 PHE A O 1
ATOM 2783 N N . PHE A 1 356 ? 31.114 -9.514 2.977 1.00 94.75 356 PHE A N 1
ATOM 2784 C CA . PHE A 1 356 ? 30.667 -8.629 4.059 1.00 94.75 356 PHE A CA 1
ATOM 2785 C C . PHE A 1 356 ? 30.941 -7.148 3.767 1.00 94.75 356 PHE A C 1
ATOM 2787 O O . PHE A 1 356 ? 30.083 -6.307 4.023 1.00 94.75 356 PHE A O 1
ATOM 2794 N N . VAL A 1 357 ? 32.097 -6.819 3.182 1.00 96.69 357 VAL A N 1
ATOM 2795 C CA . VAL A 1 357 ? 32.396 -5.451 2.731 1.00 96.69 357 VAL A CA 1
ATOM 2796 C C . VAL A 1 357 ? 31.416 -5.018 1.638 1.00 96.69 357 VAL A C 1
ATOM 2798 O O . VAL A 1 357 ? 30.892 -3.908 1.708 1.00 96.69 357 VAL A O 1
ATOM 2801 N N . ALA A 1 358 ? 31.101 -5.890 0.676 1.00 94.94 358 ALA A N 1
ATOM 2802 C CA . ALA A 1 358 ? 30.111 -5.602 -0.358 1.00 94.94 358 ALA A CA 1
ATOM 2803 C C . ALA A 1 358 ? 28.711 -5.359 0.233 1.00 94.94 358 ALA A C 1
ATOM 2805 O O . ALA A 1 358 ? 28.043 -4.417 -0.183 1.00 94.94 358 ALA A O 1
ATOM 2806 N N . LEU A 1 359 ? 28.291 -6.129 1.245 1.00 94.88 359 LEU A N 1
ATOM 2807 C CA . LEU A 1 359 ? 27.028 -5.898 1.959 1.00 94.88 359 LEU A CA 1
ATOM 2808 C C . LEU A 1 359 ? 27.001 -4.547 2.684 1.00 94.88 359 LEU A C 1
ATOM 2810 O O . LEU A 1 359 ? 25.983 -3.857 2.653 1.00 94.88 359 LEU A O 1
ATOM 2814 N N . ILE A 1 360 ? 28.111 -4.138 3.308 1.00 96.56 360 ILE A N 1
ATOM 2815 C CA . ILE A 1 360 ? 28.215 -2.820 3.951 1.00 96.56 360 ILE A CA 1
ATOM 2816 C C . ILE A 1 360 ? 28.079 -1.715 2.902 1.00 96.56 360 ILE A C 1
ATOM 2818 O O . ILE A 1 360 ? 27.262 -0.811 3.077 1.00 96.56 360 ILE A O 1
ATOM 2822 N N . VAL A 1 361 ? 28.814 -1.805 1.791 1.00 96.94 361 VAL A N 1
ATOM 2823 C CA . VAL A 1 361 ? 28.716 -0.831 0.693 1.00 96.94 361 VAL A CA 1
ATOM 2824 C C . VAL A 1 361 ? 27.290 -0.781 0.144 1.00 96.94 361 VAL A C 1
ATOM 2826 O O . VAL A 1 361 ? 26.729 0.304 0.004 1.00 96.94 361 VAL A O 1
ATOM 2829 N N . LEU A 1 362 ? 26.663 -1.937 -0.083 1.00 94.94 362 LEU A N 1
ATOM 2830 C CA . LEU A 1 362 ? 25.277 -2.030 -0.533 1.00 94.94 362 LEU A CA 1
ATOM 2831 C C . LEU A 1 362 ? 24.310 -1.357 0.453 1.00 94.94 362 LEU A C 1
ATOM 2833 O O . LEU A 1 362 ? 23.443 -0.600 0.028 1.00 94.94 362 LEU A O 1
ATOM 2837 N N . SER A 1 363 ? 24.478 -1.564 1.762 1.00 97.06 363 SER A N 1
ATOM 2838 C CA . SER A 1 363 ? 23.628 -0.935 2.783 1.00 97.06 363 SER A CA 1
ATOM 2839 C C . SER A 1 363 ? 23.734 0.596 2.778 1.00 97.06 363 SER A C 1
ATOM 2841 O O . SER A 1 363 ? 22.720 1.286 2.899 1.00 97.06 363 SER A O 1
ATOM 2843 N N . ILE A 1 364 ? 24.941 1.134 2.558 1.00 97.06 364 ILE A N 1
ATOM 2844 C CA . ILE A 1 364 ? 25.177 2.577 2.429 1.00 97.06 364 ILE A CA 1
ATOM 2845 C C . ILE A 1 364 ? 24.494 3.103 1.163 1.00 97.06 364 ILE A C 1
ATOM 2847 O O . ILE A 1 364 ? 23.815 4.127 1.219 1.00 97.06 364 ILE A O 1
ATOM 2851 N N . LEU A 1 365 ? 24.621 2.394 0.037 1.00 95.50 365 LEU A N 1
ATOM 2852 C CA . LEU A 1 365 ? 23.968 2.775 -1.217 1.00 95.50 365 LEU A CA 1
ATOM 2853 C C . LEU A 1 365 ? 22.440 2.784 -1.080 1.00 95.50 365 LEU A C 1
ATOM 2855 O O . LEU A 1 365 ? 21.802 3.761 -1.467 1.00 95.50 365 LEU A O 1
ATOM 2859 N N . ILE A 1 366 ? 21.852 1.754 -0.463 1.00 95.12 366 ILE A N 1
ATOM 2860 C CA . ILE A 1 366 ? 20.405 1.684 -0.206 1.00 95.12 366 ILE A CA 1
ATOM 2861 C C . ILE A 1 366 ? 19.953 2.847 0.688 1.00 95.12 366 ILE A C 1
ATOM 2863 O O . ILE A 1 366 ? 18.925 3.472 0.413 1.00 95.12 366 ILE A O 1
ATOM 2867 N N . ALA A 1 367 ? 20.720 3.181 1.730 1.00 96.06 367 ALA A N 1
ATOM 2868 C CA . ALA A 1 367 ? 20.416 4.312 2.602 1.00 96.06 367 ALA A CA 1
ATOM 2869 C C . ALA A 1 367 ? 20.444 5.650 1.840 1.00 96.06 367 ALA A C 1
ATOM 2871 O O . ALA A 1 367 ? 19.526 6.460 1.988 1.00 96.06 367 ALA A O 1
ATOM 2872 N N . LEU A 1 368 ? 21.447 5.868 0.981 1.00 95.25 368 LEU A N 1
ATOM 2873 C CA . LEU A 1 368 ? 21.550 7.067 0.142 1.00 95.25 368 LEU A CA 1
ATOM 2874 C C . LEU A 1 368 ? 20.375 7.184 -0.839 1.00 95.25 368 LEU A C 1
ATOM 2876 O O . LEU A 1 368 ? 19.744 8.242 -0.909 1.00 95.25 368 LEU A O 1
ATOM 2880 N N . VAL A 1 369 ? 20.035 6.096 -1.539 1.00 93.00 369 VAL A N 1
ATOM 2881 C CA . VAL A 1 369 ? 18.880 6.049 -2.452 1.00 93.00 369 VAL A CA 1
ATOM 2882 C C . VAL A 1 369 ? 17.584 6.334 -1.695 1.00 93.00 369 VAL A C 1
ATOM 2884 O O . VAL A 1 369 ? 16.767 7.118 -2.166 1.00 93.00 369 VAL A O 1
ATOM 2887 N N . SER A 1 370 ? 17.418 5.784 -0.490 1.00 93.06 370 SER A N 1
ATOM 2888 C CA . SER A 1 370 ? 16.228 6.006 0.344 1.00 93.06 370 SER A CA 1
ATOM 2889 C C . SER A 1 370 ? 16.074 7.471 0.769 1.00 93.06 370 SER A C 1
ATOM 2891 O O . SER A 1 370 ? 14.971 8.019 0.723 1.00 93.06 370 SER A O 1
ATOM 2893 N N . ILE A 1 371 ? 17.172 8.136 1.154 1.00 93.50 371 ILE A N 1
ATOM 2894 C CA . ILE A 1 371 ? 17.169 9.567 1.500 1.00 93.50 371 ILE A CA 1
ATOM 2895 C C . ILE A 1 371 ? 16.785 10.408 0.279 1.00 93.50 371 ILE A C 1
ATOM 2897 O O . ILE A 1 371 ? 15.940 11.301 0.387 1.00 93.50 371 ILE A O 1
ATOM 2901 N N . TYR A 1 372 ? 17.376 10.114 -0.882 1.00 92.75 372 TYR A N 1
ATOM 2902 C CA . TYR A 1 372 ? 17.071 10.825 -2.120 1.00 92.75 372 TYR A CA 1
ATOM 2903 C C . TYR A 1 372 ? 15.615 10.616 -2.549 1.00 92.75 372 TYR A C 1
ATOM 2905 O O . TYR A 1 372 ? 14.907 11.590 -2.799 1.00 92.75 372 TYR A O 1
ATOM 2913 N N . PHE A 1 373 ? 15.138 9.369 -2.541 1.00 91.94 373 PHE A N 1
ATOM 2914 C CA . PHE A 1 373 ? 13.761 9.022 -2.882 1.00 91.94 373 PHE A CA 1
ATOM 2915 C C . PHE A 1 373 ? 12.754 9.732 -1.978 1.00 91.94 373 PHE A C 1
ATOM 2917 O O . PHE A 1 373 ? 11.796 10.318 -2.474 1.00 91.94 373 PHE A O 1
ATOM 2924 N N . LYS A 1 374 ? 12.996 9.760 -0.661 1.00 91.81 374 LYS A N 1
ATOM 2925 C CA . LYS A 1 374 ? 12.151 10.495 0.287 1.00 91.81 374 LYS A CA 1
ATOM 2926 C C . LYS A 1 374 ? 12.057 11.978 -0.076 1.00 91.81 374 LYS A C 1
ATOM 2928 O O . LYS A 1 374 ? 10.957 12.524 -0.121 1.00 91.81 374 LYS A O 1
ATOM 2933 N N . ASN A 1 375 ? 13.196 12.634 -0.304 1.00 91.88 375 ASN A N 1
ATOM 2934 C CA . ASN A 1 375 ? 13.216 14.056 -0.644 1.00 91.88 375 ASN A CA 1
ATOM 2935 C C . ASN A 1 375 ? 12.507 14.306 -1.983 1.00 91.88 375 ASN A C 1
ATOM 2937 O O . ASN A 1 375 ? 11.715 15.238 -2.088 1.00 91.88 375 ASN A O 1
ATOM 2941 N N . MET A 1 376 ? 12.724 13.435 -2.971 1.00 92.38 376 MET A N 1
ATOM 2942 C CA . MET A 1 376 ? 12.084 13.520 -4.281 1.00 92.38 376 MET A CA 1
ATOM 2943 C C . MET A 1 376 ? 10.565 13.312 -4.202 1.00 92.38 376 MET A C 1
ATOM 2945 O O . MET A 1 376 ? 9.835 14.094 -4.804 1.00 92.38 376 MET A O 1
ATOM 2949 N N . LYS A 1 377 ? 10.081 12.346 -3.403 1.00 90.50 377 LYS A N 1
ATOM 2950 C CA . LYS A 1 377 ? 8.648 12.154 -3.098 1.00 90.50 377 LYS A CA 1
ATOM 2951 C C . LYS A 1 377 ? 8.040 13.433 -2.554 1.00 90.50 377 LYS A C 1
ATOM 2953 O O . LYS A 1 377 ? 7.089 13.947 -3.131 1.00 90.50 377 LYS A O 1
ATOM 2958 N N . GLN A 1 378 ? 8.638 13.980 -1.497 1.00 88.50 378 GLN A N 1
ATOM 2959 C CA . GLN A 1 378 ? 8.138 15.198 -0.867 1.00 88.50 378 GLN A CA 1
ATOM 2960 C C . GLN A 1 378 ? 8.126 16.375 -1.846 1.00 88.50 378 GLN A C 1
ATOM 2962 O O . GLN A 1 378 ? 7.139 17.102 -1.905 1.00 88.50 378 GLN A O 1
ATOM 2967 N N . SER A 1 379 ? 9.188 16.569 -2.628 1.00 90.31 379 SER A N 1
ATOM 2968 C CA . SER A 1 379 ? 9.264 17.646 -3.618 1.00 90.31 379 SER A CA 1
ATOM 2969 C C . SER A 1 379 ? 8.244 17.493 -4.749 1.00 90.31 379 SER A C 1
ATOM 2971 O O . SER A 1 379 ? 7.607 18.478 -5.115 1.00 90.31 379 SER A O 1
ATOM 2973 N N . LEU A 1 380 ? 8.068 16.285 -5.291 1.00 91.19 380 LEU A N 1
ATOM 2974 C CA . LEU A 1 380 ? 7.128 16.032 -6.386 1.00 91.19 380 LEU A CA 1
ATOM 2975 C C . LEU A 1 380 ? 5.675 16.142 -5.940 1.00 91.19 380 LEU A C 1
ATOM 2977 O O . LEU A 1 380 ? 4.874 16.736 -6.653 1.00 91.19 380 LEU A O 1
ATOM 2981 N N . GLU A 1 381 ? 5.338 15.640 -4.755 1.00 88.19 381 GLU A N 1
ATOM 2982 C CA . GLU A 1 381 ? 4.008 15.820 -4.177 1.00 88.19 381 GLU A CA 1
ATOM 2983 C C . GLU A 1 381 ? 3.697 17.313 -4.011 1.00 88.19 381 GLU A C 1
ATOM 2985 O O . GLU A 1 381 ? 2.699 17.814 -4.525 1.00 88.19 381 GLU A O 1
ATOM 2990 N N . HIS A 1 382 ? 4.613 18.078 -3.413 1.00 88.12 382 HIS A N 1
ATOM 2991 C CA . HIS A 1 382 ? 4.475 19.531 -3.330 1.00 88.12 382 HIS A CA 1
ATOM 2992 C C . HIS A 1 382 ? 4.279 20.188 -4.696 1.00 88.12 382 HIS A C 1
ATOM 2994 O O . HIS A 1 382 ? 3.432 21.071 -4.825 1.00 88.12 382 HIS A O 1
ATOM 3000 N N . TRP A 1 383 ? 5.041 19.762 -5.704 1.00 92.25 383 TRP A N 1
ATOM 3001 C CA . TRP A 1 383 ? 4.922 20.277 -7.061 1.00 92.25 383 TRP A CA 1
ATOM 3002 C C . TRP A 1 383 ? 3.525 20.003 -7.633 1.00 92.25 383 TRP A C 1
ATOM 3004 O O . TRP A 1 383 ? 2.823 20.952 -7.977 1.00 92.25 383 TRP A O 1
ATOM 3014 N N . PHE A 1 384 ? 3.061 18.751 -7.615 1.00 91.44 384 PHE A N 1
ATOM 3015 C CA . PHE A 1 384 ? 1.733 18.353 -8.093 1.00 91.44 384 PHE A CA 1
ATOM 3016 C C . PHE A 1 384 ? 0.581 19.083 -7.389 1.00 91.44 384 PHE A C 1
ATOM 3018 O O . PHE A 1 384 ? -0.399 19.450 -8.038 1.00 91.44 384 PHE A O 1
ATOM 3025 N N . PHE A 1 385 ? 0.681 19.307 -6.077 1.00 86.06 385 PHE A N 1
ATOM 3026 C CA . PHE A 1 385 ? -0.334 20.030 -5.304 1.00 86.06 385 PHE A CA 1
ATOM 3027 C C . PHE A 1 385 ? -0.226 21.557 -5.430 1.00 86.06 385 PHE A C 1
ATOM 3029 O O . PHE A 1 385 ? -1.186 22.255 -5.112 1.00 86.06 385 PHE A O 1
ATOM 3036 N N . SER A 1 386 ? 0.907 22.082 -5.906 1.00 88.81 386 SER A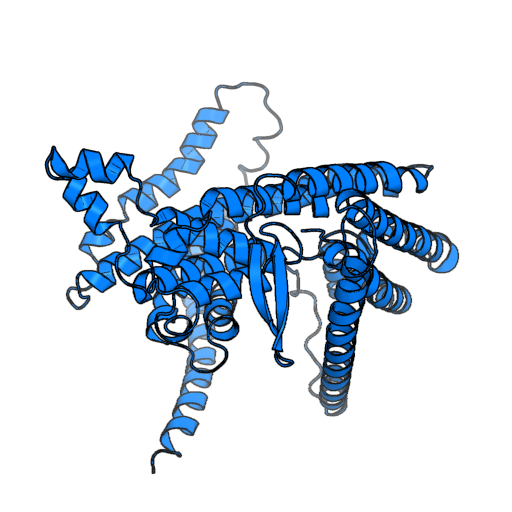 N 1
ATOM 3037 C CA . SER A 1 386 ? 1.084 23.516 -6.177 1.00 88.81 386 SER A CA 1
ATOM 3038 C C . SER A 1 386 ? 0.590 23.945 -7.563 1.00 88.81 386 SER A C 1
ATOM 3040 O O . SER A 1 386 ? 0.383 25.136 -7.795 1.00 88.81 386 SER A O 1
ATOM 3042 N N . LEU A 1 387 ? 0.387 22.995 -8.483 1.00 89.69 387 LEU A N 1
ATOM 3043 C CA . LEU A 1 387 ? -0.129 23.281 -9.819 1.00 89.69 387 LEU A CA 1
ATOM 3044 C C . LEU A 1 387 ? -1.574 23.816 -9.747 1.00 89.69 387 LEU A C 1
ATOM 3046 O O . LEU A 1 387 ? -2.417 23.196 -9.094 1.00 89.69 387 LEU A O 1
ATOM 3050 N N . PRO A 1 388 ? -1.914 24.904 -10.468 1.00 89.69 388 PRO A N 1
ATOM 3051 C CA . PRO A 1 388 ? -3.265 25.469 -10.509 1.00 89.69 388 PRO A CA 1
ATOM 3052 C C . PRO A 1 388 ? -4.198 24.655 -11.428 1.00 89.69 388 PRO A C 1
ATOM 3054 O O . PRO A 1 388 ? -4.876 25.200 -12.298 1.00 89.69 388 PRO A O 1
ATOM 3057 N N . ILE A 1 389 ? -4.213 23.331 -11.267 1.00 92.19 389 ILE A N 1
ATOM 3058 C CA . ILE A 1 389 ? -4.997 22.390 -12.072 1.00 92.19 389 ILE A CA 1
ATOM 3059 C C . ILE A 1 389 ? -6.038 21.675 -11.214 1.00 92.19 389 ILE A C 1
ATOM 3061 O O . ILE A 1 389 ? -5.901 21.522 -10.000 1.00 92.19 389 ILE A O 1
ATOM 3065 N N . ARG A 1 390 ? -7.111 21.211 -11.854 1.00 91.38 390 ARG A N 1
ATOM 3066 C CA . ARG A 1 390 ? -8.160 20.446 -11.174 1.00 91.38 390 ARG A CA 1
ATOM 3067 C C . ARG A 1 390 ? -7.638 19.059 -10.802 1.00 91.38 390 ARG A C 1
ATOM 3069 O O . ARG A 1 390 ? -6.822 18.477 -11.512 1.00 91.38 390 ARG A O 1
ATOM 3076 N N . ARG A 1 391 ? -8.196 18.474 -9.739 1.00 88.69 391 ARG A N 1
ATOM 3077 C CA . ARG A 1 391 ? -7.823 17.139 -9.236 1.00 88.69 391 ARG A CA 1
ATOM 3078 C C . ARG A 1 391 ? -7.763 16.068 -10.330 1.00 88.69 391 ARG A C 1
ATOM 3080 O O . ARG A 1 391 ? -6.791 15.324 -10.391 1.00 88.69 391 ARG A O 1
ATOM 3087 N N . TRP A 1 392 ? -8.763 16.002 -11.207 1.00 92.81 392 TRP A N 1
ATOM 3088 C CA . TRP A 1 392 ? -8.792 15.016 -12.294 1.00 92.81 392 TRP A CA 1
ATOM 3089 C C . TRP A 1 392 ? -7.670 15.223 -13.321 1.00 92.81 392 TRP A C 1
ATOM 3091 O O . TRP A 1 392 ? -7.083 14.249 -13.776 1.00 92.81 392 TRP A O 1
ATOM 3101 N N . GLN A 1 393 ? -7.302 16.474 -13.615 1.00 95.12 393 GLN A N 1
ATOM 3102 C CA . GLN A 1 393 ? -6.186 16.795 -14.513 1.00 95.12 393 GLN A CA 1
ATOM 3103 C C . GLN A 1 393 ? -4.851 16.364 -13.906 1.00 95.12 393 GLN A C 1
ATOM 3105 O O . GLN A 1 393 ? -3.983 15.875 -14.617 1.00 95.12 393 GLN A O 1
ATOM 3110 N N . ARG A 1 394 ? -4.704 16.499 -12.584 1.00 94.69 394 ARG A N 1
ATOM 3111 C CA . ARG A 1 394 ? -3.514 16.046 -11.860 1.00 94.69 394 ARG A CA 1
ATOM 3112 C C . ARG A 1 394 ? -3.325 14.532 -11.959 1.00 94.69 394 ARG A C 1
ATOM 3114 O O . ARG A 1 394 ? -2.236 14.091 -12.307 1.00 94.69 394 ARG A O 1
ATOM 3121 N N . HIS A 1 395 ? -4.386 13.755 -11.726 1.00 94.69 395 HIS A N 1
ATOM 3122 C CA . HIS A 1 395 ? -4.344 12.292 -11.855 1.00 94.69 395 HIS A CA 1
ATOM 3123 C C . HIS A 1 395 ? -4.031 11.865 -13.295 1.00 94.69 395 HIS A C 1
ATOM 3125 O O . HIS A 1 395 ? -3.183 11.001 -13.505 1.00 94.69 395 HIS A O 1
ATOM 3131 N N . LEU A 1 396 ? -4.666 12.507 -14.284 1.00 96.94 396 LEU A N 1
ATOM 3132 C CA . LEU A 1 396 ? -4.372 12.277 -15.700 1.00 96.94 396 LEU A CA 1
ATOM 3133 C C . LEU A 1 396 ? -2.912 12.572 -16.045 1.00 96.94 396 LEU A C 1
ATOM 3135 O O . LEU A 1 396 ? -2.294 11.793 -16.760 1.00 96.94 396 LEU A O 1
ATOM 3139 N N . LEU A 1 397 ? -2.355 13.673 -15.534 1.00 96.88 397 LEU A N 1
ATOM 3140 C CA . LEU A 1 397 ? -0.958 14.034 -15.763 1.00 96.88 397 LEU A CA 1
ATOM 3141 C C . LEU A 1 397 ? -0.011 12.974 -15.188 1.00 96.88 397 LEU A C 1
ATOM 3143 O O . LEU A 1 397 ? 0.901 12.543 -15.885 1.00 96.88 397 LEU A O 1
ATOM 3147 N N . GLY A 1 398 ? -0.254 12.517 -13.955 1.00 96.19 398 GLY A N 1
ATOM 3148 C CA . GLY A 1 398 ? 0.516 11.426 -13.351 1.00 96.19 398 GLY A CA 1
ATOM 3149 C C . GLY A 1 398 ? 0.473 10.153 -14.195 1.00 96.19 398 GLY A C 1
ATOM 3150 O O . GLY A 1 398 ? 1.516 9.605 -14.533 1.00 96.19 398 GLY A O 1
ATOM 3151 N N . ALA A 1 399 ? -0.723 9.727 -14.610 1.00 97.12 399 ALA A N 1
ATOM 3152 C CA . ALA A 1 399 ? -0.901 8.538 -15.442 1.00 97.12 399 ALA A CA 1
ATOM 3153 C C . ALA A 1 399 ? -0.279 8.670 -16.839 1.00 97.12 399 ALA A C 1
ATOM 3155 O O . ALA A 1 399 ? 0.301 7.708 -17.340 1.00 97.12 399 ALA A O 1
ATOM 3156 N N . LEU A 1 400 ? -0.342 9.854 -17.454 1.00 97.44 400 LEU A N 1
ATOM 3157 C CA . LEU A 1 400 ? 0.296 10.136 -18.740 1.00 97.44 400 LEU A CA 1
ATOM 3158 C C . LEU A 1 400 ? 1.820 10.027 -18.637 1.00 97.44 400 LEU A C 1
ATOM 3160 O O . LEU A 1 400 ? 2.456 9.414 -19.488 1.00 97.44 400 LEU A O 1
ATOM 3164 N N . VAL A 1 401 ? 2.419 10.590 -17.586 1.00 97.25 401 VAL A N 1
ATOM 3165 C CA . VAL A 1 401 ? 3.872 10.505 -17.392 1.00 97.25 401 VAL A CA 1
ATOM 3166 C C . VAL A 1 401 ? 4.291 9.074 -17.043 1.00 97.25 401 VAL A C 1
ATOM 3168 O O . VAL A 1 401 ? 5.269 8.585 -17.601 1.00 97.25 401 VAL A O 1
ATOM 3171 N N . THR A 1 402 ? 3.543 8.366 -16.190 1.00 97.38 402 THR A N 1
ATOM 3172 C CA . THR A 1 402 ? 3.819 6.956 -15.864 1.00 97.38 402 THR A CA 1
ATOM 3173 C C . THR A 1 402 ? 3.747 6.057 -17.101 1.00 97.38 402 THR A C 1
ATOM 3175 O O . THR A 1 402 ? 4.674 5.283 -17.339 1.00 97.38 402 THR A O 1
ATOM 3178 N N . SER A 1 403 ? 2.699 6.190 -17.922 1.00 96.25 403 SER A N 1
ATOM 3179 C CA . SER A 1 403 ? 2.571 5.440 -19.183 1.00 96.25 403 SER A CA 1
ATOM 3180 C C . SER A 1 403 ? 3.685 5.787 -20.169 1.00 96.25 403 SER A C 1
ATOM 3182 O O . SER A 1 403 ? 4.241 4.886 -20.789 1.00 96.25 403 SER A O 1
ATOM 3184 N N . MET A 1 404 ? 4.087 7.057 -20.260 1.00 96.88 404 MET A N 1
ATOM 3185 C CA . MET A 1 404 ? 5.212 7.473 -21.102 1.00 96.88 404 MET A CA 1
ATOM 3186 C C . MET A 1 404 ? 6.541 6.852 -20.648 1.00 96.88 404 MET A C 1
ATOM 3188 O O . MET A 1 404 ? 7.316 6.390 -21.483 1.00 96.88 404 MET A O 1
ATOM 3192 N N . ILE A 1 405 ? 6.804 6.789 -19.337 1.00 97.00 405 ILE A N 1
ATOM 3193 C CA . ILE A 1 405 ? 8.000 6.123 -18.795 1.00 97.00 405 ILE A CA 1
ATOM 3194 C C . ILE A 1 405 ? 7.987 4.635 -19.163 1.00 97.00 405 ILE A C 1
ATOM 3196 O O . ILE A 1 405 ? 8.982 4.130 -19.679 1.00 97.00 405 ILE A O 1
ATOM 3200 N N . ALA A 1 406 ? 6.867 3.944 -18.940 1.00 95.56 406 ALA A N 1
ATOM 3201 C CA . ALA A 1 406 ? 6.738 2.523 -19.260 1.00 95.56 406 ALA A CA 1
ATOM 3202 C C . ALA A 1 406 ? 6.892 2.245 -20.764 1.00 95.56 406 ALA A C 1
ATOM 3204 O O . ALA A 1 406 ? 7.611 1.324 -21.149 1.00 95.56 406 ALA A O 1
ATOM 3205 N N . TYR A 1 407 ? 6.291 3.084 -21.609 1.00 95.06 407 TYR A N 1
ATOM 3206 C CA . TYR A 1 407 ? 6.419 3.024 -23.064 1.00 95.06 407 TYR A CA 1
ATOM 3207 C C . TYR A 1 407 ? 7.884 3.146 -23.512 1.00 95.06 407 TYR A C 1
ATOM 3209 O O . TYR A 1 407 ? 8.390 2.292 -24.240 1.00 95.06 407 TYR A O 1
ATOM 3217 N N . LEU A 1 408 ? 8.598 4.171 -23.030 1.00 95.19 408 LEU A N 1
ATOM 3218 C CA . LEU A 1 408 ? 10.002 4.406 -23.386 1.00 95.19 408 LEU A CA 1
ATOM 3219 C C . LEU A 1 408 ? 10.920 3.280 -22.901 1.00 95.19 408 LEU A C 1
ATOM 3221 O O . LEU A 1 408 ? 11.781 2.825 -23.650 1.00 95.19 408 LEU A O 1
ATOM 3225 N N . VAL A 1 409 ? 10.731 2.812 -21.666 1.00 94.94 409 VAL A N 1
ATOM 3226 C CA . VAL A 1 409 ? 11.537 1.724 -21.093 1.00 94.94 409 VAL A CA 1
ATOM 3227 C C . VAL A 1 409 ? 11.319 0.429 -21.857 1.00 94.94 409 VAL A C 1
ATOM 3229 O O . VAL A 1 409 ? 12.289 -0.258 -22.155 1.00 94.94 409 VAL A O 1
ATOM 3232 N N . THR A 1 410 ? 10.080 0.131 -22.244 1.00 93.38 410 THR A N 1
ATOM 3233 C CA . THR A 1 410 ? 9.771 -1.067 -23.031 1.00 93.38 410 THR A CA 1
ATOM 3234 C C . THR A 1 410 ? 10.454 -1.026 -24.393 1.00 93.38 410 THR A C 1
ATOM 3236 O O . THR A 1 410 ? 11.094 -2.000 -24.775 1.00 93.38 410 THR A O 1
ATOM 3239 N N . ILE A 1 411 ? 10.425 0.114 -25.091 1.00 92.75 411 ILE A N 1
ATOM 3240 C CA . ILE A 1 411 ? 11.150 0.279 -26.361 1.00 92.75 411 ILE A CA 1
ATOM 3241 C C . ILE A 1 411 ? 12.651 0.053 -26.175 1.00 92.75 411 ILE A C 1
ATOM 3243 O O . ILE A 1 411 ? 13.267 -0.664 -26.964 1.00 92.75 411 ILE A O 1
ATOM 3247 N N . VAL A 1 412 ? 13.242 0.639 -25.130 1.00 94.31 412 VAL A N 1
ATOM 3248 C CA . VAL A 1 412 ? 14.669 0.467 -24.837 1.00 94.31 412 VAL A CA 1
ATOM 3249 C C . VAL A 1 412 ? 14.991 -1.002 -24.544 1.00 94.31 412 VAL A C 1
ATOM 3251 O O . VAL A 1 412 ? 15.933 -1.547 -25.115 1.00 94.31 412 VAL A O 1
ATOM 3254 N N . CYS A 1 413 ? 14.192 -1.666 -23.709 1.00 92.56 413 CYS A N 1
ATOM 3255 C CA . CYS A 1 413 ? 14.377 -3.070 -23.354 1.00 92.56 413 CYS A CA 1
ATOM 3256 C C . CYS A 1 413 ? 14.280 -3.994 -24.571 1.00 92.56 413 CYS A C 1
ATOM 3258 O O . CYS A 1 413 ? 15.192 -4.787 -24.798 1.00 92.56 413 CYS A O 1
ATOM 3260 N N . VAL A 1 414 ? 13.230 -3.852 -25.379 1.00 90.75 414 VAL A N 1
ATOM 3261 C CA . VAL A 1 414 ? 12.980 -4.728 -26.530 1.00 90.75 414 VAL A CA 1
ATOM 3262 C C . VAL A 1 414 ? 14.017 -4.498 -27.628 1.00 90.75 414 VAL A C 1
ATOM 3264 O O . VAL A 1 414 ? 14.619 -5.450 -28.115 1.00 90.75 414 VAL A O 1
ATOM 3267 N N . GLN A 1 415 ? 14.273 -3.242 -28.009 1.00 90.69 415 GLN A N 1
ATOM 3268 C CA . GLN A 1 415 ? 15.125 -2.942 -29.166 1.00 90.69 415 GLN A CA 1
ATOM 3269 C C . GLN A 1 415 ? 16.625 -3.017 -28.863 1.00 90.69 415 GLN A C 1
ATOM 3271 O O . GLN A 1 415 ? 17.400 -3.370 -29.749 1.00 90.69 415 GLN A O 1
ATOM 3276 N N . TRP A 1 416 ? 17.050 -2.667 -27.644 1.00 91.25 416 TRP A N 1
ATOM 3277 C CA . TRP A 1 416 ? 18.475 -2.500 -27.320 1.00 91.25 416 TRP A CA 1
ATOM 3278 C C . TRP A 1 416 ? 19.015 -3.568 -26.374 1.00 91.25 416 TRP A C 1
ATOM 3280 O O . TRP A 1 416 ? 20.210 -3.853 -26.407 1.00 91.25 416 TRP A O 1
ATOM 3290 N N . LEU A 1 417 ? 18.162 -4.140 -25.522 1.00 90.69 417 LEU A N 1
ATOM 3291 C CA . LEU A 1 417 ? 18.568 -5.115 -24.505 1.00 90.69 417 LEU A CA 1
ATOM 3292 C C . LEU A 1 417 ? 18.032 -6.528 -24.780 1.00 90.69 417 LEU A C 1
ATOM 3294 O O . LEU A 1 417 ? 18.440 -7.458 -24.088 1.00 90.69 417 LEU A O 1
ATOM 3298 N N . GLY A 1 418 ? 17.148 -6.695 -25.772 1.00 88.25 418 GLY A N 1
ATOM 3299 C CA . GLY A 1 418 ? 16.521 -7.974 -26.110 1.00 88.25 418 GLY A CA 1
ATOM 3300 C C . GLY A 1 418 ? 15.637 -8.543 -24.996 1.00 88.25 418 GLY A C 1
ATOM 3301 O O . GLY A 1 418 ? 15.513 -9.758 -24.888 1.00 88.25 418 GLY A O 1
ATOM 3302 N N . TYR A 1 419 ? 15.075 -7.687 -24.135 1.00 89.06 419 TYR A N 1
ATOM 3303 C CA . TYR A 1 419 ? 14.209 -8.091 -23.025 1.00 89.06 419 TYR A CA 1
ATOM 3304 C C . TYR A 1 419 ? 12.751 -7.744 -23.337 1.00 89.06 419 TYR A C 1
ATOM 3306 O O . TYR A 1 419 ? 12.414 -6.569 -23.493 1.00 89.06 419 TYR A O 1
ATOM 3314 N N . GLU A 1 420 ? 11.899 -8.764 -23.430 1.00 85.69 420 GLU A N 1
ATOM 3315 C CA . GLU A 1 420 ? 10.526 -8.632 -23.937 1.00 85.69 420 GLU A CA 1
ATOM 3316 C C . GLU A 1 420 ? 9.533 -8.103 -22.890 1.00 85.69 420 GLU A C 1
ATOM 3318 O O . GLU A 1 420 ? 8.595 -7.394 -23.243 1.00 85.69 420 GLU A O 1
ATOM 3323 N N . GLU A 1 421 ? 9.764 -8.350 -21.596 1.00 85.94 421 GLU A N 1
ATOM 3324 C CA . GLU A 1 421 ? 8.823 -7.987 -20.520 1.00 85.94 421 GLU A CA 1
ATOM 3325 C C . GLU A 1 421 ? 9.031 -6.550 -19.996 1.00 85.94 421 GLU A C 1
ATOM 3327 O O . GLU A 1 421 ? 9.221 -6.300 -18.802 1.00 85.94 421 GLU A O 1
ATOM 3332 N N . GLY A 1 422 ? 9.078 -5.575 -20.905 1.00 87.88 422 GLY A N 1
ATOM 3333 C CA . GLY A 1 422 ? 9.405 -4.184 -20.586 1.00 87.88 422 GLY A CA 1
ATOM 3334 C C . GLY A 1 422 ? 8.388 -3.464 -19.690 1.00 87.88 422 GLY A C 1
ATOM 3335 O O . GLY A 1 422 ? 8.776 -2.625 -18.870 1.00 87.88 422 GLY A O 1
ATOM 3336 N N . LEU A 1 423 ? 7.096 -3.791 -19.811 1.00 90.38 423 LEU A N 1
ATOM 3337 C CA . LEU A 1 423 ? 6.028 -3.083 -19.098 1.00 90.38 423 LEU A CA 1
ATOM 3338 C C . LEU A 1 423 ? 5.982 -3.487 -17.629 1.00 90.38 423 LEU A C 1
ATOM 3340 O O . LEU A 1 423 ? 5.851 -2.630 -16.751 1.00 90.38 423 LEU A O 1
ATOM 3344 N N . THR A 1 424 ? 6.139 -4.781 -17.353 1.00 91.00 424 THR A N 1
ATOM 3345 C CA . THR A 1 424 ? 6.089 -5.341 -15.993 1.00 91.00 424 THR A CA 1
ATOM 3346 C C . THR A 1 424 ? 7.261 -4.891 -15.112 1.00 91.00 424 THR A C 1
ATOM 3348 O O . THR A 1 424 ? 7.143 -4.877 -13.883 1.00 91.00 424 THR A O 1
ATOM 3351 N N . LEU A 1 425 ? 8.372 -4.441 -15.715 1.00 92.00 425 LEU A N 1
ATOM 3352 C CA . LEU A 1 425 ? 9.489 -3.814 -14.997 1.00 92.00 425 LEU A CA 1
ATOM 3353 C C . LEU A 1 425 ? 9.071 -2.502 -14.324 1.00 92.00 425 LEU A C 1
ATOM 3355 O O . LEU A 1 425 ? 9.503 -2.202 -13.207 1.00 92.00 425 LEU A O 1
ATOM 3359 N N . VAL A 1 426 ? 8.236 -1.713 -15.003 1.00 94.75 426 VAL A N 1
ATOM 3360 C CA . VAL A 1 426 ? 7.856 -0.367 -14.564 1.00 94.75 426 VAL A CA 1
ATOM 3361 C C . VAL A 1 426 ? 6.530 -0.402 -13.813 1.00 94.75 426 VAL A C 1
ATOM 3363 O O . VAL A 1 426 ? 6.453 0.080 -12.683 1.00 94.75 426 VAL A O 1
ATOM 3366 N N . LEU A 1 427 ? 5.501 -0.995 -14.414 1.00 94.75 427 LEU A N 1
ATOM 3367 C CA . LEU A 1 427 ? 4.124 -0.949 -13.932 1.00 94.75 427 LEU A CA 1
ATOM 3368 C C . LEU A 1 427 ? 3.846 -1.980 -12.827 1.00 94.75 427 LEU A C 1
ATOM 3370 O O . LEU A 1 427 ? 4.658 -2.863 -12.537 1.00 94.75 427 LEU A O 1
ATOM 3374 N N . GLY A 1 428 ? 2.686 -1.845 -12.181 1.00 92.19 428 GLY A N 1
ATOM 3375 C CA . GLY A 1 428 ? 2.207 -2.785 -11.172 1.00 92.19 428 GLY A CA 1
ATOM 3376 C C . GLY A 1 428 ? 3.063 -2.834 -9.903 1.00 92.19 428 GLY A C 1
ATOM 3377 O O . GLY A 1 428 ? 3.891 -1.956 -9.630 1.00 92.19 428 GLY A O 1
ATOM 3378 N N . THR A 1 429 ? 2.870 -3.902 -9.125 1.00 91.19 429 THR A N 1
ATOM 3379 C CA . THR A 1 429 ? 3.477 -4.084 -7.793 1.00 91.19 429 THR A CA 1
ATOM 3380 C C . THR A 1 429 ? 4.973 -4.385 -7.830 1.00 91.19 429 THR A C 1
ATOM 3382 O O . THR A 1 429 ? 5.684 -4.101 -6.871 1.00 91.19 429 THR A O 1
ATOM 3385 N N . GLY A 1 430 ? 5.484 -4.899 -8.953 1.00 89.31 430 GLY A N 1
ATOM 3386 C CA . GLY A 1 430 ? 6.893 -5.275 -9.102 1.00 89.31 430 GLY A CA 1
ATOM 3387 C C . GLY A 1 430 ? 7.245 -6.674 -8.589 1.00 89.31 430 GLY A C 1
ATOM 3388 O O . GLY A 1 430 ? 8.428 -6.989 -8.497 1.00 89.31 430 GLY A O 1
ATOM 3389 N N . GLU A 1 431 ? 6.257 -7.526 -8.294 1.00 88.00 431 GLU A N 1
ATOM 3390 C CA . GLU A 1 431 ? 6.500 -8.922 -7.895 1.00 88.00 431 GLU A CA 1
ATOM 3391 C C . GLU A 1 431 ? 7.188 -9.734 -9.007 1.00 88.00 431 GLU A C 1
ATOM 3393 O O . GLU A 1 431 ? 8.146 -10.454 -8.736 1.00 88.00 431 GLU A O 1
ATOM 3398 N N . ALA A 1 432 ? 6.751 -9.573 -10.261 1.00 86.19 432 ALA A N 1
ATOM 3399 C CA . ALA A 1 432 ? 7.323 -10.268 -11.416 1.00 86.19 432 ALA A CA 1
ATOM 3400 C C . ALA A 1 432 ? 8.829 -9.992 -11.609 1.00 86.19 432 ALA A C 1
ATOM 3402 O O . ALA A 1 432 ? 9.608 -10.941 -11.517 1.00 86.19 432 ALA A O 1
ATOM 3403 N N . PRO A 1 433 ? 9.292 -8.733 -11.770 1.00 88.81 433 PRO A N 1
ATOM 3404 C CA . PRO A 1 433 ? 10.717 -8.470 -11.962 1.00 88.81 433 PRO A CA 1
ATOM 3405 C C . PRO A 1 433 ? 11.567 -8.837 -10.741 1.00 88.81 433 PRO A C 1
ATOM 3407 O O . PRO A 1 433 ? 12.734 -9.196 -10.895 1.00 88.81 433 PRO A O 1
ATOM 3410 N N . LEU A 1 434 ? 11.001 -8.794 -9.529 1.00 89.56 434 LEU A N 1
ATOM 3411 C CA . LEU A 1 434 ? 11.687 -9.264 -8.327 1.00 89.56 434 LEU A CA 1
ATOM 3412 C C . LEU A 1 434 ? 11.876 -10.788 -8.342 1.00 89.56 434 LEU A C 1
ATOM 3414 O O . LEU A 1 434 ? 12.968 -11.258 -8.033 1.00 89.56 434 LEU A O 1
ATOM 3418 N N . ASN A 1 435 ? 10.865 -11.556 -8.756 1.00 88.06 435 ASN A N 1
ATOM 3419 C CA . ASN A 1 435 ? 10.987 -13.005 -8.930 1.00 88.06 435 ASN A CA 1
ATOM 3420 C C . ASN A 1 435 ? 12.027 -13.364 -10.002 1.00 88.06 435 ASN A C 1
ATOM 3422 O O . ASN A 1 435 ? 12.888 -14.207 -9.752 1.00 88.06 435 ASN A O 1
ATOM 3426 N N . THR A 1 436 ? 12.022 -12.678 -11.147 1.00 88.25 436 THR A N 1
ATOM 3427 C CA . THR A 1 436 ? 13.029 -12.862 -12.208 1.00 88.25 436 THR A CA 1
ATOM 3428 C C . THR A 1 436 ? 14.441 -12.523 -11.711 1.00 88.25 436 THR A C 1
ATOM 3430 O O . THR A 1 436 ? 15.402 -13.240 -11.995 1.00 88.25 436 THR A O 1
ATOM 3433 N N . ALA A 1 437 ? 14.586 -11.471 -10.896 1.00 89.25 437 ALA A N 1
ATOM 3434 C CA . ALA A 1 437 ? 15.862 -11.112 -10.278 1.00 89.25 437 ALA A CA 1
ATOM 3435 C C . ALA A 1 437 ? 16.342 -12.158 -9.257 1.00 89.25 437 ALA A C 1
ATOM 3437 O O . ALA A 1 437 ? 17.520 -12.511 -9.256 1.00 89.25 437 ALA A O 1
ATOM 3438 N N . LEU A 1 438 ? 15.446 -12.686 -8.416 1.00 87.94 438 LEU A N 1
ATOM 3439 C CA . LEU A 1 438 ? 15.768 -13.734 -7.440 1.00 87.94 438 LEU A CA 1
ATOM 3440 C C . LEU A 1 438 ? 16.135 -15.067 -8.105 1.00 87.94 438 LEU A C 1
ATOM 3442 O O . LEU A 1 438 ? 16.949 -15.808 -7.562 1.00 87.94 438 LEU A O 1
ATOM 3446 N N . ARG A 1 439 ? 15.604 -15.349 -9.300 1.00 86.56 439 ARG A N 1
ATOM 3447 C CA . ARG A 1 439 ? 16.020 -16.495 -10.128 1.00 86.56 439 ARG A CA 1
ATOM 3448 C C . ARG A 1 439 ? 17.359 -16.283 -10.842 1.00 86.56 439 ARG A C 1
ATOM 3450 O O . ARG A 1 439 ? 17.911 -17.232 -11.387 1.00 86.56 439 ARG A O 1
ATOM 3457 N N . GLY A 1 440 ? 17.906 -15.066 -10.820 1.00 86.12 440 GLY A N 1
ATOM 3458 C CA . GLY A 1 440 ? 19.137 -14.717 -11.534 1.00 86.12 440 GLY A CA 1
ATOM 3459 C C . GLY A 1 440 ? 18.953 -14.556 -13.047 1.00 86.12 440 GLY A C 1
ATOM 3460 O O . GLY A 1 440 ? 19.938 -14.533 -13.779 1.00 86.12 440 GLY A O 1
ATOM 3461 N N . GLU A 1 441 ? 17.709 -14.436 -13.513 1.00 88.56 441 GLU A N 1
ATOM 3462 C CA . GLU A 1 441 ? 17.346 -14.333 -14.933 1.00 88.56 441 GLU A CA 1
ATOM 3463 C C . GLU A 1 441 ? 17.304 -12.876 -15.421 1.00 88.56 441 GLU A C 1
ATOM 3465 O O . GLU A 1 441 ? 17.284 -12.627 -16.623 1.00 88.56 441 GLU A O 1
ATOM 3470 N N . LEU A 1 442 ? 17.318 -11.898 -14.504 1.00 90.81 442 LEU A N 1
ATOM 3471 C CA . LEU A 1 442 ? 17.240 -10.477 -14.844 1.00 90.81 442 LEU A CA 1
ATOM 3472 C C . LEU A 1 442 ? 18.638 -9.887 -15.125 1.00 90.81 442 LEU A C 1
ATOM 3474 O O . LEU A 1 442 ? 19.453 -9.784 -14.200 1.00 90.81 442 LEU A O 1
ATOM 3478 N N . PRO A 1 443 ? 18.935 -9.430 -16.359 1.00 93.31 443 PRO A N 1
ATOM 3479 C CA . PRO A 1 443 ? 20.225 -8.824 -16.671 1.00 93.31 443 PRO A CA 1
ATOM 3480 C C . PRO A 1 443 ? 20.465 -7.550 -15.852 1.00 93.31 443 PRO A C 1
ATOM 3482 O O . PRO A 1 443 ? 19.567 -6.727 -15.687 1.00 93.31 443 PRO A O 1
ATOM 3485 N N . VAL A 1 444 ? 21.704 -7.324 -15.402 1.00 91.75 444 VAL A N 1
ATOM 3486 C CA . VAL A 1 444 ? 22.051 -6.174 -14.539 1.00 91.75 444 VAL A CA 1
ATOM 3487 C C . VAL A 1 444 ? 21.686 -4.828 -15.180 1.00 91.75 444 VAL A C 1
ATOM 3489 O O . VAL A 1 444 ? 21.181 -3.942 -14.495 1.00 91.75 444 VAL A O 1
ATOM 3492 N N . MET A 1 445 ? 21.894 -4.675 -16.493 1.00 92.88 445 MET A N 1
ATOM 3493 C CA . MET A 1 445 ? 21.506 -3.464 -17.234 1.00 92.88 445 MET A CA 1
ATOM 3494 C C . MET A 1 445 ? 19.991 -3.217 -17.172 1.00 92.88 445 MET A C 1
ATOM 3496 O O . MET A 1 445 ? 19.562 -2.096 -16.903 1.00 92.88 445 MET A O 1
ATOM 3500 N N . VAL A 1 446 ? 19.188 -4.271 -17.358 1.00 94.06 446 VAL A N 1
ATOM 3501 C CA . VAL A 1 446 ? 17.720 -4.211 -17.275 1.00 94.06 446 VAL A CA 1
ATOM 3502 C C . VAL A 1 446 ? 17.284 -3.898 -15.843 1.00 94.06 446 VAL A C 1
ATOM 3504 O O . VAL A 1 446 ? 16.428 -3.044 -15.641 1.00 94.06 446 VAL A O 1
ATOM 3507 N N . ALA A 1 447 ? 17.921 -4.505 -14.837 1.00 93.00 447 ALA A N 1
ATOM 3508 C CA . ALA A 1 447 ? 17.637 -4.242 -13.427 1.00 93.00 447 ALA A CA 1
ATOM 3509 C C . ALA A 1 447 ? 17.930 -2.784 -13.025 1.00 93.00 447 ALA A C 1
ATOM 3511 O O . ALA A 1 447 ? 17.137 -2.165 -12.317 1.00 93.00 447 ALA A O 1
ATOM 3512 N N . LEU A 1 448 ? 19.045 -2.210 -13.496 1.00 92.94 448 LEU A N 1
ATOM 3513 C CA . LEU A 1 448 ? 19.382 -0.803 -13.258 1.00 92.94 448 LEU A CA 1
ATOM 3514 C C . LEU A 1 448 ? 18.390 0.137 -13.948 1.00 92.94 448 LEU A C 1
ATOM 3516 O O . LEU A 1 448 ? 17.927 1.092 -13.326 1.00 92.94 448 LEU A O 1
ATOM 3520 N N . LEU A 1 449 ? 18.025 -0.144 -15.202 1.00 94.12 449 LEU A N 1
ATOM 3521 C CA . LEU A 1 449 ? 17.008 0.624 -15.920 1.00 94.12 449 LEU A CA 1
ATOM 3522 C C . LEU A 1 449 ? 15.655 0.564 -15.195 1.00 94.12 449 LEU A C 1
ATOM 3524 O O . LEU A 1 449 ? 15.040 1.605 -14.957 1.00 94.12 449 LEU A O 1
ATOM 3528 N N . ALA A 1 450 ? 15.234 -0.633 -14.781 1.00 93.12 450 ALA A N 1
ATOM 3529 C CA . ALA A 1 450 ? 14.005 -0.857 -14.032 1.00 93.12 450 ALA A CA 1
ATOM 3530 C C . ALA A 1 450 ? 14.009 -0.120 -12.688 1.00 93.12 450 ALA A C 1
ATOM 3532 O O . ALA A 1 450 ? 13.005 0.495 -12.337 1.00 93.12 450 ALA A O 1
ATOM 3533 N N . LEU A 1 451 ? 15.135 -0.105 -11.963 1.00 92.56 451 LEU A N 1
ATOM 3534 C CA . LEU A 1 451 ? 15.273 0.633 -10.706 1.00 92.56 451 LEU A CA 1
ATOM 3535 C C . LEU A 1 451 ? 14.932 2.116 -10.894 1.00 92.56 451 LEU A C 1
ATOM 3537 O O . LEU A 1 451 ? 14.070 2.642 -10.192 1.00 92.56 451 LEU A O 1
ATOM 3541 N N . PHE A 1 452 ? 15.576 2.794 -11.848 1.00 93.62 452 PHE A N 1
ATOM 3542 C CA . PHE A 1 452 ? 15.315 4.215 -12.088 1.00 93.62 452 PHE A CA 1
ATOM 3543 C C . PHE A 1 452 ? 13.899 4.447 -12.611 1.00 93.62 452 PHE A C 1
ATOM 3545 O O . PHE A 1 452 ? 13.179 5.290 -12.073 1.00 93.62 452 PHE A O 1
ATOM 3552 N N . ALA A 1 453 ? 13.474 3.677 -13.613 1.00 95.44 453 ALA A N 1
ATOM 3553 C CA . ALA A 1 453 ? 12.151 3.807 -14.208 1.00 95.44 453 ALA A CA 1
ATOM 3554 C C . ALA A 1 453 ? 11.033 3.639 -13.176 1.00 95.44 453 ALA A C 1
ATOM 3556 O O . ALA A 1 453 ? 10.132 4.476 -13.100 1.00 95.44 453 ALA A O 1
ATOM 3557 N N . LYS A 1 454 ? 11.119 2.602 -12.338 1.00 94.69 454 LYS A N 1
ATOM 3558 C CA . LYS A 1 454 ? 10.114 2.308 -11.318 1.00 94.69 454 LYS A CA 1
ATOM 3559 C C . LYS A 1 454 ? 10.093 3.375 -10.229 1.00 94.69 454 LYS A C 1
ATOM 3561 O O . LYS A 1 454 ? 9.010 3.797 -9.837 1.00 94.69 454 LYS A O 1
ATOM 3566 N N . LEU A 1 455 ? 11.250 3.887 -9.791 1.00 94.31 455 LEU A N 1
ATOM 3567 C CA . LEU A 1 455 ? 11.297 5.003 -8.837 1.00 94.31 455 LEU A CA 1
ATOM 3568 C C . LEU A 1 455 ? 10.510 6.213 -9.362 1.00 94.31 455 LEU A C 1
ATOM 3570 O O . LEU A 1 455 ? 9.650 6.728 -8.651 1.00 94.31 455 LEU A O 1
ATOM 3574 N N . PHE A 1 456 ? 10.744 6.636 -10.608 1.00 95.56 456 PHE A N 1
ATOM 3575 C CA . PHE A 1 456 ? 10.010 7.759 -11.200 1.00 95.56 456 PHE A CA 1
ATOM 3576 C C . PHE A 1 456 ? 8.530 7.441 -11.436 1.00 95.56 456 PHE A C 1
ATOM 3578 O O . PHE A 1 456 ? 7.678 8.259 -11.098 1.00 95.56 456 PHE A O 1
ATOM 3585 N N . ALA A 1 457 ? 8.203 6.256 -11.950 1.00 96.62 457 ALA A N 1
ATOM 3586 C CA . ALA A 1 457 ? 6.825 5.838 -12.199 1.00 96.62 457 ALA A CA 1
ATOM 3587 C C . ALA A 1 457 ? 5.981 5.795 -10.913 1.00 96.62 457 ALA A C 1
ATOM 3589 O O . ALA A 1 457 ? 4.842 6.268 -10.902 1.00 96.62 457 ALA A O 1
ATOM 3590 N N . VAL A 1 458 ? 6.542 5.293 -9.805 1.00 95.38 458 VAL A N 1
ATOM 3591 C CA . VAL A 1 458 ? 5.884 5.319 -8.487 1.00 95.38 458 VAL A CA 1
ATOM 3592 C C . VAL A 1 458 ? 5.637 6.755 -8.035 1.00 95.38 458 VAL A C 1
ATOM 3594 O O . VAL A 1 458 ? 4.538 7.083 -7.594 1.00 95.38 458 VAL A O 1
ATOM 3597 N N . LEU A 1 459 ? 6.630 7.634 -8.173 1.00 95.19 459 LEU A N 1
ATOM 3598 C CA . LEU A 1 459 ? 6.504 9.028 -7.748 1.00 95.19 459 LEU A CA 1
ATOM 3599 C C . LEU A 1 459 ? 5.462 9.801 -8.553 1.00 95.19 459 LEU A C 1
ATOM 3601 O O . LEU A 1 459 ? 4.738 10.607 -7.976 1.00 95.19 459 LEU A O 1
ATOM 3605 N N . MET A 1 460 ? 5.359 9.545 -9.858 1.00 96.31 460 MET A N 1
ATOM 3606 C CA . MET A 1 460 ? 4.347 10.170 -10.713 1.00 96.31 460 MET A CA 1
ATOM 3607 C C . MET A 1 460 ? 2.948 9.640 -10.407 1.00 96.31 460 MET A C 1
ATOM 3609 O O . MET A 1 460 ? 2.005 10.423 -10.321 1.00 96.31 460 MET A O 1
ATOM 3613 N N . THR A 1 461 ? 2.818 8.334 -10.169 1.00 95.81 461 THR A N 1
ATOM 3614 C CA . THR A 1 461 ? 1.536 7.703 -9.825 1.00 95.81 461 THR A CA 1
ATOM 3615 C C . THR A 1 461 ? 1.032 8.193 -8.465 1.00 95.81 461 THR A C 1
ATOM 3617 O O . THR A 1 461 ? -0.052 8.769 -8.375 1.00 95.81 461 THR A O 1
ATOM 3620 N N . VAL A 1 462 ? 1.834 8.023 -7.410 1.00 92.69 462 VAL A N 1
ATOM 3621 C CA . VAL A 1 462 ? 1.456 8.368 -6.030 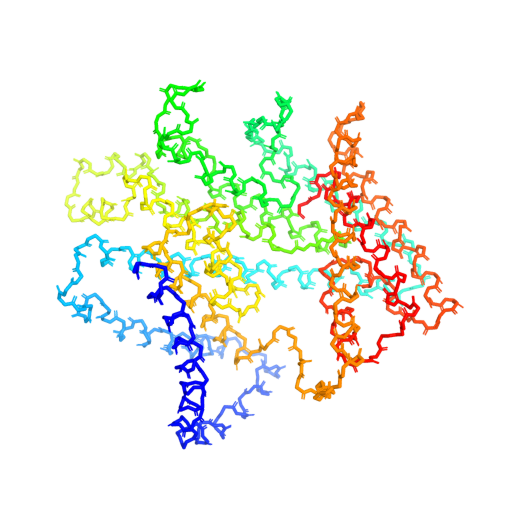1.00 92.69 462 VAL A CA 1
ATOM 3622 C C . VAL A 1 462 ? 1.418 9.883 -5.828 1.00 92.69 462 VAL A C 1
ATOM 3624 O O . VAL A 1 462 ? 0.465 10.401 -5.250 1.00 92.69 462 VAL A O 1
ATOM 3627 N N . GLY A 1 463 ? 2.406 10.621 -6.345 1.00 90.62 463 GLY A N 1
ATOM 3628 C CA . GLY A 1 463 ? 2.493 12.079 -6.195 1.00 90.62 463 GLY A CA 1
ATOM 3629 C C . GLY A 1 463 ? 1.346 12.838 -6.868 1.00 90.62 463 GLY A C 1
ATOM 3630 O O . GLY A 1 463 ? 0.948 13.899 -6.390 1.00 90.62 463 GLY A O 1
ATOM 3631 N N . ALA A 1 464 ? 0.758 12.279 -7.931 1.00 92.38 464 ALA A N 1
ATOM 3632 C CA . ALA A 1 464 ? -0.434 12.833 -8.571 1.00 92.38 464 ALA A CA 1
ATOM 3633 C C . ALA A 1 464 ? -1.744 12.580 -7.790 1.00 92.38 464 ALA A C 1
ATOM 3635 O O . ALA A 1 464 ? -2.774 13.190 -8.107 1.00 92.38 464 ALA A O 1
ATOM 3636 N N . GLY A 1 465 ? -1.709 11.717 -6.768 1.00 89.06 465 GLY A N 1
ATOM 3637 C CA . GLY A 1 465 ? -2.864 11.300 -5.968 1.00 89.06 465 GLY A CA 1
ATOM 3638 C C . GLY A 1 465 ? -3.339 9.868 -6.232 1.00 89.06 465 GLY A C 1
ATOM 3639 O O . GLY A 1 465 ? -4.359 9.471 -5.670 1.00 89.06 465 GLY A O 1
ATOM 3640 N N . GLY A 1 466 ? -2.619 9.088 -7.050 1.00 90.75 466 GLY A N 1
ATOM 3641 C CA . GLY A 1 466 ? -2.881 7.660 -7.241 1.00 90.75 466 GLY A CA 1
ATOM 3642 C C . GLY A 1 466 ? -2.825 6.888 -5.922 1.00 90.75 466 GLY A C 1
ATOM 3643 O O . GLY A 1 466 ? -2.073 7.250 -5.013 1.00 90.75 466 GLY A O 1
ATOM 3644 N N . SER A 1 467 ? -3.677 5.867 -5.820 1.00 88.44 467 SER A N 1
ATOM 3645 C CA . SER A 1 467 ? -3.916 5.104 -4.594 1.00 88.44 467 SER A CA 1
ATOM 3646 C C . SER A 1 467 ? -2.982 3.920 -4.434 1.00 88.44 467 SER A C 1
ATOM 3648 O O . SER A 1 467 ? -2.618 3.302 -5.453 1.00 88.44 467 SER A O 1
#

Radius of gyration: 24.58 Å; Cα contacts (8 Å, |Δi|>4): 581; chains: 1; bounding box: 71×66×70 Å

Foldseek 3Di:
DVVVVVVVVVVVVVVVVVVVVVVVVPPPPPVVVVVVVVPPPPPPPPPPDDDPPVVVVVVVVLCVVVVVVVVVCPVVVPDPPPDDPLVSLLLVLLLVLLVVLLVLLLVLVVLLVVLQCVQPVVCLVDPDVVCLLVLLLVLLLVLLVLLVPPWDWDWDADPVRDIDTDTLQFFLQQVVLLVLLCQQPQVPPVPPDPDGHLVSNLVDQQQSSLVSNSSLQSSCQSSWFFDACLNSSLNNLLSVLLVQQHDDVVVVVVLVPDDPVVVVNVSRHDDHSVSSSLSSLSSQLSSNCSVQLPNLVSLCCSQCSNVVDDRDPSSSVSSSSSSVSSNVVSQSVVVHSDGLADQPPPDDQDPDPVSVVVVVVVVVVVVVVVVVLVVLLVVLLCVLVPDPDDLSVLSSQLSVVLSVLLSVQCCCCVVPVVHSPSSLLATHNNSVVVNCVSVVNQDPVNNVSSVVSNSSSHSSQNSSGRD

Solvent-accessible surface area (backbone atoms only — not comparable to full-atom values): 24433 Å² total; per-residue (Å²): 120,78,77,61,58,62,60,54,53,58,57,48,54,54,53,51,49,60,51,48,59,53,52,62,64,66,72,58,57,82,72,51,65,68,54,59,72,69,62,75,69,60,78,77,64,75,85,77,69,99,58,87,72,55,58,59,53,52,51,46,60,62,42,46,62,53,50,50,52,54,68,68,53,53,54,87,79,67,54,64,88,85,56,52,76,65,55,54,49,47,50,53,49,16,40,51,30,0,52,55,24,18,56,53,41,44,51,48,53,53,49,25,55,52,37,25,52,71,64,44,53,60,41,71,73,44,99,50,62,75,59,52,49,55,49,24,39,51,26,23,46,52,37,33,51,56,49,62,59,84,61,53,69,51,75,47,64,49,100,83,68,51,81,43,76,46,49,68,38,37,25,53,26,41,72,55,34,48,52,59,56,52,50,26,41,55,86,76,33,78,85,75,76,85,64,66,22,51,60,54,53,62,74,45,75,26,50,69,40,22,52,48,32,50,54,26,29,37,36,26,33,15,31,47,32,19,48,67,61,67,31,42,33,28,24,28,10,24,22,42,26,46,35,76,34,50,88,49,73,73,56,59,65,48,47,79,72,52,70,72,66,35,56,52,49,59,68,63,43,57,86,47,43,68,58,43,50,35,36,23,33,5,4,21,1,2,16,44,3,40,73,58,65,38,26,66,61,18,18,50,48,32,39,44,71,67,33,79,85,61,69,58,68,81,48,41,59,35,8,33,44,0,0,42,43,8,31,53,51,47,25,63,75,70,76,39,88,72,66,84,62,82,62,86,86,55,77,80,82,71,95,44,70,69,51,56,52,49,51,52,53,49,51,53,50,54,50,54,52,50,54,50,50,52,53,50,44,55,52,46,28,51,50,54,72,65,48,100,64,55,69,46,57,37,19,32,49,14,30,51,52,28,44,50,51,28,51,54,46,22,52,48,26,42,76,75,66,73,37,77,71,24,48,52,44,30,25,30,68,40,63,66,51,49,52,36,44,62,70,68,72,50,53,68,69,58,51,53,50,29,52,56,48,24,57,52,22,27,43,31,22,32,34,31,40,34,51

Mean predicted aligned error: 12.32 Å